Protein AF-A0A0W0ZTW9-F1 (afdb_monomer)

Secondary structure (DSSP, 8-state):
---HHHHHHHHHHHHHHHHHHHHHHHHHHHHHHHHHHHHHHHHHHHHHIIIIIHHHHHHTTTPPPPP-TT--TT-HHHHHHHHHHHHHHHHHHHHHHHHHHHHHHHHHHHHHHHHHHHHH---HHHHHHHHHHTTPPPSS-TT--THHHHHHHTT--GGGGSS--HHHHHHHHHHHHHHHHHHHHHHHHHHHHHHHHHHHHHHHHHHHHHHHHHHHHHHHHHHHHHHHHHHHHHHIIIIIIHHHHHHHHHHHHHHHHHHHHHHHHHHHHHHHHHHHHHHHHHHHHHHHHHHHHHHHHHHHHHTT--HHHHHHHHHHHHHH-TTTSHHHHHHHH---HHHHHHHHHHGGGS--HHHHHHHHHHHHHHHHHHS-----TTHHHHHHHHHHHHHHT-THHHHHHHHHHHHHHHHHHHHHHHTTS-HHHHHHHHHHHHHHHHHHHHHHHHTSSS---HHHHHHHHHHHHHHHHTTHHHHTT-TTHHHHHHHHHHHHHHHHHHHHTTTTT-----S----GGGHHHHHHHHHHHHHHHHHH-----

Mean predicted aligned error: 15.87 Å

Organism: NCBI:txid40335

Solvent-accessible surface area (backbone atoms only — not comparable to full-atom values): 29530 Å² total; per-residue (Å²): 132,86,51,64,69,56,46,52,51,53,33,52,52,39,53,51,53,42,50,56,52,51,52,54,45,51,52,51,52,49,53,42,54,53,45,54,49,51,42,53,52,46,52,52,52,50,48,48,43,64,74,45,52,52,43,54,42,31,50,73,64,74,44,81,62,79,83,63,86,85,54,56,84,85,40,64,67,60,47,53,50,52,51,50,51,52,53,54,54,50,50,54,52,46,56,51,48,50,53,50,37,53,51,50,49,36,51,50,54,40,47,49,55,48,50,57,47,54,72,78,46,80,55,70,69,59,51,10,50,48,36,62,70,40,78,68,76,50,90,88,43,85,83,47,53,28,52,58,32,42,34,55,76,56,73,49,64,72,73,77,67,58,96,61,55,68,73,54,43,46,52,54,48,52,53,39,44,52,54,49,52,61,60,44,53,56,53,46,52,50,39,52,51,50,52,51,41,43,53,52,28,51,54,47,49,55,52,52,50,53,51,47,53,50,46,48,52,53,39,53,50,48,50,53,52,42,54,53,46,50,53,53,47,50,46,45,53,64,54,52,44,45,49,45,50,53,53,34,51,52,39,53,51,54,46,52,53,51,50,52,53,51,52,52,52,52,51,52,51,50,54,53,34,50,55,38,44,56,50,40,51,55,51,36,51,55,53,52,51,50,51,55,52,47,52,68,74,41,44,76,55,46,75,77,55,42,66,72,56,54,55,50,52,50,54,49,41,54,40,51,29,82,85,82,7,44,44,39,51,24,34,75,72,69,55,58,60,70,49,49,50,53,48,69,77,46,47,84,80,47,83,50,54,59,56,47,11,51,53,16,44,45,49,36,55,52,54,56,68,72,57,68,75,79,91,59,94,54,46,68,63,49,24,52,51,38,36,54,52,26,46,72,64,45,68,72,41,22,56,49,30,53,47,52,49,54,41,52,53,51,40,51,47,42,42,64,54,23,74,78,48,54,76,70,55,22,55,53,38,38,49,48,29,51,53,50,49,50,53,50,28,50,54,43,50,79,34,59,90,51,86,62,52,74,65,61,45,50,55,48,51,50,43,53,52,22,52,66,40,36,50,34,60,78,42,69,87,43,89,60,48,61,58,57,53,50,58,47,53,52,44,50,50,58,48,49,50,62,59,56,67,49,81,83,63,84,61,92,76,84,80,91,82,93,54,77,73,53,56,70,59,44,48,67,51,51,53,50,49,52,47,50,49,53,66,73,47,66,79,86,127

Nearest PDB structures (foldseek):
  7uw5-assembly1_A  TM=1.062E-01  e=5.759E-01  Escherichia coli K-12

Structure (mmCIF, N/CA/C/O backbone):
data_AF-A0A0W0ZTW9-F1
#
_entry.id   AF-A0A0W0ZTW9-F1
#
loop_
_atom_site.group_PDB
_atom_site.id
_atom_site.type_symbol
_atom_site.label_atom_id
_atom_site.label_alt_id
_atom_site.label_comp_id
_atom_site.label_asym_id
_atom_site.label_entity_id
_atom_site.label_seq_id
_atom_site.pdbx_PDB_ins_code
_atom_site.Cartn_x
_atom_site.Cartn_y
_atom_site.Cartn_z
_atom_site.occupancy
_atom_site.B_iso_or_equiv
_atom_site.auth_seq_id
_atom_site.auth_comp_id
_atom_site.auth_asym_id
_atom_site.auth_atom_id
_atom_site.pdbx_PDB_model_num
ATOM 1 N N . MET A 1 1 ? 17.839 -6.892 -20.410 1.00 63.97 1 MET A N 1
ATOM 2 C CA . MET A 1 1 ? 16.875 -5.797 -20.168 1.00 63.97 1 MET A CA 1
ATOM 3 C C . MET A 1 1 ? 15.492 -6.411 -20.092 1.00 63.97 1 MET A C 1
ATOM 5 O O . MET A 1 1 ? 15.211 -7.287 -20.899 1.00 63.97 1 MET A O 1
ATOM 9 N N . ILE A 1 2 ? 14.687 -6.028 -19.103 1.00 75.50 2 ILE A N 1
ATOM 10 C CA . ILE A 1 2 ? 13.284 -6.457 -19.005 1.00 75.50 2 ILE A CA 1
ATOM 11 C C . ILE A 1 2 ? 12.507 -5.741 -20.122 1.00 75.50 2 ILE A C 1
ATOM 13 O O . ILE A 1 2 ? 12.772 -4.565 -20.373 1.00 75.50 2 ILE A O 1
ATOM 17 N N . SER A 1 3 ? 11.621 -6.443 -20.833 1.00 88.06 3 SER A N 1
ATOM 18 C CA . SER A 1 3 ? 10.822 -5.836 -21.906 1.00 88.06 3 SER A CA 1
ATOM 19 C C . SER A 1 3 ? 9.742 -4.912 -21.336 1.00 88.06 3 SER A C 1
ATOM 21 O O . SER A 1 3 ? 9.289 -5.090 -20.204 1.00 88.06 3 SER A O 1
ATOM 23 N N . LYS A 1 4 ? 9.291 -3.940 -22.140 1.00 86.69 4 LYS A N 1
ATOM 24 C CA . LYS A 1 4 ? 8.163 -3.064 -21.790 1.00 86.69 4 LYS A CA 1
ATOM 25 C C . LYS A 1 4 ? 6.919 -3.877 -21.409 1.00 86.69 4 LYS A C 1
ATOM 27 O O . LYS A 1 4 ? 6.306 -3.605 -20.385 1.00 86.69 4 LYS A O 1
ATOM 32 N N . GLU A 1 5 ? 6.603 -4.911 -22.187 1.00 88.88 5 GLU A N 1
ATOM 33 C CA . GLU A 1 5 ? 5.466 -5.815 -21.953 1.00 88.88 5 GLU A CA 1
ATOM 34 C C . GLU A 1 5 ? 5.530 -6.490 -20.578 1.00 88.88 5 GLU A C 1
ATOM 36 O O . GLU A 1 5 ? 4.528 -6.562 -19.865 1.00 88.88 5 GLU A O 1
ATOM 41 N N . GLU A 1 6 ? 6.720 -6.937 -20.175 1.00 89.81 6 GLU A N 1
ATOM 42 C CA . GLU A 1 6 ? 6.932 -7.577 -18.880 1.00 89.81 6 GLU A CA 1
ATOM 43 C C . GLU A 1 6 ? 6.810 -6.574 -17.722 1.00 89.81 6 GLU A C 1
ATOM 45 O O . GLU A 1 6 ? 6.182 -6.884 -16.709 1.00 89.81 6 GLU A O 1
ATOM 50 N N . LEU A 1 7 ? 7.315 -5.344 -17.879 1.00 87.94 7 LEU A N 1
ATOM 51 C CA . LEU A 1 7 ? 7.114 -4.275 -16.891 1.00 87.94 7 LEU A CA 1
ATOM 52 C C . LEU A 1 7 ? 5.633 -3.894 -16.757 1.00 87.94 7 LEU A C 1
ATOM 54 O O . LEU A 1 7 ? 5.139 -3.730 -15.640 1.00 87.94 7 LEU A O 1
ATOM 58 N N . THR A 1 8 ? 4.899 -3.802 -17.870 1.00 88.75 8 THR A N 1
ATOM 59 C CA . THR A 1 8 ? 3.452 -3.538 -17.860 1.00 88.75 8 THR A CA 1
ATOM 60 C C . THR A 1 8 ? 2.684 -4.663 -17.169 1.00 88.75 8 THR A C 1
ATOM 62 O O . THR A 1 8 ? 1.795 -4.390 -16.361 1.00 88.75 8 THR A O 1
ATOM 65 N N . ARG A 1 9 ? 3.047 -5.928 -17.416 1.00 94.25 9 ARG A N 1
ATOM 66 C CA . ARG A 1 9 ? 2.457 -7.084 -16.726 1.00 94.25 9 ARG A CA 1
ATOM 67 C C . ARG A 1 9 ? 2.667 -7.000 -15.213 1.00 94.25 9 ARG A C 1
ATOM 69 O O . ARG A 1 9 ? 1.703 -7.129 -14.461 1.00 94.25 9 ARG A O 1
ATOM 76 N N . GLN A 1 10 ? 3.897 -6.729 -14.772 1.00 90.69 10 GLN A N 1
ATOM 77 C CA . GLN A 1 10 ? 4.227 -6.575 -13.350 1.00 90.69 10 GLN A CA 1
ATOM 78 C C . GLN A 1 10 ? 3.488 -5.394 -12.708 1.00 90.69 10 GLN A C 1
ATOM 80 O O . GLN A 1 10 ? 3.005 -5.506 -11.581 1.00 90.69 10 GLN A O 1
ATOM 85 N N . TYR A 1 11 ? 3.350 -4.275 -13.425 1.00 92.50 11 TYR A N 1
ATOM 86 C CA . TYR A 1 11 ? 2.577 -3.123 -12.964 1.00 92.50 11 TYR A CA 1
ATOM 87 C C . TYR A 1 11 ? 1.104 -3.488 -12.728 1.00 92.50 11 TYR A C 1
ATOM 89 O O . TYR A 1 11 ? 0.558 -3.186 -11.666 1.00 92.50 11 TYR A O 1
ATOM 97 N N . LEU A 1 12 ? 0.470 -4.180 -13.681 1.00 92.81 12 LEU A N 1
ATOM 98 C CA . LEU A 1 12 ? -0.925 -4.615 -13.560 1.00 92.81 12 LEU A CA 1
ATOM 99 C C . LEU A 1 12 ? -1.119 -5.600 -12.402 1.00 92.81 12 LEU A C 1
ATOM 101 O O . LEU A 1 12 ? -2.061 -5.455 -11.622 1.00 92.81 12 LEU A O 1
ATOM 105 N N . GLU A 1 13 ? -0.203 -6.555 -12.243 1.00 92.06 13 GLU A N 1
ATOM 106 C CA . GLU A 1 13 ? -0.221 -7.495 -11.120 1.00 92.06 13 GLU A CA 1
ATOM 107 C C . GLU A 1 13 ? -0.130 -6.757 -9.774 1.00 92.06 13 GLU A C 1
ATOM 109 O O . GLU A 1 13 ? -0.899 -7.033 -8.849 1.00 92.06 13 GLU A O 1
ATOM 114 N N . LYS A 1 14 ? 0.744 -5.747 -9.675 1.00 91.19 14 LYS A N 1
ATOM 115 C CA . LYS A 1 14 ? 0.864 -4.902 -8.478 1.00 91.19 14 LYS A CA 1
ATOM 116 C C . LYS A 1 14 ? -0.396 -4.083 -8.208 1.00 91.19 14 LYS A C 1
ATOM 118 O O . LYS A 1 14 ? -0.828 -4.019 -7.059 1.00 91.19 14 LYS A O 1
ATOM 123 N N . GLN A 1 15 ? -1.027 -3.509 -9.232 1.00 91.00 15 GLN A N 1
ATOM 124 C CA . GLN A 1 15 ? -2.306 -2.802 -9.077 1.00 91.00 15 GLN A CA 1
ATOM 125 C C . GLN A 1 15 ? -3.406 -3.727 -8.544 1.00 91.00 15 GLN A C 1
ATOM 127 O O . GLN A 1 15 ? -4.154 -3.351 -7.639 1.00 91.00 15 GLN A O 1
ATOM 132 N N . GLN A 1 16 ? -3.465 -4.965 -9.038 1.00 92.00 16 GLN A N 1
ATOM 133 C CA . GLN A 1 16 ? -4.420 -5.957 -8.553 1.00 92.00 16 GLN A CA 1
ATOM 134 C C . GLN A 1 16 ? -4.153 -6.339 -7.089 1.00 92.00 16 GLN A C 1
ATOM 136 O O . GLN A 1 16 ? -5.090 -6.403 -6.293 1.00 92.00 16 GLN A O 1
ATOM 141 N N . GLN A 1 17 ? -2.885 -6.516 -6.700 1.00 91.31 17 GLN A N 1
ATOM 142 C CA . GLN A 1 17 ? -2.504 -6.745 -5.300 1.00 91.31 17 GLN A CA 1
ATOM 143 C C . GLN A 1 17 ? -2.931 -5.576 -4.398 1.00 91.31 17 GLN A C 1
ATOM 145 O O . GLN A 1 17 ? -3.524 -5.805 -3.343 1.00 91.31 17 GLN A O 1
ATOM 150 N N . ILE A 1 18 ? -2.695 -4.326 -4.818 1.00 91.69 18 ILE A N 1
ATOM 151 C CA . ILE A 1 18 ? -3.123 -3.124 -4.080 1.00 91.69 18 ILE A CA 1
ATOM 152 C C . ILE A 1 18 ? -4.643 -3.111 -3.896 1.00 91.69 18 ILE A C 1
ATOM 154 O O . ILE A 1 18 ? -5.124 -2.831 -2.797 1.00 91.69 18 ILE A O 1
ATOM 158 N N . MET A 1 19 ? -5.403 -3.428 -4.947 1.00 92.75 19 MET A N 1
ATOM 159 C CA . MET A 1 19 ? -6.865 -3.464 -4.898 1.00 92.75 19 MET A CA 1
ATOM 160 C C . MET A 1 19 ? -7.372 -4.485 -3.872 1.00 92.75 19 MET A C 1
ATOM 162 O O . MET A 1 19 ? -8.168 -4.130 -3.004 1.00 92.75 19 MET A O 1
ATOM 166 N N . VAL A 1 20 ? -6.853 -5.717 -3.911 1.00 92.50 20 VAL A N 1
ATOM 167 C CA . VAL A 1 20 ? -7.223 -6.780 -2.960 1.00 92.50 20 VAL A CA 1
ATOM 168 C C . VAL A 1 20 ? -6.890 -6.376 -1.520 1.00 92.50 20 VAL A C 1
ATOM 170 O O . VAL A 1 20 ? -7.691 -6.582 -0.609 1.00 92.50 20 VAL A O 1
ATOM 173 N N . GLN A 1 21 ? -5.729 -5.757 -1.290 1.00 91.69 21 GLN A N 1
ATOM 174 C CA . GLN A 1 21 ? -5.345 -5.299 0.049 1.00 91.69 21 GLN A CA 1
ATOM 175 C C . GLN A 1 21 ? -6.241 -4.160 0.555 1.00 91.69 21 GLN A C 1
ATOM 177 O O . GLN A 1 21 ? -6.587 -4.144 1.736 1.00 91.69 21 GLN A O 1
ATOM 182 N N . ARG A 1 22 ? -6.659 -3.232 -0.319 1.00 92.12 22 ARG A N 1
ATOM 183 C CA . ARG A 1 22 ? -7.609 -2.160 0.029 1.00 92.12 22 ARG A CA 1
ATOM 184 C C . ARG A 1 22 ? -8.991 -2.699 0.385 1.00 92.12 22 ARG A C 1
ATOM 186 O O . ARG A 1 22 ? -9.613 -2.193 1.312 1.00 92.12 22 ARG A O 1
ATOM 193 N N . GLU A 1 23 ? -9.457 -3.729 -0.310 1.00 93.25 23 GLU A N 1
ATOM 194 C CA . GLU A 1 23 ?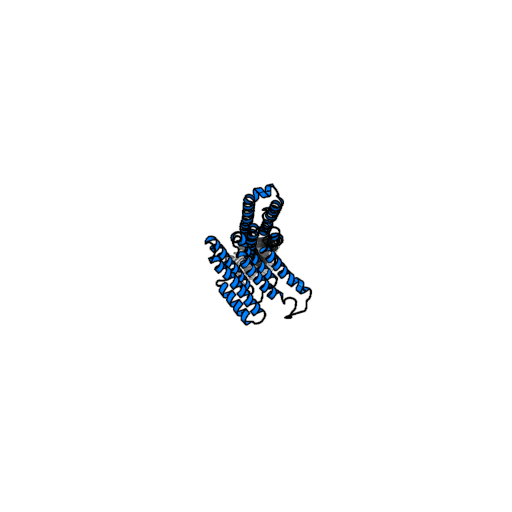 -10.727 -4.381 0.016 1.00 93.25 23 GLU A CA 1
ATOM 195 C C . GLU A 1 23 ? -10.674 -5.052 1.396 1.00 93.25 23 GLU A C 1
ATOM 197 O O . GLU A 1 23 ? -11.560 -4.852 2.226 1.00 93.25 23 GLU A O 1
ATOM 202 N N . GLN A 1 24 ? -9.591 -5.774 1.694 1.00 92.75 24 GLN A N 1
ATOM 203 C CA . GLN A 1 24 ? -9.378 -6.363 3.020 1.00 92.75 24 GLN A CA 1
ATOM 204 C C . GLN A 1 24 ? -9.278 -5.299 4.121 1.00 92.75 24 GLN A C 1
ATOM 206 O O . GLN A 1 24 ? -9.807 -5.489 5.214 1.00 92.75 24 GLN A O 1
ATOM 211 N N . LEU A 1 25 ? -8.617 -4.172 3.844 1.00 93.94 25 LEU A N 1
ATOM 212 C CA . LEU A 1 25 ? -8.546 -3.041 4.769 1.00 93.94 25 LEU A CA 1
ATOM 213 C C . LEU A 1 25 ? -9.943 -2.496 5.092 1.00 93.94 25 LEU A C 1
ATOM 215 O O . LEU A 1 25 ? -10.256 -2.271 6.260 1.00 93.94 25 LEU A O 1
ATOM 219 N N . LEU A 1 26 ? -10.795 -2.341 4.076 1.00 93.94 26 LEU A N 1
ATOM 220 C CA . LEU A 1 26 ? -12.169 -1.878 4.254 1.00 93.94 26 LEU A CA 1
ATOM 221 C C . LEU A 1 26 ? -12.977 -2.835 5.145 1.00 93.94 26 LEU A C 1
ATOM 223 O O . LEU A 1 26 ? -13.702 -2.387 6.032 1.00 93.94 26 LEU A O 1
ATOM 227 N N . GLN A 1 27 ? -12.808 -4.148 4.963 1.00 95.12 27 GLN A N 1
ATOM 228 C CA . GLN A 1 27 ? -13.455 -5.157 5.809 1.00 95.12 27 GLN A CA 1
ATOM 229 C C . GLN A 1 27 ? -13.015 -5.049 7.277 1.00 95.12 27 GLN A C 1
ATOM 231 O O . GLN A 1 27 ? -13.859 -5.089 8.172 1.00 95.12 27 GLN A O 1
ATOM 236 N N . LEU A 1 28 ? -11.717 -4.862 7.541 1.00 95.75 28 LEU A N 1
ATOM 237 C CA . LEU A 1 28 ? -11.207 -4.676 8.907 1.00 95.75 28 LEU A CA 1
ATOM 238 C C . LEU A 1 28 ? -11.748 -3.392 9.550 1.00 95.75 28 LEU A C 1
ATOM 240 O O . LEU A 1 28 ? -12.159 -3.409 10.710 1.00 95.75 28 LEU A O 1
ATOM 244 N N . GLN A 1 29 ? -11.801 -2.290 8.796 1.00 94.50 29 GLN A N 1
ATOM 245 C CA . GLN A 1 29 ? -12.379 -1.027 9.265 1.00 94.50 29 GLN A CA 1
ATOM 246 C C . GLN A 1 29 ? -13.873 -1.174 9.593 1.00 94.50 29 GLN A C 1
ATOM 248 O O . GLN A 1 29 ? -14.341 -0.647 10.607 1.00 94.50 29 GLN A O 1
ATOM 253 N N . GLN A 1 30 ? -14.619 -1.932 8.785 1.00 96.25 30 GLN A N 1
ATOM 254 C CA . GLN A 1 30 ? -16.020 -2.232 9.064 1.00 96.25 30 GLN A CA 1
ATOM 255 C C . GLN A 1 30 ? -16.177 -3.053 10.352 1.00 96.25 30 GLN A C 1
ATOM 257 O O . GLN A 1 30 ? -16.960 -2.670 11.223 1.00 96.25 30 GLN A O 1
ATOM 262 N N . GLN A 1 31 ? -15.396 -4.126 10.515 1.00 96.38 31 GLN A N 1
ATOM 263 C CA . GLN A 1 31 ? -15.408 -4.945 11.733 1.00 96.38 31 GLN A CA 1
ATOM 264 C C . GLN A 1 31 ? -15.072 -4.123 12.982 1.00 96.38 31 GLN A C 1
ATOM 266 O O . GLN A 1 31 ? -15.728 -4.272 14.016 1.00 96.38 31 GLN A O 1
ATOM 271 N N . LYS A 1 32 ? -14.087 -3.221 12.887 1.00 97.00 32 LYS A N 1
ATOM 272 C CA . LYS A 1 32 ? -13.746 -2.292 13.969 1.00 97.00 32 LYS A CA 1
ATOM 273 C C . LYS A 1 32 ? -14.949 -1.420 14.337 1.00 97.00 32 LYS A C 1
ATOM 275 O O . LYS A 1 32 ? -15.334 -1.377 15.504 1.00 97.00 32 LYS A O 1
ATOM 280 N N . SER A 1 33 ? -15.588 -0.795 13.346 1.00 96.25 33 SER A N 1
ATOM 281 C CA . SER A 1 33 ? -16.756 0.067 13.569 1.00 96.25 33 SER A CA 1
ATOM 282 C C . SER A 1 33 ? -17.932 -0.681 14.210 1.00 96.25 33 SER A C 1
ATOM 284 O O . SER A 1 33 ? -18.623 -0.144 15.077 1.00 96.25 33 SER A O 1
ATOM 286 N N . GLU A 1 34 ? -18.172 -1.932 13.816 1.00 96.94 34 GLU A N 1
ATOM 287 C CA . GLU A 1 34 ? -19.214 -2.776 14.410 1.00 96.94 34 GLU A CA 1
ATOM 288 C C . GLU A 1 34 ? -18.935 -3.076 15.891 1.00 96.94 34 GLU A C 1
ATOM 290 O O . GLU A 1 34 ? -19.841 -2.965 16.724 1.00 96.94 34 GLU A O 1
ATOM 295 N N . LYS A 1 35 ? -17.680 -3.374 16.248 1.00 97.25 35 LYS A N 1
ATOM 296 C CA . LYS A 1 35 ? -17.274 -3.608 17.644 1.00 97.25 35 LYS A CA 1
ATOM 297 C C . LYS A 1 35 ? -17.343 -2.339 18.496 1.00 97.25 35 LYS A C 1
ATOM 299 O O . LYS A 1 35 ? -17.825 -2.395 19.625 1.00 97.25 35 LYS A O 1
ATOM 304 N N . GLU A 1 36 ? -16.953 -1.185 17.957 1.00 96.38 36 GLU A N 1
ATOM 305 C CA . GLU A 1 36 ? -17.098 0.111 18.640 1.00 96.38 36 GLU A CA 1
ATOM 306 C C . GLU A 1 36 ? -18.568 0.427 18.946 1.00 96.38 36 GLU A C 1
ATOM 308 O O . GLU A 1 36 ? -18.908 0.848 20.056 1.00 96.38 36 GLU A O 1
ATOM 313 N N . LYS A 1 37 ? -19.471 0.156 17.993 1.00 96.50 37 LYS A N 1
ATOM 314 C CA . LYS A 1 37 ? -20.919 0.285 18.211 1.00 96.50 37 LYS A CA 1
ATOM 315 C C . LYS A 1 37 ? -21.410 -0.659 19.307 1.00 96.50 37 LYS A C 1
ATOM 317 O O . LYS A 1 37 ? -22.207 -0.237 20.145 1.00 96.50 37 LYS A O 1
ATOM 322 N N . ALA A 1 38 ? -20.929 -1.903 19.337 1.00 96.88 38 ALA A N 1
ATOM 323 C CA . ALA A 1 38 ? -21.277 -2.863 20.384 1.00 96.88 38 ALA A CA 1
ATOM 324 C C . ALA A 1 38 ? -20.836 -2.381 21.779 1.00 96.88 38 ALA A C 1
ATOM 326 O O . ALA A 1 38 ? -21.644 -2.406 22.711 1.00 96.88 38 ALA A O 1
ATOM 327 N N . ILE A 1 39 ? -19.619 -1.838 21.913 1.00 96.25 39 ILE A N 1
ATOM 328 C CA . ILE A 1 39 ? -19.161 -1.183 23.152 1.00 96.25 39 ILE A CA 1
ATOM 329 C C . ILE A 1 39 ? -20.089 -0.022 23.533 1.00 96.25 39 ILE A C 1
ATOM 331 O O . ILE A 1 39 ? -20.488 0.090 24.693 1.00 96.25 39 ILE A O 1
ATOM 335 N N . GLY A 1 40 ? -20.490 0.810 22.567 1.00 94.38 40 GLY A N 1
ATOM 336 C CA . GLY A 1 40 ? -21.443 1.899 22.794 1.00 94.38 40 GLY A CA 1
ATOM 337 C C . GLY A 1 40 ? -22.778 1.417 23.376 1.00 94.38 40 GLY A C 1
ATOM 338 O O . GLY A 1 40 ? -23.284 1.999 24.338 1.00 94.38 40 GLY A O 1
ATOM 339 N N . VAL A 1 41 ? -23.320 0.312 22.855 1.00 96.69 41 VAL A N 1
ATOM 340 C CA . VAL A 1 41 ? -24.549 -0.319 23.371 1.00 96.69 41 VAL A CA 1
ATOM 341 C C . VAL A 1 41 ? -24.352 -0.856 24.792 1.00 96.69 41 VAL A C 1
ATOM 343 O O . VAL A 1 41 ? -25.218 -0.663 25.648 1.00 96.69 41 VAL A O 1
ATOM 346 N N . ILE A 1 42 ? -23.220 -1.506 25.076 1.00 96.62 42 ILE A N 1
ATOM 347 C CA . ILE A 1 42 ? -22.896 -2.002 26.423 1.00 96.62 42 ILE A CA 1
ATOM 348 C C . ILE A 1 42 ? -22.793 -0.840 27.420 1.00 96.62 42 ILE A C 1
ATOM 350 O O . ILE A 1 42 ? -23.378 -0.903 28.502 1.00 96.62 42 ILE A O 1
ATOM 354 N N . ASN A 1 43 ? -22.135 0.258 27.043 1.00 94.88 43 ASN A N 1
ATOM 355 C CA . ASN A 1 43 ? -22.023 1.453 27.881 1.00 94.88 43 ASN A CA 1
ATOM 356 C C . ASN A 1 43 ? -23.397 2.065 28.198 1.00 94.88 43 ASN A C 1
ATOM 358 O O . ASN A 1 43 ? -23.651 2.459 29.338 1.00 94.88 43 ASN A O 1
ATOM 362 N N . GLN A 1 44 ? -24.314 2.099 27.225 1.00 94.88 44 GLN A N 1
ATOM 363 C CA . GLN A 1 44 ? -25.693 2.546 27.452 1.00 94.88 44 GLN A CA 1
ATOM 364 C C . GLN A 1 44 ? -26.449 1.629 28.420 1.00 94.88 44 GLN A C 1
ATOM 366 O O . GLN A 1 44 ? -27.128 2.125 29.320 1.00 94.88 44 GLN A O 1
ATOM 371 N N . LYS A 1 45 ? -26.297 0.303 28.293 1.00 95.88 45 LYS A N 1
ATOM 372 C CA . LYS A 1 45 ? -26.880 -0.664 29.241 1.00 95.88 45 LYS A CA 1
ATOM 373 C C . LYS A 1 45 ? -26.336 -0.458 30.656 1.00 95.88 45 LYS A C 1
ATOM 375 O O . LYS A 1 45 ? -27.113 -0.404 31.604 1.00 95.88 45 LYS A O 1
ATOM 380 N N . ASN A 1 46 ? -25.021 -0.287 30.802 1.00 95.88 46 ASN A N 1
ATOM 381 C CA . ASN A 1 46 ? -24.392 -0.024 32.099 1.00 95.88 46 ASN A CA 1
ATOM 382 C C . ASN A 1 46 ? -24.915 1.273 32.719 1.00 95.88 46 ASN A C 1
ATOM 384 O O . ASN A 1 46 ? -25.268 1.294 33.897 1.00 95.88 46 ASN A O 1
ATOM 388 N N . LYS A 1 47 ? -25.040 2.335 31.915 1.00 94.19 47 LYS A N 1
ATOM 389 C CA . LYS A 1 47 ? -25.626 3.604 32.350 1.00 94.19 47 LYS A CA 1
ATOM 390 C C . LYS A 1 47 ? -27.057 3.422 32.864 1.00 94.19 47 LYS A C 1
ATOM 392 O O . LYS A 1 47 ? -27.352 3.897 33.955 1.00 94.19 47 LYS A O 1
ATOM 397 N N . ALA A 1 48 ? -27.910 2.703 32.133 1.00 95.38 48 ALA A N 1
ATOM 398 C CA . ALA A 1 48 ? -29.290 2.448 32.548 1.00 95.38 48 ALA A CA 1
ATOM 399 C C . ALA A 1 48 ? -29.371 1.681 33.881 1.00 95.38 48 ALA A C 1
ATOM 401 O O . ALA A 1 48 ? -30.160 2.044 34.755 1.00 95.38 48 ALA A O 1
ATOM 402 N N . ILE A 1 49 ? -28.507 0.679 34.083 1.00 95.25 49 ILE A N 1
ATOM 403 C CA . ILE A 1 49 ? -28.440 -0.055 35.354 1.00 95.25 49 ILE A CA 1
ATOM 404 C C . ILE A 1 49 ? -28.075 0.893 36.509 1.00 95.25 49 ILE A C 1
ATOM 406 O O . ILE A 1 49 ? -28.726 0.878 37.554 1.00 95.25 49 ILE A O 1
ATOM 410 N N . ILE A 1 50 ? -27.051 1.731 36.321 1.00 93.50 50 ILE A N 1
ATOM 411 C CA . ILE A 1 50 ? -26.528 2.638 37.355 1.00 93.50 50 ILE A CA 1
ATOM 412 C C . ILE A 1 50 ? -27.521 3.762 37.686 1.00 93.50 50 ILE A C 1
ATOM 414 O O . ILE A 1 50 ? -27.682 4.113 38.852 1.00 93.50 50 ILE A O 1
ATOM 418 N N . GLU A 1 51 ? -28.156 4.358 36.677 1.00 93.12 51 GLU A N 1
ATOM 419 C CA . GLU A 1 51 ? -29.011 5.541 36.847 1.00 93.12 51 GLU A CA 1
ATOM 420 C C . GLU A 1 51 ? -30.463 5.201 37.191 1.00 93.12 51 GLU A C 1
ATOM 422 O O . GLU A 1 51 ? -31.162 6.044 37.753 1.00 93.12 51 GLU A O 1
ATOM 427 N N . HIS A 1 52 ? -30.928 3.992 36.867 1.00 93.69 52 HIS A N 1
ATOM 428 C CA . HIS A 1 52 ? -32.339 3.635 37.014 1.00 93.69 52 HIS A CA 1
ATOM 429 C C . HIS A 1 52 ? -32.543 2.377 37.851 1.00 93.69 52 HIS A C 1
ATOM 431 O O . HIS A 1 52 ? -33.274 2.427 38.841 1.00 93.69 52 HIS A O 1
ATOM 437 N N . GLU A 1 53 ? -31.899 1.259 37.507 1.00 94.69 53 GLU A N 1
ATOM 438 C CA . GLU A 1 53 ? -32.173 -0.022 38.179 1.00 94.69 53 GLU A CA 1
ATOM 439 C C . GLU A 1 53 ? -31.671 -0.033 39.633 1.00 94.69 53 GLU A C 1
ATOM 441 O O . GLU A 1 53 ? -32.402 -0.466 40.525 1.00 94.69 53 GLU A O 1
ATOM 446 N N . VAL A 1 54 ? -30.468 0.494 39.898 1.00 93.38 54 VAL A N 1
ATOM 447 C CA . VAL A 1 54 ? -29.912 0.571 41.263 1.00 93.38 54 VAL A CA 1
ATOM 448 C C . VAL A 1 54 ? -30.743 1.492 42.170 1.00 93.38 54 VAL A C 1
ATOM 450 O O . VAL A 1 54 ? -31.155 1.032 43.238 1.00 93.38 54 VAL A O 1
ATOM 453 N N . PRO A 1 55 ? -31.070 2.744 41.781 1.00 92.62 55 PRO A N 1
ATOM 454 C CA . PRO A 1 55 ? -31.955 3.586 42.585 1.00 92.62 55 PRO A CA 1
ATOM 455 C C . PRO A 1 55 ? -33.343 2.977 42.800 1.00 92.62 55 PRO A C 1
ATOM 457 O O . PRO A 1 55 ? -33.866 3.047 43.909 1.00 92.62 55 PRO A O 1
ATOM 460 N N . SER A 1 56 ? -33.918 2.329 41.781 1.00 91.62 56 SER A N 1
ATOM 461 C CA . SER A 1 56 ? -35.232 1.682 41.899 1.00 91.62 56 SER A CA 1
ATOM 462 C C . SER A 1 56 ? -35.219 0.568 42.948 1.00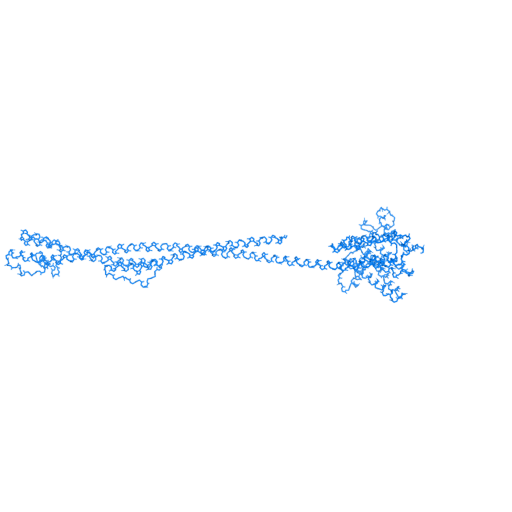 91.62 56 SER A C 1
ATOM 464 O O . SER A 1 56 ? -36.121 0.509 43.782 1.00 91.62 56 SER A O 1
ATOM 466 N N . ALA A 1 57 ? -34.171 -0.263 42.976 1.00 92.00 57 ALA A N 1
ATOM 467 C CA . ALA A 1 57 ? -34.023 -1.327 43.970 1.00 92.00 57 ALA A CA 1
ATOM 468 C C . ALA A 1 57 ? -33.918 -0.784 45.405 1.00 92.00 57 ALA A C 1
ATOM 470 O O . ALA A 1 57 ? -34.460 -1.380 46.330 1.00 92.00 57 ALA A O 1
ATOM 471 N N . LEU A 1 58 ? -33.248 0.357 45.588 1.00 90.00 58 LEU A N 1
ATOM 472 C CA . LEU A 1 58 ? -33.085 1.000 46.896 1.00 90.00 58 LEU A CA 1
ATOM 473 C C . LEU A 1 58 ? -34.330 1.777 47.343 1.00 90.00 58 LEU A C 1
ATOM 475 O O . LEU A 1 58 ? -34.612 1.852 48.538 1.00 90.00 58 LEU A O 1
ATOM 479 N N . SER A 1 59 ? -35.111 2.309 46.399 1.00 88.88 59 SER A N 1
ATOM 480 C CA . SER A 1 59 ? -36.327 3.065 46.714 1.00 88.88 59 SER A CA 1
ATOM 481 C C . SER A 1 59 ? -37.409 2.216 47.389 1.00 88.88 59 SER A C 1
ATOM 483 O O . SER A 1 59 ? -38.180 2.751 48.183 1.00 88.88 59 SER A O 1
ATOM 485 N N . LEU A 1 60 ? -37.416 0.896 47.141 1.00 85.25 60 LEU A N 1
ATOM 486 C CA . LEU A 1 60 ? -38.336 -0.057 47.772 1.00 85.25 60 LEU A CA 1
ATOM 487 C C . LEU A 1 60 ? -38.240 -0.051 49.301 1.00 85.25 60 LEU A C 1
ATOM 489 O O . LEU A 1 60 ? -39.233 -0.296 49.963 1.00 85.25 60 LEU A O 1
ATOM 493 N N . VAL A 1 61 ? -37.071 0.276 49.854 1.00 85.81 61 VAL A N 1
ATOM 494 C CA . VAL A 1 61 ? -36.808 0.271 51.304 1.00 85.81 61 VAL A CA 1
ATOM 495 C C . VAL A 1 61 ? -36.587 1.673 51.869 1.00 85.81 61 VAL A C 1
ATOM 497 O O . VAL A 1 61 ? -36.014 1.835 52.944 1.00 85.81 61 VAL A O 1
ATOM 500 N N . GLN A 1 62 ? -36.990 2.704 51.117 1.00 85.44 62 GLN A N 1
ATOM 501 C CA . GLN A 1 62 ? -36.838 4.119 51.481 1.00 85.44 62 GLN A CA 1
ATOM 502 C C . GLN A 1 62 ? -35.384 4.547 51.766 1.00 85.44 62 GLN A C 1
ATOM 504 O O . GLN A 1 62 ? -35.138 5.560 52.423 1.00 85.44 62 GLN A O 1
ATOM 509 N N . ILE A 1 63 ? -34.398 3.807 51.250 1.00 80.25 63 ILE A N 1
ATOM 510 C CA . ILE A 1 63 ? -32.991 4.196 51.331 1.00 80.25 63 ILE A CA 1
ATOM 511 C C . ILE A 1 63 ? -32.669 5.062 50.121 1.00 80.25 63 ILE A C 1
ATOM 513 O O . ILE A 1 63 ? -32.775 4.631 48.973 1.00 80.25 63 ILE A O 1
ATOM 517 N N . ASN A 1 64 ? -32.215 6.286 50.380 1.00 81.69 64 ASN A N 1
ATOM 518 C CA . ASN A 1 64 ? -31.705 7.145 49.324 1.00 81.69 64 ASN A CA 1
ATOM 519 C C . ASN A 1 64 ? -30.411 6.553 48.763 1.00 81.69 64 ASN A C 1
ATOM 521 O O . ASN A 1 64 ? -29.428 6.385 49.488 1.00 81.69 64 ASN A O 1
ATOM 525 N N . ALA A 1 65 ? -30.410 6.269 47.463 1.00 76.56 65 ALA A N 1
ATOM 526 C CA . ALA A 1 65 ? -29.211 5.843 46.765 1.00 76.56 65 ALA A CA 1
ATOM 527 C C . ALA A 1 65 ? -28.106 6.900 46.903 1.00 76.56 65 ALA A C 1
ATOM 529 O O . ALA A 1 65 ? -28.353 8.104 46.777 1.00 76.56 65 ALA A O 1
ATOM 530 N N . GLY A 1 66 ? -26.867 6.451 47.111 1.00 78.62 66 GLY A N 1
ATOM 531 C CA . GLY A 1 66 ? -25.711 7.333 46.976 1.00 78.62 66 GLY A CA 1
ATOM 532 C C . GLY A 1 66 ? -25.677 7.960 45.577 1.00 78.62 66 GLY A C 1
ATOM 533 O O . GLY A 1 66 ? -26.023 7.306 44.590 1.00 78.62 66 GLY A O 1
ATOM 534 N N . SER A 1 67 ? -25.256 9.223 45.485 1.00 81.50 67 SER A N 1
ATOM 535 C CA . SER A 1 67 ? -25.206 9.939 44.206 1.00 81.50 67 SER A CA 1
ATOM 536 C C . SER A 1 67 ? -24.270 9.245 43.212 1.00 81.50 67 SER A C 1
ATOM 538 O O . SER A 1 67 ? -23.095 9.024 43.503 1.00 81.50 67 SER A O 1
ATOM 540 N N . SER A 1 68 ? -24.786 8.945 42.019 1.00 83.00 68 SER A N 1
ATOM 541 C CA . SER A 1 68 ? -24.017 8.429 40.879 1.00 83.00 68 SER A CA 1
ATOM 542 C C . SER A 1 68 ? -23.546 9.538 39.925 1.00 83.00 68 SER A C 1
ATOM 544 O O . SER A 1 68 ? -22.967 9.247 38.879 1.00 83.00 68 SER A O 1
ATOM 546 N N . VAL A 1 69 ? -23.780 10.813 40.267 1.00 80.06 69 VAL A N 1
ATOM 547 C CA . VAL A 1 69 ? -23.519 11.974 39.391 1.00 80.06 69 VAL A CA 1
ATOM 548 C C . VAL A 1 69 ? -22.032 12.124 39.057 1.00 80.06 69 VAL A C 1
ATOM 550 O O . VAL A 1 69 ? -21.692 12.433 37.921 1.00 80.06 69 VAL A O 1
ATOM 553 N N . ASN A 1 70 ? -21.150 11.841 40.019 1.00 82.69 70 ASN A N 1
ATOM 554 C CA . ASN A 1 70 ? -19.694 11.952 39.850 1.00 82.69 70 ASN A CA 1
ATOM 555 C C . ASN A 1 70 ? -19.015 10.602 39.566 1.00 82.69 70 ASN A C 1
ATOM 557 O O . ASN A 1 70 ? -17.790 10.504 39.600 1.00 82.69 70 ASN A O 1
ATOM 561 N N . LEU A 1 71 ? -19.794 9.542 39.340 1.00 88.94 71 LEU A N 1
ATOM 562 C CA . LEU A 1 71 ? -19.254 8.210 39.103 1.00 88.94 71 LEU A CA 1
ATOM 563 C C . LEU A 1 71 ? -18.750 8.111 37.663 1.00 88.94 71 LEU A C 1
ATOM 565 O O . LEU A 1 71 ? -19.525 8.302 36.724 1.00 88.94 71 LEU A O 1
ATOM 569 N N . ASN A 1 72 ? -17.476 7.759 37.475 1.00 89.81 72 ASN A N 1
ATOM 570 C CA . ASN A 1 72 ? -16.996 7.376 36.153 1.00 89.81 72 ASN A CA 1
ATOM 571 C C . ASN A 1 72 ? -17.632 6.036 35.764 1.00 89.81 72 ASN A C 1
ATOM 573 O O . ASN A 1 72 ? -17.245 4.979 36.252 1.00 89.81 72 ASN A O 1
ATOM 577 N N . ARG A 1 73 ? -18.626 6.094 34.879 1.00 88.75 73 ARG A N 1
ATOM 578 C CA . ARG A 1 73 ? -19.431 4.936 34.463 1.00 88.75 73 ARG A CA 1
ATOM 579 C C . ARG A 1 73 ? -18.695 4.008 33.506 1.00 88.75 73 ARG A C 1
ATOM 581 O O . ARG A 1 73 ? -19.194 2.932 33.199 1.00 88.75 73 ARG A O 1
ATOM 588 N N . GLU A 1 74 ? -17.529 4.406 33.023 1.00 87.19 74 GLU A N 1
ATOM 589 C CA . GLU A 1 74 ? -16.680 3.564 32.184 1.00 87.19 74 GLU A CA 1
ATOM 590 C C . GLU A 1 74 ? -15.615 2.819 32.995 1.00 87.19 74 GLU A C 1
ATOM 592 O O . GLU A 1 74 ? -15.004 1.875 32.491 1.00 87.19 74 GLU A O 1
ATOM 597 N N . ASP A 1 75 ? -15.422 3.213 34.255 1.00 93.62 75 ASP A N 1
ATOM 598 C CA . ASP A 1 75 ? -14.509 2.561 35.181 1.00 93.62 75 ASP A CA 1
ATOM 599 C C . ASP A 1 75 ? -15.237 1.450 35.946 1.00 93.62 75 ASP A C 1
ATOM 601 O O . ASP A 1 75 ? -16.021 1.684 36.874 1.00 93.62 75 ASP A O 1
ATOM 605 N N . LYS A 1 76 ? -14.936 0.210 35.554 1.00 94.25 76 LYS A N 1
ATOM 606 C CA . LYS A 1 76 ? -15.448 -1.009 36.181 1.00 94.25 76 LYS A CA 1
ATOM 607 C C . LYS A 1 76 ? -15.245 -1.011 37.696 1.00 94.25 76 LYS A C 1
ATOM 609 O O . LYS A 1 76 ? -16.164 -1.370 38.429 1.00 94.25 76 LYS A O 1
ATOM 614 N N . GLN A 1 77 ? -14.061 -0.640 38.183 1.00 94.44 77 GLN A N 1
ATOM 615 C CA . GLN A 1 77 ? -13.747 -0.723 39.610 1.00 94.44 77 GLN A CA 1
ATOM 616 C C . GLN A 1 77 ? -14.538 0.315 40.400 1.00 94.44 77 GLN A C 1
ATOM 618 O O . GLN A 1 77 ? -15.128 -0.020 41.428 1.00 94.44 77 GLN A O 1
ATOM 623 N N . ALA A 1 78 ? -14.621 1.544 39.885 1.00 93.31 78 ALA A N 1
ATOM 624 C CA . ALA A 1 78 ? -15.409 2.601 40.507 1.00 93.31 78 ALA A CA 1
ATOM 625 C C . ALA A 1 78 ? -16.895 2.216 40.607 1.00 93.31 78 ALA A C 1
ATOM 627 O O . ALA A 1 78 ? -17.514 2.384 41.661 1.00 93.31 78 ALA A O 1
ATOM 628 N N . VAL A 1 79 ? -17.468 1.651 39.539 1.00 94.31 79 VAL A N 1
ATOM 629 C CA . VAL A 1 79 ? -18.883 1.246 39.502 1.00 94.31 79 VAL A CA 1
ATOM 630 C C . VAL A 1 79 ? -19.173 0.061 40.422 1.00 94.31 79 VAL A C 1
ATOM 632 O O . VAL A 1 79 ? -20.170 0.073 41.148 1.00 94.31 79 VAL A O 1
ATOM 635 N N . LEU A 1 80 ? -18.304 -0.951 40.447 1.00 94.38 80 LEU A N 1
ATOM 636 C CA . LEU A 1 80 ? -18.483 -2.091 41.349 1.00 94.38 80 LEU A CA 1
ATOM 637 C C . LEU A 1 80 ? -18.337 -1.679 42.820 1.00 94.38 80 LEU A C 1
ATOM 639 O O . LEU A 1 80 ? -19.106 -2.152 43.660 1.00 94.38 80 LEU A O 1
ATOM 643 N N . LEU A 1 81 ? -17.424 -0.752 43.126 1.00 93.25 81 LEU A N 1
ATOM 644 C CA . LEU A 1 81 ? -17.284 -0.177 44.463 1.00 93.25 81 LEU A CA 1
ATOM 645 C C . LEU A 1 81 ? -18.527 0.629 44.865 1.00 93.25 81 LEU A C 1
ATOM 647 O O . LEU A 1 81 ? -18.996 0.512 45.997 1.00 93.25 81 LEU A O 1
ATOM 651 N N . TYR A 1 82 ? -19.096 1.407 43.940 1.00 94.38 82 TYR A N 1
ATOM 652 C CA . TYR A 1 82 ? -20.349 2.126 44.169 1.00 94.38 82 TYR A CA 1
ATOM 653 C C . TYR A 1 82 ? -21.476 1.177 44.599 1.00 94.38 82 TYR A C 1
ATOM 655 O O . TYR A 1 82 ? -22.110 1.422 45.627 1.00 94.38 82 TYR A O 1
ATOM 663 N N . ILE A 1 83 ? -21.682 0.071 43.875 1.00 94.19 83 ILE A N 1
ATOM 664 C CA . ILE A 1 83 ? -22.711 -0.921 44.225 1.00 94.19 83 ILE A CA 1
ATOM 665 C C . ILE A 1 83 ? -22.408 -1.593 45.558 1.00 94.19 83 ILE A C 1
ATOM 667 O O . ILE A 1 83 ? -23.303 -1.714 46.389 1.00 94.19 83 ILE A O 1
ATOM 671 N N . GLN A 1 84 ? -21.154 -1.969 45.804 1.00 94.62 84 GLN A N 1
ATOM 672 C CA . GLN A 1 84 ? -20.758 -2.576 47.072 1.00 94.62 84 GLN A CA 1
ATOM 673 C C . GLN A 1 84 ? -21.026 -1.652 48.271 1.00 94.62 84 GLN A C 1
ATOM 675 O O . GLN A 1 84 ? -21.438 -2.117 49.333 1.00 94.62 84 GLN A O 1
ATOM 680 N N . ASN A 1 85 ? -20.856 -0.340 48.100 1.00 92.38 85 ASN A N 1
ATOM 681 C CA . ASN A 1 85 ? -21.205 0.638 49.127 1.00 92.38 85 ASN A CA 1
ATOM 682 C C . ASN A 1 85 ? -22.722 0.707 49.368 1.00 92.38 85 ASN A C 1
ATOM 684 O O . ASN A 1 85 ? -23.138 0.804 50.524 1.00 92.38 85 ASN A O 1
ATOM 688 N N . GLN A 1 86 ? -23.546 0.608 48.316 1.00 93.75 86 GLN A N 1
ATOM 689 C CA . GLN A 1 86 ? -25.007 0.531 48.466 1.00 93.75 86 GLN A CA 1
ATOM 690 C C . GLN A 1 86 ? -25.435 -0.763 49.175 1.00 93.75 86 GLN A C 1
ATOM 692 O O . GLN A 1 86 ? -26.229 -0.713 50.112 1.00 93.75 86 GLN A O 1
ATOM 697 N N . GLU A 1 87 ? -24.859 -1.911 48.795 1.00 94.19 87 GLU A N 1
ATOM 698 C CA . GLU A 1 87 ? -25.072 -3.197 49.478 1.00 94.19 87 GLU A CA 1
ATOM 699 C C . GLU A 1 87 ? -24.706 -3.092 50.968 1.00 94.19 87 GLU A C 1
ATOM 701 O O . GLU A 1 87 ? -25.459 -3.535 51.833 1.00 94.19 87 GLU A O 1
ATOM 706 N N . GLY A 1 88 ? -23.568 -2.466 51.285 1.00 92.25 88 GLY A N 1
ATOM 707 C CA . GLY A 1 88 ? -23.118 -2.256 52.660 1.00 92.25 88 GLY A CA 1
ATOM 708 C C . GLY A 1 88 ? -24.049 -1.357 53.477 1.00 92.25 88 GLY A C 1
ATOM 709 O O . GLY A 1 88 ? -24.293 -1.638 54.651 1.00 92.25 88 GLY A O 1
ATOM 710 N N . ALA A 1 89 ? -24.596 -0.296 52.876 1.00 91.94 89 ALA A N 1
ATOM 711 C CA . ALA A 1 89 ? -25.600 0.550 53.519 1.00 91.94 89 ALA A CA 1
ATOM 712 C C . ALA A 1 89 ? -26.892 -0.233 53.802 1.00 91.94 89 ALA A C 1
ATOM 714 O O . ALA A 1 89 ? -27.407 -0.187 54.918 1.00 91.94 89 ALA A O 1
ATOM 715 N N . LEU A 1 90 ? -27.357 -1.018 52.829 1.00 93.94 90 LEU A N 1
ATOM 716 C CA . LEU A 1 90 ? -28.569 -1.823 52.946 1.00 93.94 90 LEU A CA 1
ATOM 717 C C . LEU A 1 90 ? -28.438 -2.924 54.013 1.00 93.94 90 LEU A C 1
ATOM 719 O O . LEU A 1 90 ? -29.352 -3.108 54.811 1.00 93.94 90 LEU A O 1
ATOM 723 N N . ARG A 1 91 ? -27.276 -3.583 54.122 1.00 94.62 91 ARG A N 1
ATOM 724 C CA . ARG A 1 91 ? -27.003 -4.572 55.186 1.00 94.62 91 ARG A CA 1
ATOM 725 C C . ARG A 1 91 ? -27.021 -3.974 56.594 1.00 94.62 91 ARG A C 1
ATOM 727 O O . ARG A 1 91 ? -27.448 -4.636 57.533 1.00 94.62 91 ARG A O 1
ATOM 734 N N . LYS A 1 92 ? -26.589 -2.720 56.764 1.00 93.75 92 LYS A N 1
ATOM 735 C CA . LYS A 1 92 ? -26.701 -2.029 58.064 1.00 93.75 92 LYS A CA 1
ATOM 736 C C . LYS A 1 92 ? -28.163 -1.787 58.443 1.00 93.75 92 LYS A C 1
ATOM 738 O O . LYS A 1 92 ? -28.521 -1.922 59.611 1.00 93.75 92 LYS A O 1
ATOM 743 N N . VAL A 1 93 ? -29.001 -1.453 57.460 1.00 93.12 93 VAL A N 1
ATOM 744 C CA . VAL A 1 93 ? -30.448 -1.279 57.656 1.00 93.12 93 VAL A CA 1
ATOM 745 C C . VAL A 1 93 ? -31.133 -2.621 57.928 1.00 93.12 93 VAL A C 1
ATOM 747 O O . VAL A 1 93 ? -31.976 -2.690 58.819 1.00 93.12 93 VAL A O 1
ATOM 750 N N . GLU A 1 94 ? -30.724 -3.695 57.249 1.00 94.56 94 GLU A N 1
ATOM 751 C CA . GLU A 1 94 ? -31.157 -5.070 57.536 1.00 94.56 94 GLU A CA 1
ATOM 752 C C . GLU A 1 94 ? -30.873 -5.451 58.994 1.00 94.56 94 GLU A C 1
ATOM 754 O O . GLU A 1 94 ? -31.769 -5.884 59.714 1.00 94.56 94 GLU A O 1
ATOM 759 N N . GLU A 1 95 ? -29.638 -5.239 59.463 1.00 94.25 95 GLU A N 1
ATOM 760 C CA . GLU A 1 95 ? -29.239 -5.580 60.830 1.00 94.25 95 GLU A CA 1
ATOM 761 C C . GLU A 1 95 ? -30.033 -4.784 61.877 1.00 94.25 95 GLU A C 1
ATOM 763 O O . GLU A 1 95 ? -30.419 -5.324 62.917 1.00 94.25 95 GLU A O 1
ATOM 768 N N . HIS A 1 96 ? -30.301 -3.503 61.607 1.00 93.62 96 HIS A N 1
ATOM 769 C CA . HIS A 1 96 ? -31.120 -2.667 62.480 1.00 93.62 96 HIS A CA 1
ATOM 770 C C . HIS A 1 96 ? -32.570 -3.166 62.558 1.00 93.62 96 HIS A C 1
ATOM 772 O O . HIS A 1 96 ? -33.073 -3.392 63.659 1.00 93.62 96 HIS A O 1
ATOM 778 N N . ASN A 1 97 ? -33.217 -3.404 61.413 1.00 93.62 97 ASN A N 1
ATOM 779 C CA . ASN A 1 97 ? -34.600 -3.888 61.365 1.00 93.62 97 ASN A CA 1
ATOM 780 C C . ASN A 1 97 ? -34.739 -5.297 61.942 1.00 93.62 97 ASN A C 1
ATOM 782 O O . ASN A 1 97 ? -35.720 -5.591 62.615 1.00 93.62 97 ASN A O 1
ATOM 786 N N . LYS A 1 98 ? -33.723 -6.151 61.785 1.00 94.31 98 LYS A N 1
ATOM 787 C CA . LYS A 1 98 ? -33.715 -7.479 62.403 1.00 94.31 98 LYS A CA 1
ATOM 788 C C . LYS A 1 98 ? -33.745 -7.388 63.930 1.00 94.31 98 LYS A C 1
ATOM 790 O O . LYS A 1 98 ? -34.483 -8.132 64.567 1.00 94.31 98 LYS A O 1
ATOM 795 N N . LYS A 1 99 ? -33.002 -6.444 64.522 1.00 93.50 99 LYS A N 1
ATOM 796 C CA . LYS A 1 99 ? -33.046 -6.182 65.973 1.00 93.50 99 LYS A CA 1
ATOM 797 C C . LYS A 1 99 ? -34.410 -5.646 66.417 1.00 93.50 99 LYS A C 1
ATOM 799 O O . LYS A 1 99 ? -34.878 -6.033 67.485 1.00 93.50 99 LYS A O 1
ATOM 804 N N . LEU A 1 100 ? -35.041 -4.774 65.622 1.00 92.00 100 LEU A N 1
ATOM 805 C CA . LEU A 1 100 ? -36.400 -4.287 65.893 1.00 92.00 100 LEU A CA 1
ATOM 806 C C . LEU A 1 100 ? -37.405 -5.442 65.879 1.00 92.00 100 LEU A C 1
ATOM 808 O O . LEU A 1 100 ? -38.049 -5.679 66.898 1.00 92.00 100 LEU A O 1
ATOM 812 N N . PHE A 1 101 ? -37.420 -6.236 64.808 1.00 93.81 101 PHE A N 1
ATOM 813 C CA . PHE A 1 101 ? -38.270 -7.418 64.680 1.00 93.81 101 PHE A CA 1
ATOM 814 C C . PHE A 1 101 ? -38.063 -8.412 65.830 1.00 93.81 101 PHE A C 1
ATOM 816 O O . PHE A 1 101 ? -39.027 -8.877 66.432 1.00 93.81 101 PHE A O 1
ATOM 823 N N . GLU A 1 102 ? -36.813 -8.721 66.193 1.00 93.31 102 GLU A N 1
ATOM 824 C CA . GLU A 1 102 ? -36.506 -9.612 67.319 1.00 93.31 102 GLU A CA 1
ATOM 825 C C . GLU A 1 102 ? -37.077 -9.087 68.645 1.00 93.31 102 GLU A C 1
ATOM 827 O O . GLU A 1 102 ? -37.590 -9.870 69.448 1.00 93.31 102 GLU A O 1
ATOM 832 N N . ASN A 1 103 ? -37.022 -7.773 68.882 1.00 91.88 103 ASN A N 1
ATOM 833 C CA . ASN A 1 103 ? -37.596 -7.151 70.075 1.00 91.88 103 ASN A CA 1
ATOM 834 C C . ASN A 1 103 ? -39.132 -7.177 70.048 1.00 91.88 103 ASN A C 1
ATOM 836 O O . ASN A 1 103 ? -39.748 -7.570 71.043 1.00 91.88 103 ASN A O 1
ATOM 840 N N . THR A 1 104 ? -39.747 -6.823 68.915 1.00 92.62 104 THR A N 1
ATOM 841 C CA . THR A 1 104 ? -41.203 -6.878 68.713 1.00 92.62 104 THR A CA 1
ATOM 842 C C . THR A 1 104 ? -41.723 -8.309 68.889 1.00 92.62 104 THR A C 1
ATOM 844 O O . THR A 1 104 ? -42.721 -8.536 69.572 1.00 92.62 104 THR A O 1
ATOM 847 N N . ASN A 1 105 ? -41.005 -9.303 68.363 1.00 93.62 105 ASN A N 1
ATOM 848 C CA . ASN A 1 105 ? -41.372 -10.711 68.464 1.00 93.62 105 ASN A CA 1
ATOM 849 C C . ASN A 1 105 ? -41.216 -11.264 69.893 1.00 93.62 105 ASN A C 1
ATOM 851 O O . ASN A 1 105 ? -42.079 -12.003 70.364 1.00 93.62 105 ASN A O 1
ATOM 855 N N . LYS A 1 106 ? -40.164 -10.875 70.632 1.00 94.00 106 LYS A N 1
ATOM 856 C CA . LYS A 1 106 ? -40.037 -11.211 72.066 1.00 94.00 106 LYS A CA 1
ATOM 857 C C . LYS A 1 106 ? -41.217 -10.676 72.874 1.00 94.00 106 LYS A C 1
ATOM 859 O O . LYS A 1 106 ? -41.738 -11.389 73.732 1.00 94.00 106 LYS A O 1
ATOM 864 N N . LEU A 1 107 ? -41.642 -9.442 72.590 1.00 94.06 107 LEU A N 1
ATOM 865 C CA . LEU A 1 107 ? -42.820 -8.841 73.211 1.00 94.06 107 LEU A CA 1
ATOM 866 C C . LEU A 1 107 ? -44.085 -9.626 72.861 1.00 94.06 107 LEU A C 1
ATOM 868 O O . LEU A 1 107 ? -44.830 -9.991 73.766 1.00 94.06 107 LEU A O 1
ATOM 872 N N . ASN A 1 108 ? -44.283 -9.964 71.588 1.00 94.19 108 ASN A N 1
ATOM 873 C CA . ASN A 1 108 ? -45.409 -10.786 71.150 1.00 94.19 108 ASN A CA 1
ATOM 874 C C . ASN A 1 108 ? -45.471 -12.133 71.879 1.00 94.19 108 ASN A C 1
ATOM 876 O O . ASN A 1 108 ? -46.502 -12.491 72.443 1.00 94.19 108 ASN A O 1
ATOM 880 N N . LEU A 1 109 ? -44.344 -12.843 71.951 1.00 94.50 109 LEU A N 1
ATOM 881 C CA . LEU A 1 109 ? -44.256 -14.139 72.618 1.00 94.50 109 LEU A CA 1
ATOM 882 C C . LEU A 1 109 ? -44.526 -14.040 74.128 1.00 94.50 109 LEU A C 1
ATOM 884 O O . LEU A 1 109 ? -45.136 -14.939 74.709 1.00 94.50 109 LEU A O 1
ATOM 888 N N . LEU A 1 110 ? -44.075 -12.962 74.783 1.00 95.62 110 LEU A N 1
ATOM 889 C CA . LEU A 1 110 ? -44.416 -12.693 76.182 1.00 95.62 110 LEU A CA 1
ATOM 890 C C . LEU A 1 110 ? -45.925 -12.482 76.342 1.00 95.62 110 LEU A C 1
ATOM 892 O O . LEU A 1 110 ? -46.522 -13.093 77.226 1.00 95.62 110 LEU A O 1
ATOM 896 N N . LEU A 1 111 ? -46.534 -11.643 75.500 1.00 95.50 111 LEU A N 1
ATOM 897 C CA . LEU A 1 111 ? -47.966 -11.348 75.564 1.00 95.50 111 LEU A CA 1
ATOM 898 C C . LEU A 1 111 ? -48.813 -12.601 75.325 1.00 95.50 111 LEU A C 1
ATOM 900 O O . LEU A 1 111 ? -49.731 -12.834 76.103 1.00 95.50 111 LEU A O 1
ATOM 904 N N . GLN A 1 112 ? -48.449 -13.448 74.357 1.00 94.94 112 GLN A N 1
ATOM 905 C CA . GLN A 1 112 ? -49.103 -14.740 74.114 1.00 94.94 112 GLN A CA 1
ATOM 906 C C . GLN A 1 112 ? -49.052 -15.648 75.350 1.00 94.94 112 GLN A C 1
ATOM 908 O O . GLN A 1 112 ? -50.087 -16.121 75.806 1.00 94.94 112 GLN A O 1
ATOM 913 N N . LYS A 1 113 ? -47.874 -15.827 75.966 1.00 95.56 113 LYS A N 1
ATOM 914 C CA . LYS A 1 113 ? -47.730 -16.645 77.189 1.00 95.56 113 LYS A CA 1
ATOM 915 C C . LYS A 1 113 ? -48.534 -16.097 78.367 1.00 95.56 113 LYS A C 1
ATOM 917 O O . LYS A 1 113 ? -49.093 -16.857 79.158 1.00 95.56 113 LYS A O 1
ATOM 922 N N . VAL A 1 114 ? -48.554 -14.773 78.520 1.00 94.94 114 VAL A N 1
ATOM 923 C CA . VAL A 1 114 ? -49.322 -14.097 79.570 1.00 94.94 114 VAL A CA 1
ATOM 924 C C . VAL A 1 114 ? -50.818 -14.270 79.320 1.00 94.94 114 VAL A C 1
ATOM 926 O O . VAL A 1 114 ? -51.539 -14.612 80.252 1.00 94.94 114 VAL A O 1
ATOM 929 N N . GLU A 1 115 ? -51.281 -14.085 78.086 1.00 94.88 115 GLU A N 1
ATOM 930 C CA . GLU A 1 115 ? -52.673 -14.291 77.685 1.00 94.88 115 GLU A CA 1
ATOM 931 C C . GLU A 1 115 ? -53.114 -15.737 77.928 1.00 94.88 115 GLU A C 1
ATOM 933 O O . GLU A 1 115 ? -54.088 -15.957 78.648 1.00 94.88 115 GLU A O 1
ATOM 938 N N . GLU A 1 116 ? -52.353 -16.716 77.428 1.00 94.31 116 GLU A N 1
ATOM 939 C CA . GLU A 1 116 ? -52.585 -18.150 77.638 1.00 94.31 116 GLU A CA 1
ATOM 940 C C . GLU A 1 116 ? -52.741 -18.478 79.128 1.00 94.31 116 GLU A C 1
ATOM 942 O O . GLU A 1 116 ? -53.732 -19.088 79.532 1.00 94.31 116 GLU A O 1
ATOM 947 N N . HIS A 1 117 ? -51.823 -18.011 79.979 1.00 95.19 117 HIS A N 1
ATOM 948 C CA . HIS A 1 117 ? -51.916 -18.240 81.424 1.00 95.19 117 HIS A CA 1
ATOM 949 C C . HIS A 1 117 ? -53.127 -17.557 82.055 1.00 95.19 117 HIS A C 1
ATOM 951 O O . HIS A 1 117 ? -53.825 -18.171 82.863 1.00 95.19 117 HIS A O 1
ATOM 957 N N . LEU A 1 118 ? -53.420 -16.316 81.655 1.00 93.31 118 LEU A N 1
ATOM 958 C CA . LEU A 1 118 ? -54.588 -15.579 82.131 1.00 93.31 118 LEU A CA 1
ATOM 959 C C . LEU A 1 118 ? -55.906 -16.241 81.711 1.00 93.31 118 LEU A C 1
ATOM 961 O O . LEU A 1 118 ? -56.893 -16.109 82.436 1.00 93.31 118 LEU A O 1
ATOM 965 N N . THR A 1 119 ? -55.955 -16.985 80.599 1.00 90.44 119 THR A N 1
ATOM 966 C CA . THR A 1 119 ? -57.151 -17.764 80.236 1.00 90.44 119 THR A CA 1
ATOM 967 C C . THR A 1 119 ? -57.403 -18.916 81.214 1.00 90.44 119 THR A C 1
ATOM 969 O O . THR A 1 119 ? -58.541 -19.096 81.652 1.00 90.44 119 THR A O 1
ATOM 972 N N . VAL A 1 120 ? -56.347 -19.612 81.654 1.00 90.94 120 VAL A N 1
ATOM 973 C CA . VAL A 1 120 ? -56.422 -20.765 82.572 1.00 90.94 120 VAL A CA 1
ATOM 974 C C . VAL A 1 120 ? -56.639 -20.337 84.029 1.00 90.94 120 VAL A C 1
ATOM 976 O O . VAL A 1 120 ? -57.441 -20.938 84.740 1.00 90.94 120 VAL A O 1
ATOM 979 N N . GLY A 1 121 ? -55.970 -19.280 84.491 1.00 87.44 121 GLY A N 1
ATOM 980 C CA . GLY A 1 121 ? -55.982 -18.869 85.898 1.00 87.44 121 GLY A CA 1
ATOM 981 C C . GLY A 1 121 ? -55.321 -17.511 86.130 1.00 87.44 121 GLY A C 1
ATOM 982 O O . GLY A 1 121 ? -55.132 -16.740 85.197 1.00 87.44 121 GLY A O 1
ATOM 983 N N . TYR A 1 122 ? -55.008 -17.179 87.380 1.00 91.94 122 TYR A N 1
ATOM 984 C CA . TYR A 1 122 ? -54.159 -16.036 87.720 1.00 91.94 122 TYR A CA 1
ATOM 985 C C . TYR A 1 122 ? -53.133 -16.501 88.750 1.00 91.94 122 TYR A C 1
ATOM 987 O O . TYR A 1 122 ? -53.498 -16.986 89.813 1.00 91.94 122 TYR A O 1
ATOM 995 N N . ASP A 1 123 ? -51.850 -16.374 88.413 1.00 92.94 123 ASP A N 1
ATOM 996 C CA . ASP A 1 123 ? -50.752 -16.578 89.358 1.00 92.94 123 ASP A CA 1
ATOM 997 C C . ASP A 1 123 ? -49.664 -15.550 89.071 1.00 92.94 123 ASP A C 1
ATOM 999 O O . ASP A 1 123 ? -48.993 -15.582 88.034 1.00 92.94 123 ASP A O 1
ATOM 1003 N N . ARG A 1 124 ? -49.499 -14.634 90.022 1.00 92.19 124 ARG A N 1
ATOM 1004 C CA . ARG A 1 124 ? -48.546 -13.532 89.946 1.00 92.19 124 ARG A CA 1
ATOM 1005 C C . ARG A 1 124 ? -47.103 -14.020 89.817 1.00 92.19 124 ARG A C 1
ATOM 1007 O O . ARG A 1 124 ? -46.316 -13.383 89.117 1.00 92.19 124 ARG A O 1
ATOM 1014 N N . ASN A 1 125 ? -46.753 -15.143 90.446 1.00 93.62 125 ASN A N 1
ATOM 1015 C CA . ASN A 1 125 ? -45.391 -15.680 90.411 1.00 93.62 125 ASN A CA 1
ATOM 1016 C C . ASN A 1 125 ? -45.046 -16.240 89.027 1.00 93.62 125 ASN A C 1
ATOM 1018 O O . ASN A 1 125 ? -43.962 -15.976 88.501 1.00 93.62 125 ASN A O 1
ATOM 1022 N N . THR A 1 126 ? -45.982 -16.952 88.401 1.00 94.25 126 THR A N 1
ATOM 1023 C CA . THR A 1 126 ? -45.829 -17.432 87.022 1.00 94.25 126 THR A CA 1
ATOM 1024 C C . THR A 1 126 ? -45.729 -16.274 86.027 1.00 94.25 126 THR A C 1
ATOM 1026 O O . THR A 1 126 ? -44.817 -16.255 85.200 1.00 94.25 126 THR A O 1
ATOM 1029 N N . LEU A 1 127 ? -46.579 -15.250 86.155 1.00 94.19 127 LEU A N 1
ATOM 1030 C CA . LEU A 1 127 ? -46.513 -14.047 85.314 1.00 94.19 127 LEU A CA 1
ATOM 1031 C C . LEU A 1 127 ? -45.175 -13.299 85.465 1.00 94.19 127 LEU A C 1
ATOM 1033 O O . LEU A 1 127 ? -44.569 -12.892 84.472 1.00 94.19 127 LEU A O 1
ATOM 1037 N N . ALA A 1 128 ? -44.667 -13.181 86.695 1.00 93.12 128 ALA A N 1
ATOM 1038 C CA . ALA A 1 128 ? -43.346 -12.620 86.968 1.00 93.12 128 ALA A CA 1
ATOM 1039 C C . ALA A 1 128 ? -42.220 -13.434 86.305 1.00 93.12 128 ALA A C 1
ATOM 1041 O O . ALA A 1 128 ? -41.277 -12.870 85.745 1.00 93.12 128 ALA A O 1
ATOM 1042 N N . LYS A 1 129 ? -42.324 -14.767 86.332 1.00 95.06 129 LYS A N 1
ATOM 1043 C CA . LYS A 1 129 ? -41.362 -15.660 85.681 1.00 95.06 129 LYS A CA 1
ATOM 1044 C C . LYS A 1 129 ? -41.342 -15.462 84.165 1.00 95.06 129 LYS A C 1
ATOM 1046 O O . LYS A 1 129 ? -40.253 -15.393 83.598 1.00 95.06 129 LYS A O 1
ATOM 1051 N N . PHE A 1 130 ? -42.500 -15.325 83.517 1.00 96.62 130 PHE A N 1
ATOM 1052 C CA . PHE A 1 130 ? -42.560 -15.069 82.074 1.00 96.62 130 PHE A CA 1
ATOM 1053 C C . PHE A 1 130 ? -41.880 -13.762 81.685 1.00 96.62 130 PHE A C 1
ATOM 1055 O O . PHE A 1 130 ? -41.078 -13.760 80.752 1.00 96.62 130 PHE A O 1
ATOM 1062 N N . ALA A 1 131 ? -42.123 -12.680 82.428 1.00 94.25 131 ALA A N 1
ATOM 1063 C CA . ALA A 1 131 ? -41.466 -11.401 82.177 1.00 94.25 131 ALA A CA 1
ATOM 1064 C C . ALA A 1 131 ? -39.938 -11.511 82.295 1.00 94.25 131 ALA A C 1
ATOM 1066 O O . ALA A 1 131 ? -39.227 -11.109 81.377 1.00 94.25 131 ALA A O 1
ATOM 1067 N N . ASN A 1 132 ? -39.427 -12.157 83.348 1.00 92.94 132 ASN A N 1
ATOM 1068 C CA . ASN A 1 132 ? -37.985 -12.379 83.522 1.00 92.94 132 ASN A CA 1
ATOM 1069 C C . ASN A 1 132 ? -37.361 -13.227 82.403 1.00 92.94 132 ASN A C 1
ATOM 1071 O O . ASN A 1 132 ? -36.212 -13.014 82.026 1.00 92.94 132 ASN A O 1
ATOM 1075 N N . GLN A 1 133 ? -38.104 -14.199 81.870 1.00 94.81 133 GLN A N 1
ATOM 1076 C CA . GLN A 1 133 ? -37.632 -15.097 80.812 1.00 94.81 133 GLN A CA 1
ATOM 1077 C C . GLN A 1 133 ? -37.814 -14.534 79.396 1.00 94.81 133 GLN A C 1
ATOM 1079 O O . GLN A 1 133 ? -37.293 -15.115 78.447 1.00 94.81 133 GLN A O 1
ATOM 1084 N N . SER A 1 134 ? -38.536 -13.422 79.235 1.00 92.62 134 SER A N 1
ATOM 1085 C CA . SER A 1 134 ? -38.796 -12.804 77.926 1.00 92.62 134 SER A CA 1
ATOM 1086 C C . SER A 1 134 ? -37.540 -12.231 77.259 1.00 9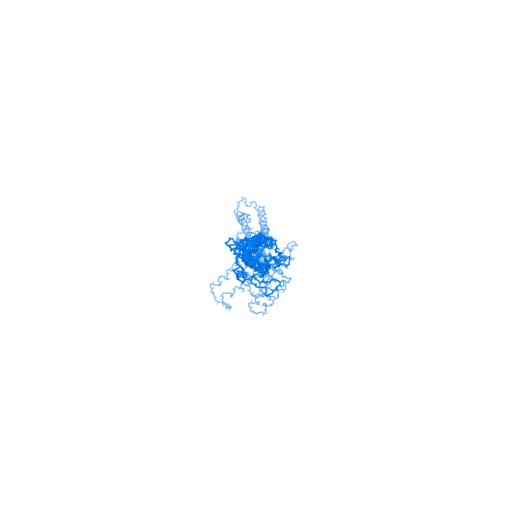2.62 134 SER A C 1
ATOM 1088 O O . SER A 1 134 ? -37.516 -12.030 76.046 1.00 92.62 134 SER A O 1
ATOM 1090 N N . GLY A 1 135 ? -36.495 -11.954 78.048 1.00 91.50 135 GLY A N 1
ATOM 1091 C CA . GLY A 1 135 ? -35.294 -11.262 77.581 1.00 91.50 135 GLY A CA 1
ATOM 1092 C C . GLY A 1 135 ? -35.523 -9.780 77.258 1.00 91.50 135 GLY A C 1
ATOM 1093 O O . GLY A 1 135 ? -34.665 -9.171 76.621 1.00 91.50 135 GLY A O 1
ATOM 1094 N N . ILE A 1 136 ? -36.663 -9.209 77.667 1.00 93.12 136 ILE A N 1
ATOM 1095 C CA . ILE A 1 136 ? -36.979 -7.781 77.555 1.00 93.12 136 ILE A CA 1
ATOM 1096 C C . ILE A 1 136 ? -36.451 -7.073 78.804 1.00 93.12 136 ILE A C 1
ATOM 1098 O O . ILE A 1 136 ? -36.765 -7.466 79.925 1.00 93.12 136 ILE A O 1
ATOM 1102 N N . ALA A 1 137 ? -35.640 -6.034 78.614 1.00 91.19 137 ALA A N 1
ATOM 1103 C CA . ALA A 1 137 ? -35.136 -5.209 79.707 1.00 91.19 137 ALA A CA 1
ATOM 1104 C C . ALA A 1 137 ? -36.111 -4.069 80.032 1.00 91.19 137 ALA A C 1
ATOM 1106 O O . ALA A 1 137 ? -36.814 -3.570 79.153 1.00 91.19 137 ALA A O 1
ATOM 1107 N N . SER A 1 138 ? -36.117 -3.627 81.291 1.00 90.62 138 SER A N 1
ATOM 1108 C CA . SER A 1 138 ? -36.844 -2.420 81.684 1.00 90.62 138 SER A CA 1
ATOM 1109 C C . SER A 1 138 ? -36.277 -1.188 80.975 1.00 90.62 138 SER A C 1
ATOM 1111 O O . SER A 1 138 ? -35.062 -1.002 80.895 1.00 90.62 138 SER A O 1
ATOM 1113 N N . THR A 1 139 ? -37.172 -0.326 80.499 1.00 88.69 139 THR A N 1
ATOM 1114 C CA . THR A 1 139 ? -36.849 0.973 79.896 1.00 88.69 139 THR A CA 1
ATOM 1115 C C . THR A 1 139 ? -36.858 2.109 80.921 1.00 88.69 139 THR A C 1
ATOM 1117 O O . THR A 1 139 ? -36.238 3.143 80.687 1.00 88.69 139 THR A O 1
ATOM 1120 N N . LYS A 1 140 ? -37.531 1.925 82.068 1.00 88.31 140 LYS A N 1
ATOM 1121 C CA . LYS A 1 140 ? -37.664 2.941 83.127 1.00 88.31 140 LYS A CA 1
ATOM 1122 C C . LYS A 1 140 ? -36.689 2.754 84.288 1.00 88.31 140 LYS A C 1
ATOM 1124 O O . LYS A 1 140 ? -36.175 3.739 84.810 1.00 88.31 140 LYS A O 1
ATOM 1129 N N . ASN A 1 141 ? -36.463 1.520 84.736 1.00 87.31 141 ASN A N 1
ATOM 1130 C CA . ASN A 1 141 ? -35.584 1.223 85.866 1.00 87.31 141 ASN A CA 1
ATOM 1131 C C . ASN A 1 141 ? -34.935 -0.162 85.699 1.00 87.31 141 ASN A C 1
ATOM 1133 O O . ASN A 1 141 ? -35.640 -1.161 85.811 1.00 87.31 141 ASN A O 1
ATOM 1137 N N . PRO A 1 142 ? -33.600 -0.263 85.553 1.00 87.75 142 PRO A N 1
ATOM 1138 C CA . PRO A 1 142 ? -32.897 -1.543 85.414 1.00 87.75 142 PRO A CA 1
ATOM 1139 C C . PRO A 1 142 ? -33.168 -2.563 86.532 1.00 87.75 142 PRO A C 1
ATOM 1141 O O . PRO A 1 142 ? -32.934 -3.752 86.338 1.00 87.75 142 PRO A O 1
ATOM 1144 N N . GLN A 1 143 ? -33.641 -2.115 87.702 1.00 86.19 143 GLN A N 1
ATOM 1145 C CA . GLN A 1 143 ? -34.023 -2.985 88.818 1.00 86.19 143 GLN A CA 1
ATOM 1146 C C . GLN A 1 143 ? -35.435 -3.578 88.694 1.00 86.19 143 GLN A C 1
ATOM 1148 O O . GLN A 1 143 ? -35.781 -4.472 89.468 1.00 86.19 143 GLN A O 1
ATOM 1153 N N . ASN A 1 144 ? -36.267 -3.101 87.762 1.00 87.88 144 ASN A N 1
ATOM 1154 C CA . ASN A 1 144 ? -37.591 -3.669 87.541 1.00 87.88 144 ASN A CA 1
ATOM 1155 C C . ASN A 1 144 ? -37.442 -5.094 86.998 1.00 87.88 144 ASN A C 1
ATOM 1157 O O . ASN A 1 144 ? -36.934 -5.318 85.901 1.00 87.88 144 ASN A O 1
ATOM 1161 N N . ALA A 1 145 ? -37.929 -6.051 87.780 1.00 91.00 145 ALA A N 1
ATOM 1162 C CA . ALA A 1 145 ? -37.949 -7.465 87.451 1.00 91.00 145 ALA A CA 1
ATOM 1163 C C . ALA A 1 145 ? -39.305 -8.070 87.832 1.00 91.00 145 ALA A C 1
ATOM 1165 O O . ALA A 1 145 ? -40.099 -7.490 88.579 1.00 91.00 145 ALA A O 1
ATOM 1166 N N . GLY A 1 146 ? -39.578 -9.264 87.321 1.00 93.12 146 GLY A N 1
ATOM 1167 C CA . GLY A 1 146 ? -40.764 -10.033 87.656 1.00 93.12 146 GLY A CA 1
ATOM 1168 C C . GLY A 1 146 ? -42.053 -9.333 87.232 1.00 93.12 146 GLY A C 1
ATOM 1169 O O . GLY A 1 146 ? -42.202 -8.895 86.095 1.00 93.12 146 GLY A O 1
ATOM 1170 N N . PHE A 1 147 ? -43.010 -9.242 88.153 1.00 93.00 147 PHE A N 1
ATOM 1171 C CA . PHE A 1 147 ? -44.326 -8.675 87.861 1.00 93.00 147 PHE A CA 1
ATOM 1172 C C . PHE A 1 147 ? -44.271 -7.167 87.579 1.00 93.00 147 PHE A C 1
ATOM 1174 O O . PHE A 1 147 ? -45.027 -6.666 86.756 1.00 93.00 147 PHE A O 1
ATOM 1181 N N . ASP A 1 148 ? -43.339 -6.448 88.205 1.00 91.88 148 ASP A N 1
ATOM 1182 C CA . ASP A 1 148 ? -43.178 -5.010 87.985 1.00 91.88 148 ASP A CA 1
ATOM 1183 C C . ASP A 1 148 ? -42.682 -4.699 86.567 1.00 91.88 148 ASP A C 1
ATOM 1185 O O . ASP A 1 148 ? -43.122 -3.721 85.965 1.00 91.88 148 ASP A O 1
ATOM 1189 N N . LEU A 1 149 ? -41.817 -5.559 86.020 1.00 93.69 149 LEU A N 1
ATOM 1190 C CA . LEU A 1 149 ? -41.385 -5.496 84.624 1.00 93.69 149 LEU A CA 1
ATOM 1191 C C . LEU A 1 149 ? -42.553 -5.778 83.666 1.00 93.69 149 LEU A C 1
ATOM 1193 O O . LEU A 1 149 ? -42.699 -5.085 82.665 1.00 93.69 149 LEU A O 1
ATOM 1197 N N . LEU A 1 150 ? -43.417 -6.750 83.986 1.00 94.62 150 LEU A N 1
ATOM 1198 C CA . LEU A 1 150 ? -44.612 -7.036 83.186 1.00 94.62 150 LEU A CA 1
ATOM 1199 C C . LEU A 1 150 ? -45.560 -5.832 83.126 1.00 94.62 150 LEU A C 1
ATOM 1201 O O . LEU A 1 150 ? -46.017 -5.467 8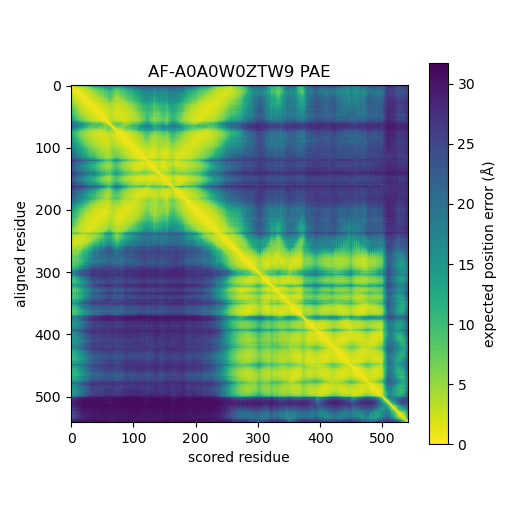2.046 1.00 94.62 150 LEU A O 1
ATOM 1205 N N . LEU A 1 151 ? -45.838 -5.205 84.273 1.00 93.88 151 LEU A N 1
ATOM 1206 C CA . LEU A 1 151 ? -46.688 -4.015 84.331 1.00 93.88 151 LEU A CA 1
ATOM 1207 C C . LEU A 1 151 ? -46.082 -2.852 83.545 1.00 93.88 151 LEU A C 1
ATOM 1209 O O . LEU A 1 151 ? -46.803 -2.153 82.841 1.00 93.88 151 LEU A O 1
ATOM 1213 N N . GLU A 1 152 ? -44.761 -2.671 83.608 1.00 93.75 152 GLU A N 1
ATOM 1214 C CA . GLU A 1 152 ? -44.075 -1.666 82.798 1.00 93.75 152 GLU A CA 1
ATOM 1215 C C . GLU A 1 152 ? -44.234 -1.924 81.295 1.00 93.75 152 GLU A C 1
ATOM 1217 O O . GLU A 1 152 ? -44.580 -0.998 80.564 1.00 93.75 152 GLU A O 1
ATOM 1222 N N . ILE A 1 153 ? -44.016 -3.163 80.845 1.00 93.44 153 ILE A N 1
ATOM 1223 C CA . ILE A 1 153 ? -44.148 -3.569 79.436 1.00 93.44 153 ILE A CA 1
ATOM 1224 C C . ILE A 1 153 ? -45.577 -3.341 78.920 1.00 93.44 153 ILE A C 1
ATOM 1226 O O . ILE A 1 153 ? -45.774 -2.946 77.769 1.00 93.44 153 ILE A O 1
ATOM 1230 N N . LEU A 1 154 ? -46.572 -3.575 79.776 1.00 93.94 154 LEU A N 1
ATOM 1231 C CA . LEU A 1 154 ? -47.986 -3.335 79.486 1.00 93.94 154 LEU A CA 1
ATOM 1232 C C . LEU A 1 154 ? -48.400 -1.862 79.633 1.00 93.94 154 LEU A C 1
ATOM 1234 O O . LEU A 1 154 ? -49.549 -1.540 79.345 1.00 93.94 154 LEU A O 1
ATOM 1238 N N . GLU A 1 155 ? -47.486 -0.984 80.062 1.00 93.75 155 GLU A N 1
ATOM 1239 C CA . GLU A 1 155 ? -47.740 0.433 80.362 1.00 93.75 155 GLU A CA 1
ATOM 1240 C C . GLU A 1 155 ? -48.826 0.646 81.428 1.00 93.75 155 GLU A C 1
ATOM 1242 O O . GLU A 1 155 ? -49.585 1.614 81.412 1.00 93.75 155 GLU A O 1
ATOM 1247 N N . GLU A 1 156 ? -48.885 -0.263 82.394 1.00 94.44 156 GLU A N 1
ATOM 1248 C CA . GLU A 1 156 ? -49.863 -0.248 83.466 1.00 94.44 156 GLU A CA 1
ATOM 1249 C C . GLU A 1 156 ? -49.290 0.322 84.773 1.00 94.44 156 GLU A C 1
ATOM 1251 O O . GLU A 1 156 ? -48.112 0.182 85.109 1.00 94.44 156 GLU A O 1
ATOM 1256 N N . GLU A 1 157 ? -50.149 0.985 85.546 1.00 91.06 157 GLU A N 1
ATOM 1257 C CA . GLU A 1 157 ? -49.771 1.592 86.823 1.00 91.06 157 GLU A CA 1
ATOM 1258 C C . GLU A 1 157 ? -49.833 0.565 87.960 1.00 91.06 157 GLU A C 1
ATOM 1260 O O . GLU A 1 157 ? -50.858 -0.087 88.160 1.00 91.06 157 GLU A O 1
ATOM 1265 N N . LYS A 1 158 ? -48.768 0.467 88.770 1.00 89.19 158 LYS A N 1
ATOM 1266 C CA . LYS A 1 158 ? -48.687 -0.472 89.912 1.00 89.19 158 LYS A CA 1
ATOM 1267 C C . LYS A 1 158 ? -49.835 -0.313 90.922 1.00 89.19 158 LYS A C 1
ATOM 1269 O O . LYS A 1 158 ? -50.250 -1.287 91.550 1.00 89.19 158 LYS A O 1
ATOM 1274 N N . SER A 1 159 ? -50.363 0.903 91.065 1.00 87.62 159 SER A N 1
ATOM 1275 C CA . SER A 1 159 ? -51.495 1.233 91.943 1.00 87.62 159 SER A CA 1
ATOM 1276 C C . SER A 1 159 ? -52.762 0.442 91.605 1.00 87.62 159 SER A C 1
ATOM 1278 O O . SER A 1 159 ? -53.512 0.096 92.512 1.00 87.62 159 SER A O 1
ATOM 1280 N N . LYS A 1 160 ? -52.976 0.084 90.332 1.00 86.75 160 LYS A N 1
ATOM 1281 C CA . LYS A 1 160 ? -54.152 -0.676 89.871 1.00 86.75 160 LYS A CA 1
ATOM 1282 C C . LYS A 1 160 ? -54.143 -2.157 90.274 1.00 86.75 160 LYS A C 1
ATOM 1284 O O . LYS A 1 160 ? -55.147 -2.830 90.062 1.00 86.75 160 LYS A O 1
ATOM 1289 N N . TYR A 1 161 ? -53.027 -2.640 90.826 1.00 87.69 161 TYR A N 1
ATOM 1290 C CA . TYR A 1 161 ? -52.780 -4.044 91.192 1.00 87.69 161 TYR A CA 1
ATOM 1291 C C . TYR A 1 161 ? -52.341 -4.187 92.661 1.00 87.69 161 TYR A C 1
ATOM 1293 O O . TYR A 1 161 ? -51.726 -5.176 93.063 1.00 87.69 161 TYR A O 1
ATOM 1301 N N . SER A 1 162 ? -52.572 -3.143 93.463 1.00 78.31 162 SER A N 1
ATOM 1302 C CA . SER A 1 162 ? -52.225 -3.093 94.883 1.00 78.31 162 SER A CA 1
ATOM 1303 C C . SER A 1 162 ? -53.514 -3.182 95.703 1.00 78.31 162 SER A C 1
ATOM 1305 O O . SER A 1 162 ? -54.305 -2.245 95.677 1.00 78.31 162 SER A O 1
ATOM 1307 N N . TRP A 1 163 ? -53.712 -4.280 96.445 1.00 72.62 163 TRP A N 1
ATOM 1308 C CA . TRP A 1 163 ? -54.902 -4.539 97.288 1.00 72.62 163 TRP A CA 1
ATOM 1309 C C . TRP A 1 163 ? -56.213 -4.824 96.535 1.00 72.62 163 TRP A C 1
ATOM 1311 O O . TRP A 1 163 ? -57.308 -4.556 97.029 1.00 72.62 163 TRP A O 1
ATOM 1321 N N . THR A 1 164 ? -56.109 -5.399 95.343 1.00 74.88 164 THR A N 1
ATOM 1322 C CA . THR A 1 164 ? -57.223 -5.820 94.486 1.00 74.88 164 THR A CA 1
ATOM 1323 C C . THR A 1 164 ? -57.463 -7.334 94.572 1.00 74.88 164 THR A C 1
ATOM 1325 O O . THR A 1 164 ? -56.576 -8.105 94.932 1.00 74.88 164 THR A O 1
ATOM 1328 N N . LEU A 1 165 ? -58.691 -7.781 94.274 1.00 83.75 165 LEU A N 1
ATOM 1329 C CA 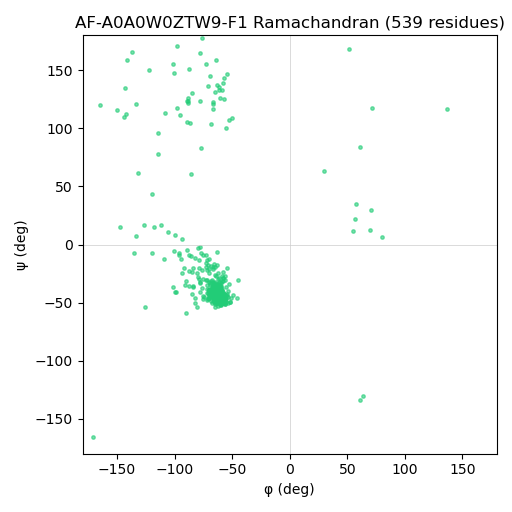. LEU A 1 165 ? -59.004 -9.212 94.150 1.00 83.75 165 LEU A CA 1
ATOM 1330 C C . LEU A 1 165 ? -58.328 -9.788 92.896 1.00 83.75 165 LEU A C 1
ATOM 1332 O O . LEU A 1 165 ? -58.308 -9.129 91.857 1.00 83.75 165 LEU A O 1
ATOM 1336 N N . GLU A 1 166 ? -57.876 -11.044 92.952 1.00 84.06 166 GLU A N 1
ATOM 1337 C CA . GLU A 1 166 ? -57.237 -11.739 91.815 1.00 84.06 166 GLU A CA 1
ATOM 1338 C C . GLU A 1 166 ? -58.095 -11.706 90.537 1.00 84.06 166 GLU A C 1
ATOM 1340 O O . GLU A 1 166 ? -57.584 -11.586 89.425 1.00 84.06 166 GLU A O 1
ATOM 1345 N N . SER A 1 167 ? -59.422 -11.754 90.684 1.00 83.75 167 SER A N 1
ATOM 1346 C CA . SER A 1 167 ? -60.373 -11.652 89.572 1.00 83.75 167 SER A CA 1
ATOM 1347 C C . SER A 1 167 ? -60.374 -10.274 88.897 1.00 83.75 167 SER A C 1
ATOM 1349 O O . SER A 1 167 ? -60.584 -10.183 87.684 1.00 83.75 167 SER A O 1
ATOM 1351 N N . THR A 1 168 ? -60.115 -9.207 89.656 1.00 87.38 168 THR A N 1
ATOM 1352 C CA . THR A 1 168 ? -59.974 -7.836 89.150 1.00 87.38 168 THR A CA 1
ATOM 1353 C C . THR A 1 168 ? -58.638 -7.667 88.434 1.00 87.38 168 THR A C 1
ATOM 1355 O O . THR A 1 168 ? -58.618 -7.169 87.308 1.00 87.38 168 THR A O 1
ATOM 1358 N N . ASP A 1 169 ? -57.547 -8.158 89.025 1.00 88.50 169 ASP A N 1
ATOM 1359 C CA . ASP A 1 169 ? -56.211 -8.120 88.416 1.00 88.50 169 ASP A CA 1
ATOM 1360 C C . ASP A 1 169 ? -56.171 -8.888 87.099 1.00 88.50 169 ASP A C 1
ATOM 1362 O O . ASP A 1 169 ? -55.694 -8.367 86.091 1.00 88.50 169 ASP A O 1
ATOM 1366 N N . LYS A 1 170 ? -56.751 -10.093 87.079 1.00 90.44 170 LYS A N 1
ATOM 1367 C CA . LYS A 1 170 ? -56.901 -10.907 85.868 1.00 90.44 170 LYS A CA 1
ATOM 1368 C C . LYS A 1 170 ? -57.630 -10.148 84.760 1.00 90.44 170 LYS A C 1
ATOM 1370 O O . LYS A 1 170 ? -57.171 -10.149 83.621 1.00 90.44 170 LYS A O 1
ATOM 1375 N N . ARG A 1 171 ? -58.751 -9.484 85.072 1.00 89.88 171 ARG A N 1
ATOM 1376 C CA . ARG A 1 171 ? -59.528 -8.715 84.084 1.00 89.88 171 ARG A CA 1
ATOM 1377 C C . ARG A 1 171 ? -58.744 -7.513 83.552 1.00 89.88 171 ARG A C 1
ATOM 1379 O O . ARG A 1 171 ? -58.741 -7.279 82.344 1.00 89.88 171 ARG A O 1
ATOM 1386 N N . ASN A 1 172 ? -58.087 -6.771 84.441 1.00 91.44 172 ASN A N 1
ATOM 1387 C CA . ASN A 1 172 ? -57.288 -5.603 84.075 1.00 91.44 172 ASN A CA 1
ATOM 1388 C C . ASN A 1 172 ? -56.108 -6.002 83.179 1.00 91.44 172 ASN A C 1
ATOM 1390 O O . ASN A 1 172 ? -55.912 -5.393 82.127 1.00 91.44 172 ASN A O 1
ATOM 1394 N N . LEU A 1 173 ? -55.392 -7.075 83.536 1.00 92.94 173 LEU A N 1
ATOM 1395 C CA . LEU A 1 173 ? -54.297 -7.607 82.728 1.00 92.94 173 LEU A CA 1
ATOM 1396 C C . LEU A 1 173 ? -54.773 -8.143 81.380 1.00 92.94 173 LEU A C 1
ATOM 1398 O O . LEU A 1 173 ? -54.143 -7.829 80.384 1.00 92.94 173 LEU A O 1
ATOM 1402 N N . LEU A 1 174 ? -55.883 -8.889 81.307 1.00 92.25 174 LEU A N 1
ATOM 1403 C CA . LEU A 1 174 ? -56.427 -9.359 80.023 1.00 92.25 174 LEU A CA 1
ATOM 1404 C C . LEU A 1 174 ? -56.735 -8.190 79.077 1.00 92.25 174 LEU A C 1
ATOM 1406 O O . LEU A 1 174 ? -56.399 -8.241 77.897 1.00 92.25 174 LEU A O 1
ATOM 1410 N N . SER A 1 175 ? -57.319 -7.108 79.600 1.00 93.25 175 SER A N 1
ATOM 1411 C CA . SER A 1 175 ? -57.576 -5.890 78.824 1.00 93.25 175 SER A CA 1
ATOM 1412 C C . SER A 1 175 ? -56.283 -5.188 78.388 1.00 93.25 175 SER A C 1
ATOM 1414 O O . SER A 1 175 ? -56.166 -4.743 77.246 1.00 93.25 175 SER A O 1
ATOM 1416 N N . ALA A 1 176 ? -55.291 -5.083 79.278 1.00 94.00 176 ALA A N 1
ATOM 1417 C CA . ALA A 1 176 ? -53.993 -4.488 78.961 1.00 94.00 176 ALA A CA 1
ATOM 1418 C C . ALA A 1 176 ? -53.214 -5.309 77.921 1.00 94.00 176 ALA A C 1
ATOM 1420 O O . ALA A 1 176 ? -52.735 -4.749 76.937 1.00 94.00 176 ALA A O 1
ATOM 1421 N N . VAL A 1 177 ? -53.159 -6.630 78.094 1.00 94.12 177 VAL A N 1
ATOM 1422 C CA . VAL A 1 177 ? -52.530 -7.576 77.166 1.00 94.12 177 VAL A CA 1
ATOM 1423 C C . VAL A 1 177 ? -53.220 -7.508 75.815 1.00 94.12 177 VAL A C 1
ATOM 1425 O O . VAL A 1 177 ? -52.543 -7.247 74.835 1.00 94.12 177 VAL A O 1
ATOM 1428 N N . SER A 1 178 ? -54.551 -7.600 75.749 1.00 92.69 178 SER A N 1
ATOM 1429 C CA . SER A 1 178 ? -55.287 -7.510 74.481 1.00 92.69 178 SER A CA 1
ATOM 1430 C C . SER A 1 178 ? -55.030 -6.188 73.742 1.00 92.69 178 SER A C 1
ATOM 1432 O O . SER A 1 178 ? -54.748 -6.191 72.542 1.00 92.69 178 SER A O 1
ATOM 1434 N N . ARG A 1 179 ? -55.036 -5.045 74.451 1.00 92.88 179 ARG A N 1
ATOM 1435 C CA . ARG A 1 179 ? -54.670 -3.742 73.862 1.00 92.88 179 ARG A CA 1
ATOM 1436 C C . ARG A 1 179 ? -53.243 -3.748 73.316 1.00 92.88 179 ARG A C 1
ATOM 1438 O O . ARG A 1 179 ? -53.022 -3.281 72.198 1.00 92.88 179 ARG A O 1
ATOM 1445 N N . LYS A 1 180 ? -52.285 -4.278 74.082 1.00 93.25 180 LYS A N 1
ATOM 1446 C CA . LYS A 1 180 ? -50.878 -4.318 73.677 1.00 93.25 180 LYS A CA 1
ATOM 1447 C C . LYS A 1 180 ? -50.659 -5.282 72.509 1.00 93.25 180 LYS A C 1
ATOM 1449 O O . LYS A 1 180 ? -50.017 -4.879 71.549 1.00 93.25 180 LYS A O 1
ATOM 1454 N N . THR A 1 181 ? -51.260 -6.474 72.532 1.00 92.38 181 THR A N 1
ATOM 1455 C CA . THR A 1 181 ? -51.244 -7.477 71.452 1.00 92.38 181 THR A CA 1
ATOM 1456 C C . THR A 1 181 ? -51.766 -6.885 70.144 1.00 92.38 181 THR A C 1
ATOM 1458 O O . THR A 1 181 ? -51.104 -6.981 69.115 1.00 92.38 181 THR A O 1
ATOM 1461 N N . ASN A 1 182 ? -52.898 -6.174 70.178 1.00 90.25 182 ASN A N 1
ATOM 1462 C CA . ASN A 1 182 ? -53.428 -5.501 68.988 1.00 90.25 182 ASN A CA 1
ATOM 1463 C C . ASN A 1 182 ? -52.487 -4.398 68.474 1.00 90.25 182 ASN A C 1
ATOM 1465 O O . ASN A 1 182 ? -52.315 -4.247 67.266 1.00 90.25 182 ASN A O 1
ATOM 1469 N N . SER A 1 183 ? -51.849 -3.645 69.378 1.00 90.00 183 SER A N 1
ATOM 1470 C CA . SER A 1 183 ? -50.879 -2.605 69.012 1.00 90.00 183 SER A CA 1
ATOM 1471 C C . SER A 1 183 ? -49.610 -3.172 68.374 1.00 90.00 183 SER A C 1
ATOM 1473 O O . SER A 1 183 ? -49.057 -2.524 67.490 1.00 90.00 183 SER A O 1
ATOM 1475 N N . ILE A 1 184 ? -49.124 -4.333 68.818 1.00 93.38 184 ILE A N 1
ATOM 1476 C CA . ILE A 1 184 ? -47.875 -4.910 68.302 1.00 93.38 184 ILE A CA 1
ATOM 1477 C C . ILE A 1 184 ? -48.077 -5.724 67.025 1.00 93.38 184 ILE A C 1
ATOM 1479 O O . ILE A 1 184 ? -47.126 -5.864 66.267 1.00 93.38 184 ILE A O 1
ATOM 1483 N N . ALA A 1 185 ? -49.285 -6.237 66.762 1.00 90.06 185 ALA A N 1
ATOM 1484 C CA . ALA A 1 185 ? -49.573 -7.013 65.556 1.00 90.06 185 ALA A CA 1
ATOM 1485 C C . ALA A 1 185 ? -49.293 -6.200 64.282 1.00 90.06 185 ALA A C 1
ATOM 1487 O O . ALA A 1 185 ? -48.702 -6.715 63.336 1.00 90.06 185 ALA A O 1
ATOM 1488 N N . TYR A 1 186 ? -49.649 -4.911 64.291 1.00 90.31 186 TYR A N 1
ATOM 1489 C CA . TYR A 1 186 ? -49.311 -3.986 63.210 1.00 90.31 186 TYR A CA 1
ATOM 1490 C C . TYR A 1 186 ? -47.794 -3.798 63.076 1.00 90.31 186 TYR A C 1
ATOM 1492 O O . TYR A 1 186 ? -47.258 -3.963 61.985 1.00 90.31 186 TYR A O 1
ATOM 1500 N N . THR A 1 187 ? -47.094 -3.503 64.178 1.00 91.12 187 THR A N 1
ATOM 1501 C CA . THR A 1 187 ? -45.634 -3.310 64.169 1.00 91.12 187 THR A CA 1
ATOM 1502 C C . THR A 1 187 ? -44.900 -4.550 63.670 1.00 91.12 187 THR A C 1
ATOM 1504 O O . THR A 1 187 ? -44.006 -4.430 62.847 1.00 91.12 187 THR A O 1
ATOM 1507 N N . LEU A 1 188 ? -45.308 -5.742 64.111 1.00 90.94 188 LEU A N 1
ATOM 1508 C CA . LEU A 1 188 ? -44.693 -7.002 63.702 1.00 90.94 188 LEU A CA 1
ATOM 1509 C C . LEU A 1 188 ? -44.881 -7.263 62.202 1.00 90.94 188 LEU A C 1
ATOM 1511 O O . LEU A 1 188 ? -43.929 -7.661 61.541 1.00 90.94 188 LEU A O 1
ATOM 1515 N N . GLY A 1 189 ? -46.072 -6.977 61.662 1.00 91.19 189 GLY A N 1
ATOM 1516 C CA . GLY A 1 189 ? -46.330 -7.067 60.223 1.00 91.19 189 GLY A CA 1
ATOM 1517 C C . GLY A 1 189 ? -45.508 -6.066 59.404 1.00 91.19 189 GLY A C 1
ATOM 1518 O O . GLY A 1 189 ? -44.973 -6.427 58.359 1.00 91.19 189 GLY A O 1
ATOM 1519 N N . VAL A 1 190 ? -45.353 -4.829 59.890 1.00 91.56 190 VAL A N 1
ATOM 1520 C CA . VAL A 1 190 ? -44.499 -3.814 59.245 1.00 91.56 190 VAL A CA 1
ATOM 1521 C C . VAL A 1 190 ? -43.024 -4.219 59.293 1.00 91.56 190 VAL A C 1
ATOM 1523 O O . VAL A 1 190 ? -42.337 -4.113 58.277 1.00 91.56 190 VAL A O 1
ATOM 1526 N N . ASP A 1 191 ? -42.537 -4.702 60.438 1.00 91.38 191 ASP A N 1
ATOM 1527 C CA . ASP A 1 191 ? -41.153 -5.154 60.614 1.00 91.38 191 ASP A CA 1
ATOM 1528 C C . ASP A 1 191 ? -40.839 -6.346 59.684 1.00 91.38 191 ASP A C 1
ATOM 1530 O O . ASP A 1 191 ? -39.795 -6.367 59.029 1.00 91.38 191 ASP A O 1
ATOM 1534 N N . GLU A 1 192 ? -41.752 -7.321 59.589 1.00 92.50 192 GLU A N 1
ATOM 1535 C CA . GLU A 1 192 ? -41.629 -8.488 58.704 1.00 92.50 192 GLU A CA 1
ATOM 1536 C C . GLU A 1 192 ? -41.611 -8.077 57.227 1.00 92.50 192 GLU A C 1
ATOM 1538 O O . GLU A 1 192 ? -40.675 -8.428 56.505 1.00 92.50 192 GLU A O 1
ATOM 1543 N N . GLN A 1 193 ? -42.573 -7.252 56.797 1.00 93.25 193 GLN A N 1
ATOM 1544 C CA . GLN A 1 193 ? -42.623 -6.732 55.430 1.00 93.25 193 GLN A CA 1
ATOM 1545 C C . GLN A 1 193 ? -41.351 -5.944 55.079 1.00 93.25 193 GLN A C 1
ATOM 1547 O O . GLN A 1 193 ? -40.766 -6.144 54.015 1.00 93.25 193 GLN A O 1
ATOM 1552 N N . THR A 1 194 ? -40.878 -5.087 55.986 1.00 92.81 194 THR A N 1
ATOM 1553 C CA . THR A 1 194 ? -39.659 -4.291 55.777 1.00 92.81 194 THR A CA 1
ATOM 1554 C C . THR A 1 194 ? -38.436 -5.194 55.593 1.00 92.81 194 THR A C 1
ATOM 1556 O O . THR A 1 194 ? -37.600 -4.949 54.722 1.00 92.81 194 THR A O 1
ATOM 1559 N N . LEU A 1 195 ? -38.317 -6.271 56.378 1.00 93.19 195 LEU A N 1
ATOM 1560 C CA . LEU A 1 195 ? -37.236 -7.249 56.226 1.00 93.19 195 LEU A CA 1
ATOM 1561 C C . LEU A 1 195 ? -37.311 -8.010 54.895 1.00 93.19 195 LEU A C 1
ATOM 1563 O O . LEU A 1 195 ? -36.272 -8.238 54.266 1.00 93.19 195 LEU A O 1
ATOM 1567 N N . GLU A 1 196 ? -38.510 -8.373 54.435 1.00 93.75 196 GLU A N 1
ATOM 1568 C CA . GLU A 1 196 ? -38.703 -8.987 53.116 1.00 93.75 196 GLU A CA 1
ATOM 1569 C C . GLU A 1 196 ? -38.304 -8.039 51.977 1.00 93.75 196 GLU A C 1
ATOM 1571 O O . GLU A 1 196 ? -37.577 -8.441 51.060 1.00 93.75 196 GLU A O 1
ATOM 1576 N N . GLU A 1 197 ? -38.708 -6.770 52.057 1.00 94.12 197 GLU A N 1
ATOM 1577 C CA . GLU A 1 197 ? -38.352 -5.727 51.092 1.00 94.12 197 GLU A CA 1
ATOM 1578 C C . GLU A 1 197 ? -36.831 -5.500 51.049 1.00 94.12 197 GLU A C 1
ATOM 1580 O O . GLU A 1 197 ? -36.244 -5.464 49.962 1.00 94.12 197 GLU A O 1
ATOM 1585 N N . ILE A 1 198 ? -36.158 -5.459 52.207 1.00 94.25 198 ILE A N 1
ATOM 1586 C CA . ILE A 1 198 ? -34.689 -5.376 52.306 1.00 94.25 198 ILE A CA 1
ATOM 1587 C C . ILE A 1 198 ? -34.010 -6.596 51.684 1.00 94.25 198 ILE A C 1
ATOM 1589 O O . ILE A 1 198 ? -33.070 -6.445 50.897 1.00 94.25 198 ILE A O 1
ATOM 1593 N N . SER A 1 199 ? -34.494 -7.804 51.980 1.00 94.88 199 SER A N 1
ATOM 1594 C CA . SER A 1 199 ? -33.952 -9.034 51.394 1.00 94.88 199 SER A CA 1
ATOM 1595 C C . SER A 1 199 ? -34.107 -9.048 49.867 1.00 94.88 199 SER A C 1
ATOM 1597 O O . SER A 1 199 ? -33.188 -9.436 49.138 1.00 94.88 199 SER A O 1
ATOM 1599 N N . SER A 1 200 ? -35.254 -8.582 49.366 1.00 95.50 200 SER A N 1
ATOM 1600 C CA . SER A 1 200 ? -35.540 -8.449 47.935 1.00 95.50 200 SER A CA 1
ATOM 1601 C C . SER A 1 200 ? -34.623 -7.424 47.255 1.00 95.50 200 SER A C 1
ATOM 1603 O O . SER A 1 200 ? -34.038 -7.705 46.200 1.00 95.50 200 SER A O 1
ATOM 1605 N N . ALA A 1 201 ? -34.419 -6.265 47.885 1.00 94.88 201 ALA A N 1
ATOM 1606 C CA . ALA A 1 201 ? -33.517 -5.226 47.401 1.00 94.88 201 ALA A CA 1
ATOM 1607 C C . ALA A 1 201 ? -32.054 -5.711 47.356 1.00 94.88 201 ALA A C 1
ATOM 1609 O O . ALA A 1 201 ? -31.383 -5.516 46.340 1.00 94.88 201 ALA A O 1
ATOM 1610 N N . LEU A 1 202 ? -31.576 -6.429 48.384 1.00 95.38 202 LEU A N 1
ATOM 1611 C CA . LEU A 1 202 ? -30.229 -7.024 48.407 1.00 95.38 202 LEU A CA 1
ATOM 1612 C C . LEU A 1 202 ? -30.024 -8.020 47.260 1.00 95.38 202 LEU A C 1
ATOM 1614 O O . LEU A 1 202 ? -29.041 -7.919 46.525 1.00 95.38 202 LEU A O 1
ATOM 1618 N N . LYS A 1 203 ? -30.971 -8.946 47.061 1.00 96.06 203 LYS A N 1
ATOM 1619 C CA . LYS A 1 203 ? -30.926 -9.915 45.948 1.00 96.06 203 LYS A CA 1
ATOM 1620 C C . LYS A 1 203 ? -30.926 -9.221 44.587 1.00 96.06 203 LYS A C 1
ATOM 1622 O O . LYS A 1 203 ? -30.274 -9.680 43.647 1.00 96.06 203 LYS A O 1
ATOM 1627 N N . THR A 1 204 ? -31.666 -8.120 44.469 1.00 95.69 204 THR A N 1
ATOM 1628 C CA . THR A 1 204 ? -31.701 -7.318 43.245 1.00 95.69 204 THR A CA 1
ATOM 1629 C C . THR A 1 204 ? -30.345 -6.665 42.991 1.00 95.69 204 THR A C 1
ATOM 1631 O O . THR A 1 204 ? -29.811 -6.827 41.895 1.00 95.69 204 THR A O 1
ATOM 1634 N N . LEU A 1 205 ? -29.740 -6.014 43.990 1.00 95.12 205 LEU A N 1
ATOM 1635 C CA . LEU A 1 205 ? -28.407 -5.412 43.863 1.00 95.12 205 LEU A CA 1
ATOM 1636 C C . LEU A 1 205 ? -27.332 -6.437 43.490 1.00 95.12 205 LEU A C 1
ATOM 1638 O O . LEU A 1 205 ? -26.549 -6.177 42.579 1.00 95.12 205 LEU A O 1
ATOM 1642 N N . GLU A 1 206 ? -27.350 -7.624 44.095 1.00 96.00 206 GLU A N 1
ATOM 1643 C CA . GLU A 1 206 ? -26.403 -8.696 43.771 1.00 96.00 206 GLU A CA 1
ATOM 1644 C C . GLU A 1 206 ? -26.540 -9.149 42.305 1.00 96.00 206 GLU A C 1
ATOM 1646 O O . GLU A 1 206 ? -25.552 -9.307 41.580 1.00 96.00 206 GLU A O 1
ATOM 1651 N N . ARG A 1 207 ? -27.779 -9.273 41.809 1.00 97.00 207 ARG A N 1
ATOM 1652 C CA . ARG A 1 207 ? -28.043 -9.570 40.394 1.00 97.00 207 ARG A CA 1
ATOM 1653 C C . ARG A 1 207 ? -27.548 -8.449 39.477 1.00 97.00 207 ARG A C 1
ATOM 1655 O O . ARG A 1 207 ? -26.976 -8.744 38.426 1.00 97.00 207 ARG A O 1
ATOM 1662 N N . LEU A 1 208 ? -27.770 -7.185 39.839 1.00 96.50 208 LEU A N 1
ATOM 1663 C CA . LEU A 1 208 ? -27.303 -6.032 39.059 1.00 96.50 208 LEU A CA 1
ATOM 1664 C C . LEU A 1 208 ? -25.774 -5.952 39.029 1.00 96.50 208 LEU A C 1
ATOM 1666 O O . LEU A 1 208 ? -25.202 -5.707 37.969 1.00 96.50 208 LEU A O 1
ATOM 1670 N N . LYS A 1 209 ? -25.111 -6.244 40.151 1.00 96.88 209 LYS A N 1
ATOM 1671 C CA . LYS A 1 209 ? -23.652 -6.345 40.252 1.00 96.88 209 LYS A CA 1
ATOM 1672 C C . LYS A 1 209 ? -23.100 -7.380 39.277 1.00 96.88 209 LYS A C 1
ATOM 1674 O O . LYS A 1 209 ? -22.223 -7.057 38.485 1.00 96.88 209 LYS A O 1
ATOM 1679 N N . LEU A 1 210 ? -23.672 -8.587 39.268 1.00 96.19 210 LEU A N 1
ATOM 1680 C CA . LEU A 1 210 ? -23.282 -9.648 38.334 1.00 96.19 210 LEU A CA 1
ATOM 1681 C C . LEU A 1 210 ? -23.501 -9.250 36.869 1.00 96.19 210 LEU A C 1
ATOM 1683 O O . LEU A 1 210 ? -22.644 -9.528 36.029 1.00 96.19 210 LEU A O 1
ATOM 1687 N N . LYS A 1 211 ? -24.628 -8.595 36.548 1.00 97.12 211 LYS A N 1
ATOM 1688 C CA . LYS A 1 211 ? -24.879 -8.070 35.195 1.00 97.12 211 LYS A CA 1
ATOM 1689 C C . LYS A 1 211 ? -23.811 -7.055 34.786 1.00 97.12 211 LYS A C 1
ATOM 1691 O O . LYS A 1 211 ? -23.271 -7.167 33.693 1.00 97.12 211 LYS A O 1
ATOM 1696 N N . LEU A 1 212 ? -23.487 -6.099 35.657 1.00 96.00 212 LEU A N 1
ATOM 1697 C CA . LEU A 1 212 ? -22.464 -5.092 35.378 1.00 96.00 212 LEU A CA 1
ATOM 1698 C C . LEU A 1 212 ? -21.084 -5.717 35.206 1.00 96.00 212 LEU A C 1
ATOM 1700 O O . LEU A 1 212 ? -20.405 -5.382 34.244 1.00 96.00 212 LEU A O 1
ATOM 1704 N N . THR A 1 213 ? -20.685 -6.656 36.071 1.00 97.00 213 THR A N 1
ATOM 1705 C CA . THR A 1 213 ? -19.414 -7.382 35.917 1.00 97.00 213 THR A CA 1
ATOM 1706 C C . THR A 1 213 ? -19.312 -8.020 34.534 1.00 97.00 213 THR A C 1
ATOM 1708 O O . THR A 1 213 ? -18.344 -7.753 33.831 1.00 97.00 213 THR A O 1
ATOM 1711 N N . ARG A 1 214 ? -20.345 -8.761 34.106 1.00 97.25 214 ARG A N 1
ATOM 1712 C CA . ARG A 1 214 ? -20.383 -9.393 32.777 1.00 97.25 214 ARG A CA 1
ATOM 1713 C C . ARG A 1 214 ? -20.308 -8.377 31.643 1.00 97.25 214 ARG A C 1
ATOM 1715 O O . ARG A 1 214 ? -19.546 -8.577 30.707 1.00 97.25 214 ARG A O 1
ATOM 1722 N N . ASN A 1 215 ? -21.064 -7.285 31.739 1.00 97.50 215 ASN A N 1
ATOM 1723 C CA . ASN A 1 215 ? -21.049 -6.237 30.724 1.00 97.50 215 ASN A CA 1
ATOM 1724 C C . ASN A 1 215 ? -19.663 -5.578 30.603 1.00 97.50 215 ASN A C 1
ATOM 1726 O O . ASN A 1 215 ? -19.213 -5.309 29.495 1.00 97.50 215 ASN A O 1
ATOM 1730 N N . TYR A 1 216 ? -18.975 -5.310 31.720 1.00 97.44 216 TYR A N 1
ATOM 1731 C CA . TYR A 1 216 ? -17.609 -4.779 31.671 1.00 97.44 216 TYR A CA 1
ATOM 1732 C C . TYR A 1 216 ? -16.610 -5.800 31.126 1.00 97.44 216 TYR A C 1
ATOM 1734 O O . TYR A 1 216 ? -15.767 -5.414 30.329 1.00 97.44 216 TYR A O 1
ATOM 1742 N N . ASP A 1 217 ? -16.718 -7.080 31.493 1.00 95.62 217 ASP A N 1
ATOM 1743 C CA . ASP A 1 217 ? -15.859 -8.132 30.930 1.00 95.62 217 ASP A CA 1
ATOM 1744 C C . ASP A 1 217 ? -16.022 -8.227 29.403 1.00 95.62 217 ASP A C 1
ATOM 1746 O O . ASP A 1 217 ? -15.036 -8.267 28.672 1.00 95.62 217 ASP A O 1
ATOM 1750 N N . GLU A 1 218 ? -17.263 -8.199 28.906 1.00 96.56 218 GLU A N 1
ATOM 1751 C CA . GLU A 1 218 ? -17.561 -8.200 27.469 1.00 96.56 218 GLU A CA 1
ATOM 1752 C C . GLU A 1 218 ? -17.014 -6.945 26.774 1.00 96.56 218 GLU A C 1
ATOM 1754 O O . GLU A 1 218 ? -16.396 -7.041 25.712 1.00 96.56 218 GLU A O 1
ATOM 1759 N N . ARG A 1 219 ? -17.175 -5.767 27.391 1.00 96.38 219 ARG A N 1
ATOM 1760 C CA . ARG A 1 219 ? -16.578 -4.520 26.895 1.00 96.38 219 ARG A CA 1
ATOM 1761 C C . ARG A 1 219 ? -15.057 -4.623 26.802 1.00 96.38 219 ARG A C 1
ATOM 1763 O O . ARG A 1 219 ? -14.502 -4.201 25.793 1.00 96.38 219 ARG A O 1
ATOM 1770 N N . ASP A 1 220 ? -14.397 -5.134 27.837 1.00 95.31 220 ASP A N 1
ATOM 1771 C CA . ASP A 1 220 ? -12.936 -5.221 27.899 1.00 95.31 220 ASP A CA 1
ATOM 1772 C C . ASP A 1 220 ? -12.403 -6.189 26.828 1.00 95.31 220 ASP A C 1
ATOM 1774 O O . ASP A 1 220 ? -11.403 -5.892 26.171 1.00 95.31 220 ASP A O 1
ATOM 1778 N N . ILE A 1 221 ? -13.112 -7.299 26.576 1.00 96.19 221 ILE A N 1
ATOM 1779 C CA . ILE A 1 221 ? -12.818 -8.221 25.467 1.00 96.19 221 ILE A CA 1
ATOM 1780 C C . ILE A 1 221 ? -12.930 -7.495 24.120 1.00 96.19 221 ILE A C 1
ATOM 1782 O O . ILE A 1 221 ? -11.980 -7.510 23.337 1.00 96.19 221 ILE A O 1
ATOM 1786 N N . LEU A 1 222 ? -14.051 -6.813 23.862 1.00 96.75 222 LEU A N 1
ATOM 1787 C CA . LEU A 1 222 ? -14.257 -6.070 22.614 1.00 96.75 222 LEU A CA 1
ATOM 1788 C C . LEU A 1 222 ? -13.218 -4.954 22.429 1.00 96.75 222 LEU A C 1
ATOM 1790 O O . LEU A 1 222 ? -12.743 -4.734 21.316 1.00 96.75 222 LEU A O 1
ATOM 1794 N N . ALA A 1 223 ? -12.839 -4.265 23.506 1.00 95.44 223 ALA A N 1
ATOM 1795 C CA . ALA A 1 223 ? -11.806 -3.236 23.474 1.00 95.44 223 ALA A CA 1
ATOM 1796 C C . ALA A 1 223 ? -10.436 -3.833 23.115 1.00 95.44 223 ALA A C 1
ATOM 1798 O O . ALA A 1 223 ? -9.719 -3.267 22.291 1.00 95.44 223 ALA A O 1
ATOM 1799 N N . GLY A 1 224 ? -10.097 -5.003 23.667 1.00 95.25 224 GLY A N 1
ATOM 1800 C CA . GLY A 1 224 ? -8.895 -5.747 23.289 1.00 95.25 224 GLY A CA 1
ATOM 1801 C C . GLY A 1 224 ? -8.887 -6.151 21.811 1.00 95.25 224 GLY A C 1
ATOM 1802 O O . GLY A 1 224 ? -7.876 -5.985 21.129 1.00 95.25 224 GLY A O 1
ATOM 1803 N N . GLU A 1 225 ? -10.021 -6.617 21.283 1.00 96.44 225 GLU A N 1
ATOM 1804 C CA . GLU A 1 225 ? -10.165 -6.952 19.860 1.00 96.44 225 GLU A CA 1
ATOM 1805 C C . GLU A 1 225 ? -10.018 -5.726 18.946 1.00 96.44 225 GLU A C 1
ATOM 1807 O O . GLU A 1 225 ? -9.393 -5.827 17.891 1.00 96.44 225 GLU A O 1
ATOM 1812 N N . ILE A 1 226 ? -10.538 -4.560 19.346 1.00 96.25 226 ILE A N 1
ATOM 1813 C CA . ILE A 1 226 ? -10.360 -3.302 18.602 1.00 96.25 226 ILE A CA 1
ATOM 1814 C C . ILE A 1 226 ? -8.880 -2.917 18.520 1.00 96.25 226 ILE A C 1
ATOM 1816 O O . ILE A 1 226 ? -8.416 -2.551 17.443 1.00 96.25 226 ILE A O 1
ATOM 1820 N N . VAL A 1 227 ? -8.118 -3.057 19.611 1.00 95.94 227 VAL A N 1
ATOM 1821 C CA . VAL A 1 227 ? -6.671 -2.775 19.609 1.00 95.94 227 VAL A CA 1
ATOM 1822 C C . VAL A 1 227 ? -5.926 -3.683 18.624 1.00 95.94 227 VAL A C 1
ATOM 1824 O O . VAL A 1 227 ? -5.042 -3.216 17.903 1.00 95.94 227 VAL A O 1
ATOM 1827 N N . LEU A 1 228 ? -6.290 -4.968 18.548 1.00 95.19 228 LEU A N 1
ATOM 1828 C CA . LEU A 1 228 ? -5.712 -5.897 17.569 1.00 95.19 228 LEU A CA 1
ATOM 1829 C C . LEU A 1 228 ? -6.083 -5.516 16.129 1.00 95.19 228 LEU A C 1
ATOM 1831 O O . LEU A 1 228 ? -5.222 -5.546 15.248 1.00 95.19 228 LEU A O 1
ATOM 1835 N N . LEU A 1 229 ? -7.340 -5.133 15.886 1.00 95.62 229 LEU A N 1
ATOM 1836 C CA . LEU A 1 229 ? -7.781 -4.652 14.575 1.00 95.62 229 LEU A CA 1
ATOM 1837 C C . LEU A 1 229 ? -7.031 -3.382 14.162 1.00 95.62 229 LEU A C 1
ATOM 1839 O O . LEU A 1 229 ? -6.606 -3.288 13.015 1.00 95.62 229 LEU A O 1
ATOM 1843 N N . ASP A 1 230 ? -6.797 -2.448 15.084 1.00 93.38 230 ASP A N 1
ATOM 1844 C CA . ASP A 1 230 ? -6.018 -1.236 14.817 1.00 93.38 230 ASP A CA 1
ATOM 1845 C C . ASP A 1 230 ? -4.585 -1.547 14.390 1.00 93.38 230 ASP A C 1
ATOM 1847 O O . ASP A 1 230 ? -4.090 -0.984 13.413 1.00 93.38 230 ASP A O 1
ATOM 1851 N N . GLN A 1 231 ? -3.928 -2.496 15.058 1.00 93.44 231 GLN A N 1
ATOM 1852 C CA . GLN A 1 231 ? -2.594 -2.945 14.657 1.00 93.44 231 GLN A CA 1
ATOM 1853 C C . GLN A 1 231 ?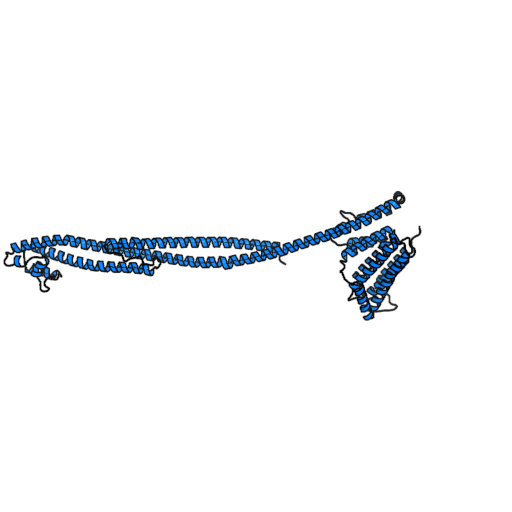 -2.595 -3.553 13.246 1.00 93.44 231 GLN A C 1
ATOM 1855 O O . GLN A 1 231 ? -1.717 -3.236 12.441 1.00 93.44 231 GLN A O 1
ATOM 1860 N N . GLN A 1 232 ? -3.590 -4.385 12.918 1.00 93.25 232 GLN A N 1
ATOM 1861 C CA . GLN A 1 232 ? -3.722 -4.989 11.587 1.00 93.25 232 GLN A CA 1
ATOM 1862 C C . GLN A 1 232 ? -4.008 -3.950 10.493 1.00 93.25 232 GLN A C 1
ATOM 1864 O O . GLN A 1 232 ? -3.431 -4.029 9.406 1.00 93.25 232 GLN A O 1
ATOM 1869 N N . ILE A 1 233 ? -4.872 -2.971 10.781 1.00 93.69 233 ILE A N 1
ATOM 1870 C CA . ILE A 1 233 ? -5.191 -1.845 9.894 1.00 93.69 233 ILE A CA 1
ATOM 1871 C C . ILE A 1 233 ? -3.920 -1.043 9.602 1.00 93.69 233 ILE A C 1
ATOM 1873 O O . ILE A 1 233 ? -3.562 -0.876 8.436 1.00 93.69 233 ILE A O 1
ATOM 1877 N N . ILE A 1 234 ? -3.182 -0.643 10.645 1.00 91.00 234 ILE A N 1
ATOM 1878 C CA . ILE A 1 234 ? -1.932 0.116 10.506 1.00 91.00 234 ILE A CA 1
ATOM 1879 C C . ILE A 1 234 ? -0.913 -0.669 9.676 1.00 91.00 234 ILE A C 1
ATOM 1881 O O . ILE A 1 234 ? -0.313 -0.107 8.757 1.00 91.00 234 ILE A O 1
ATOM 1885 N N . GLN A 1 235 ? -0.725 -1.963 9.953 1.00 90.69 235 GLN A N 1
ATOM 1886 C CA . GLN A 1 235 ? 0.210 -2.804 9.205 1.00 90.69 235 GLN A CA 1
ATOM 1887 C C . GLN A 1 235 ? -0.156 -2.867 7.714 1.00 90.69 235 GLN A C 1
ATOM 1889 O O . GLN A 1 235 ? 0.713 -2.683 6.861 1.00 90.69 235 GLN A O 1
ATOM 1894 N N . LYS A 1 236 ? -1.434 -3.085 7.379 1.00 91.00 236 LYS A N 1
ATOM 1895 C CA . LYS A 1 236 ? -1.881 -3.137 5.978 1.00 91.00 236 LYS A CA 1
ATOM 1896 C C . LYS A 1 236 ? -1.743 -1.793 5.268 1.00 91.00 236 LYS A C 1
ATOM 1898 O O . LYS A 1 236 ? -1.289 -1.771 4.125 1.00 91.00 236 LYS A O 1
ATOM 1903 N N . GLU A 1 237 ? -2.105 -0.691 5.922 1.00 85.38 237 GLU A N 1
ATOM 1904 C CA . GLU A 1 237 ? -2.005 0.655 5.346 1.00 85.38 237 GLU A CA 1
ATOM 1905 C C . GLU A 1 237 ? -0.553 1.061 5.092 1.00 85.38 237 GLU A C 1
ATOM 1907 O O . GLU A 1 237 ? -0.193 1.449 3.978 1.00 85.38 237 GLU A O 1
ATOM 1912 N N . THR A 1 238 ? 0.282 0.970 6.127 1.00 81.88 238 THR A N 1
ATOM 1913 C CA . THR A 1 238 ? 1.622 1.570 6.109 1.00 81.88 238 THR A CA 1
ATOM 1914 C C . THR A 1 238 ? 2.690 0.666 5.523 1.00 81.88 238 THR A C 1
ATOM 1916 O O . THR A 1 238 ? 3.581 1.177 4.851 1.00 81.88 238 THR A O 1
ATOM 1919 N N . VAL A 1 239 ? 2.614 -0.647 5.752 1.00 80.00 239 VAL A N 1
ATOM 1920 C CA . VAL A 1 239 ? 3.621 -1.588 5.252 1.00 80.00 239 VAL A CA 1
ATOM 1921 C C . VAL A 1 239 ? 3.211 -2.076 3.871 1.00 80.00 239 VAL A C 1
ATOM 1923 O O . VAL A 1 239 ? 3.914 -1.838 2.903 1.00 80.00 239 VAL A O 1
ATOM 1926 N N . THR A 1 240 ? 2.040 -2.699 3.737 1.00 84.81 240 THR A N 1
ATOM 1927 C CA . THR A 1 240 ? 1.712 -3.431 2.504 1.00 84.81 240 THR A CA 1
ATOM 1928 C C . THR A 1 240 ? 1.225 -2.526 1.371 1.00 84.81 240 THR A C 1
ATOM 1930 O O . THR A 1 240 ? 1.759 -2.574 0.263 1.00 84.81 240 THR A O 1
ATOM 1933 N N . ILE A 1 241 ? 0.207 -1.693 1.614 1.00 87.19 241 ILE A N 1
ATOM 1934 C CA . ILE A 1 241 ? -0.398 -0.873 0.551 1.00 87.19 241 ILE A CA 1
ATOM 1935 C C . ILE A 1 241 ? 0.572 0.215 0.092 1.00 87.19 241 ILE A C 1
ATOM 1937 O O . ILE A 1 241 ? 0.721 0.425 -1.115 1.00 87.19 241 ILE A O 1
ATOM 1941 N N . LYS A 1 242 ? 1.244 0.895 1.028 1.00 89.50 242 LYS A N 1
ATOM 1942 C CA . LYS A 1 242 ? 2.211 1.946 0.697 1.00 89.50 242 LYS A CA 1
ATOM 1943 C C . LYS A 1 242 ? 3.393 1.401 -0.108 1.00 89.50 242 LYS A C 1
ATOM 1945 O O . LYS A 1 242 ? 3.670 1.937 -1.176 1.00 89.50 242 LYS A O 1
ATOM 1950 N N . GLU A 1 243 ? 4.014 0.306 0.333 1.00 87.81 243 GLU A N 1
ATOM 1951 C CA . GLU A 1 243 ? 5.152 -0.303 -0.369 1.00 87.81 243 GLU A CA 1
ATOM 1952 C C . GLU A 1 243 ? 4.766 -0.768 -1.782 1.00 87.81 243 GLU A C 1
ATOM 1954 O O . GLU A 1 243 ? 5.466 -0.472 -2.749 1.00 87.81 243 GLU A O 1
ATOM 1959 N N . HIS A 1 244 ? 3.616 -1.434 -1.947 1.00 88.88 244 HIS A N 1
ATOM 1960 C CA . HIS A 1 244 ? 3.153 -1.825 -3.282 1.00 88.88 244 HIS A CA 1
ATOM 1961 C C . HIS A 1 244 ? 2.835 -0.622 -4.174 1.00 88.88 244 HIS A C 1
ATOM 1963 O O . HIS A 1 244 ? 3.096 -0.675 -5.376 1.00 88.88 244 HIS A O 1
ATOM 1969 N N . THR A 1 245 ? 2.310 0.467 -3.606 1.00 89.44 245 THR A N 1
ATOM 1970 C CA . THR A 1 245 ? 2.044 1.705 -4.354 1.00 89.44 245 THR A CA 1
ATOM 1971 C C . THR A 1 245 ? 3.347 2.349 -4.832 1.00 89.44 245 THR A C 1
ATOM 1973 O O . THR A 1 245 ? 3.426 2.785 -5.979 1.00 89.44 245 THR A O 1
ATOM 1976 N N . GLU A 1 246 ? 4.385 2.364 -3.994 1.00 90.69 246 GLU A N 1
ATOM 1977 C CA . GLU A 1 246 ? 5.718 2.857 -4.358 1.00 90.69 246 GLU A CA 1
ATOM 1978 C C . GLU A 1 246 ? 6.362 1.987 -5.451 1.00 90.69 246 GLU A C 1
ATOM 1980 O O . GLU A 1 246 ? 6.850 2.519 -6.449 1.00 90.69 246 GLU A O 1
ATOM 1985 N N . GLN A 1 247 ? 6.274 0.657 -5.333 1.00 89.44 247 GLN A N 1
ATOM 1986 C CA . GLN A 1 247 ? 6.744 -0.282 -6.363 1.00 89.44 247 GLN A CA 1
ATOM 1987 C C . GLN A 1 247 ? 6.018 -0.079 -7.703 1.00 89.44 247 GLN A C 1
ATOM 1989 O O . GLN A 1 247 ? 6.652 -0.053 -8.757 1.00 89.44 247 GLN A O 1
ATOM 1994 N N . ALA A 1 248 ? 4.694 0.101 -7.680 1.00 91.69 248 ALA A N 1
ATOM 1995 C CA . ALA A 1 248 ? 3.911 0.352 -8.887 1.00 91.69 248 ALA A CA 1
ATOM 1996 C C . ALA A 1 248 ? 4.268 1.699 -9.544 1.00 91.69 248 ALA A C 1
ATOM 1998 O O . ALA A 1 248 ? 4.320 1.785 -10.770 1.00 91.69 248 ALA A O 1
ATOM 1999 N N . ALA A 1 249 ? 4.546 2.739 -8.752 1.00 91.62 249 ALA A N 1
ATOM 2000 C CA . ALA A 1 249 ? 4.967 4.040 -9.270 1.00 91.62 249 ALA A CA 1
ATOM 2001 C C . ALA A 1 249 ? 6.343 3.980 -9.953 1.00 91.62 249 ALA A C 1
ATOM 2003 O O . ALA A 1 249 ? 6.560 4.648 -10.962 1.00 91.62 249 ALA A O 1
ATOM 2004 N N . GLU A 1 250 ? 7.265 3.172 -9.429 1.00 90.94 250 GLU A N 1
ATOM 2005 C CA . GLU A 1 250 ? 8.577 2.971 -10.047 1.00 90.94 250 GLU A CA 1
ATOM 2006 C C . GLU A 1 250 ? 8.475 2.204 -11.376 1.00 90.94 250 GLU A C 1
ATOM 2008 O O . GLU A 1 250 ? 9.085 2.607 -12.367 1.00 90.94 250 GLU A O 1
ATOM 2013 N N . LEU A 1 251 ? 7.634 1.165 -11.444 1.00 89.94 251 LEU A N 1
ATOM 2014 C CA . LEU A 1 251 ? 7.362 0.452 -12.700 1.00 89.94 251 LEU A CA 1
ATOM 2015 C C . LEU A 1 251 ? 6.762 1.380 -13.772 1.00 89.94 251 LEU A C 1
ATOM 2017 O O . LEU A 1 251 ? 7.210 1.357 -14.917 1.00 89.94 251 LEU A O 1
ATOM 2021 N N . ASP A 1 252 ? 5.806 2.241 -13.407 1.00 91.00 252 ASP A N 1
ATOM 2022 C CA . ASP A 1 252 ? 5.209 3.229 -14.324 1.00 91.00 252 ASP A CA 1
ATOM 2023 C C . ASP A 1 252 ? 6.251 4.218 -14.879 1.00 91.00 252 ASP A C 1
ATOM 2025 O O . ASP A 1 252 ? 6.253 4.532 -16.071 1.00 91.00 252 ASP A O 1
ATOM 2029 N N . ARG A 1 253 ? 7.199 4.669 -14.044 1.00 90.88 253 ARG A N 1
ATOM 2030 C CA . ARG A 1 253 ? 8.311 5.523 -14.498 1.00 90.88 253 ARG A CA 1
ATOM 2031 C C . ARG A 1 253 ? 9.186 4.817 -15.528 1.00 90.88 253 ARG A C 1
ATOM 2033 O O . ARG A 1 253 ? 9.528 5.427 -16.540 1.00 90.88 253 ARG A O 1
ATOM 2040 N N . GLN A 1 254 ? 9.534 3.552 -15.297 1.00 89.50 254 GLN A N 1
ATOM 2041 C CA . GLN A 1 254 ? 10.363 2.779 -16.227 1.00 89.50 254 GLN A CA 1
ATOM 2042 C C . GLN A 1 254 ? 9.656 2.546 -17.567 1.00 89.50 254 GLN A C 1
ATOM 2044 O O . GLN A 1 254 ? 10.280 2.706 -18.617 1.00 89.50 254 GLN A O 1
ATOM 2049 N N . ILE A 1 255 ? 8.351 2.250 -17.546 1.00 90.19 255 ILE A N 1
ATOM 2050 C CA . ILE A 1 255 ? 7.533 2.104 -18.761 1.00 90.19 255 ILE A CA 1
ATOM 2051 C C . ILE A 1 255 ? 7.553 3.401 -19.581 1.00 90.19 255 ILE A C 1
ATOM 2053 O O . ILE A 1 255 ? 7.845 3.357 -20.774 1.00 90.19 255 ILE A O 1
ATOM 2057 N N . LYS A 1 256 ? 7.340 4.559 -18.943 1.00 90.69 256 LYS A N 1
ATOM 2058 C CA . LYS A 1 256 ? 7.350 5.870 -19.619 1.00 90.69 256 LYS A CA 1
ATOM 2059 C C . LYS A 1 256 ? 8.697 6.221 -20.246 1.00 90.69 256 LYS A C 1
ATOM 2061 O O . LYS A 1 256 ? 8.745 6.833 -21.311 1.00 90.69 256 LYS A O 1
ATOM 2066 N N . VAL A 1 257 ? 9.803 5.851 -19.596 1.00 90.50 257 VAL A N 1
ATOM 2067 C CA . VAL A 1 257 ? 11.147 6.056 -20.157 1.00 90.50 257 VAL A CA 1
ATOM 2068 C C . VAL A 1 257 ? 11.342 5.210 -21.416 1.00 90.50 257 VAL A C 1
ATOM 2070 O O . VAL A 1 257 ? 11.842 5.728 -22.413 1.00 90.50 257 VAL A O 1
ATOM 2073 N N . LEU A 1 258 ? 10.929 3.939 -21.392 1.00 85.94 258 LEU A N 1
ATOM 2074 C CA . LEU A 1 258 ? 11.023 3.060 -22.562 1.00 85.94 258 LEU A CA 1
ATOM 2075 C C . LEU A 1 258 ? 10.126 3.533 -23.711 1.00 85.94 258 LEU A C 1
ATOM 2077 O O . LEU A 1 258 ? 10.574 3.537 -24.852 1.00 85.94 258 LEU A O 1
ATOM 2081 N N . GLU A 1 259 ? 8.911 3.997 -23.416 1.00 86.94 259 GLU A N 1
ATOM 2082 C CA . GLU A 1 259 ? 7.999 4.578 -24.413 1.00 86.94 259 GLU A CA 1
ATOM 2083 C C . GLU A 1 259 ? 8.622 5.755 -25.144 1.00 86.94 259 GLU A C 1
ATOM 2085 O O . GLU A 1 259 ? 8.678 5.767 -26.372 1.00 86.94 259 GLU A O 1
ATOM 2090 N N . LYS A 1 260 ? 9.177 6.702 -24.389 1.00 87.56 260 LYS A N 1
ATOM 2091 C CA . LYS A 1 260 ? 9.835 7.865 -24.975 1.00 87.56 260 LYS A CA 1
ATOM 2092 C C . LYS A 1 260 ? 11.029 7.468 -25.851 1.00 87.56 260 LYS A C 1
ATOM 2094 O O . LYS A 1 260 ? 11.220 8.031 -26.923 1.00 87.56 260 LYS A O 1
ATOM 2099 N N . GLN A 1 261 ? 11.818 6.480 -25.424 1.00 82.50 261 GLN A N 1
ATOM 2100 C CA . GLN A 1 261 ? 12.942 5.973 -26.218 1.00 82.50 261 GLN A CA 1
ATOM 2101 C C . GLN A 1 261 ? 12.492 5.274 -27.509 1.00 82.50 261 GLN A C 1
ATOM 2103 O O . GLN A 1 261 ? 13.169 5.386 -28.531 1.00 82.50 261 GLN A O 1
ATOM 2108 N N . GLU A 1 262 ? 11.385 4.530 -27.476 1.00 84.00 262 GLU A N 1
ATOM 2109 C CA . GLU A 1 262 ? 10.804 3.900 -28.666 1.00 84.00 262 GLU A CA 1
ATOM 2110 C C . GLU A 1 262 ? 10.276 4.950 -29.651 1.00 84.00 262 GLU A C 1
ATOM 2112 O O . GLU A 1 262 ? 10.579 4.865 -30.841 1.00 84.00 262 GLU A O 1
ATOM 2117 N N . GLU A 1 263 ? 9.567 5.971 -29.163 1.00 83.50 263 GLU A N 1
ATOM 2118 C CA . GLU A 1 263 ? 9.071 7.090 -29.975 1.00 83.50 263 GLU A CA 1
ATOM 2119 C C . GLU A 1 263 ? 10.215 7.874 -30.633 1.00 83.50 263 GLU A C 1
ATOM 2121 O O . GLU A 1 263 ? 10.187 8.124 -31.839 1.00 83.50 263 GLU A O 1
ATOM 2126 N N . GLU A 1 264 ? 11.264 8.205 -29.873 1.00 83.75 264 GLU A N 1
ATOM 2127 C CA . GLU A 1 264 ? 12.449 8.896 -30.395 1.00 83.75 264 GLU A CA 1
ATOM 2128 C C . GLU A 1 264 ? 13.154 8.072 -31.484 1.00 83.75 264 GLU A C 1
ATOM 2130 O O . GLU A 1 264 ? 13.522 8.613 -32.529 1.00 83.75 264 GLU A O 1
ATOM 2135 N N . LYS A 1 265 ? 13.304 6.754 -31.289 1.00 81.88 265 LYS A N 1
ATOM 2136 C CA . LYS A 1 265 ? 13.895 5.861 -32.300 1.00 81.88 265 LYS A CA 1
ATOM 2137 C C . LYS A 1 265 ? 13.045 5.779 -33.564 1.00 81.88 265 LYS A C 1
ATOM 2139 O O . LYS A 1 265 ? 13.594 5.819 -34.663 1.00 81.88 265 LYS A O 1
ATOM 2144 N N . GLN A 1 266 ? 11.725 5.674 -33.425 1.00 83.00 266 GLN A N 1
ATOM 2145 C CA . GLN A 1 266 ? 10.813 5.642 -34.570 1.00 83.00 266 GLN A CA 1
ATOM 2146 C C . GLN A 1 266 ? 10.853 6.953 -35.356 1.00 83.00 266 GLN A C 1
ATOM 2148 O O . GLN A 1 266 ? 10.890 6.932 -36.587 1.00 83.00 266 GLN A O 1
ATOM 2153 N N . GLN A 1 267 ? 10.897 8.088 -34.657 1.00 81.94 267 GLN A N 1
ATOM 2154 C CA . GLN A 1 267 ? 10.991 9.400 -35.283 1.00 81.94 267 GLN A CA 1
ATOM 2155 C C . GLN A 1 267 ? 12.320 9.572 -36.034 1.00 81.94 267 GLN A C 1
ATOM 2157 O O . GLN A 1 267 ? 12.314 9.959 -37.203 1.00 81.94 267 GLN A O 1
ATOM 2162 N N . GLN A 1 268 ? 13.446 9.197 -35.419 1.00 82.19 268 GLN A N 1
ATOM 2163 C CA . GLN A 1 268 ? 14.758 9.226 -36.076 1.00 82.19 268 GLN A CA 1
ATOM 2164 C C . GLN A 1 268 ? 14.813 8.324 -37.315 1.00 82.19 268 GLN A C 1
ATOM 2166 O O . GLN A 1 268 ? 15.384 8.707 -38.337 1.00 82.19 268 GLN A O 1
ATOM 2171 N N . GLU A 1 269 ? 14.225 7.128 -37.252 1.00 81.44 269 GLU A N 1
ATOM 2172 C CA . GLU A 1 269 ? 14.202 6.212 -38.395 1.00 81.44 269 GLU A CA 1
ATOM 2173 C C . GLU A 1 269 ? 13.345 6.758 -39.543 1.00 81.44 269 GLU A C 1
ATOM 2175 O O . GLU A 1 269 ? 13.733 6.668 -40.711 1.00 81.44 269 GLU A O 1
ATOM 2180 N N . LYS A 1 270 ? 12.219 7.401 -39.217 1.00 84.31 270 LYS A N 1
ATOM 2181 C CA . LYS A 1 270 ? 11.360 8.072 -40.195 1.00 84.31 270 LYS A CA 1
ATOM 2182 C C . LYS A 1 270 ? 12.093 9.212 -40.904 1.00 84.31 270 LYS A C 1
ATOM 2184 O O . LYS A 1 270 ? 12.072 9.264 -42.131 1.00 84.31 270 LYS A O 1
ATOM 2189 N N . GLU A 1 271 ? 12.792 10.063 -40.156 1.00 84.31 271 GLU A N 1
ATOM 2190 C CA . GLU A 1 271 ? 13.594 11.163 -40.710 1.00 84.31 271 GLU A CA 1
ATOM 2191 C C . GLU A 1 271 ? 14.720 10.644 -41.615 1.00 84.31 271 GLU A C 1
ATOM 2193 O O . GLU A 1 271 ? 14.915 11.136 -42.728 1.00 84.31 271 GLU A O 1
ATOM 2198 N N . ARG A 1 272 ? 15.427 9.586 -41.197 1.00 83.69 272 ARG A N 1
ATOM 2199 C CA . ARG A 1 272 ? 16.452 8.940 -42.033 1.00 83.69 272 ARG A CA 1
ATOM 2200 C C . ARG A 1 272 ? 15.865 8.325 -43.295 1.00 83.69 272 ARG A C 1
ATOM 2202 O O . ARG A 1 272 ? 16.497 8.354 -44.347 1.00 83.69 272 ARG A O 1
ATOM 2209 N N . LYS A 1 273 ? 14.685 7.709 -43.208 1.00 86.56 273 LYS A N 1
ATOM 2210 C CA . LYS A 1 273 ? 13.994 7.140 -44.372 1.00 86.56 273 LYS A CA 1
ATOM 2211 C C . LYS A 1 273 ? 13.585 8.227 -45.365 1.00 86.56 273 LYS A C 1
ATOM 2213 O O . LYS A 1 273 ? 13.737 8.036 -46.567 1.00 86.56 273 LYS A O 1
ATOM 2218 N N . GLU A 1 274 ? 13.141 9.377 -44.872 1.00 87.19 274 GLU A N 1
ATOM 2219 C CA . GLU A 1 274 ? 12.804 10.536 -45.698 1.00 87.19 274 GLU A CA 1
ATOM 2220 C C . GLU A 1 274 ? 14.036 11.114 -46.410 1.00 87.19 274 GLU A C 1
ATOM 2222 O O . GLU A 1 274 ? 14.001 11.319 -47.622 1.00 87.19 274 GLU A O 1
ATOM 2227 N N . GLN A 1 275 ? 15.163 11.271 -45.706 1.00 86.00 275 GLN A N 1
ATOM 2228 C CA . GLN A 1 275 ? 16.429 11.696 -46.321 1.00 86.00 275 GLN A CA 1
ATOM 2229 C C . GLN A 1 275 ? 16.884 10.737 -47.432 1.00 86.00 275 GLN A C 1
ATOM 2231 O O . GLN A 1 275 ? 17.272 11.181 -48.516 1.00 86.00 275 GLN A O 1
ATOM 2236 N N . ARG A 1 276 ? 16.781 9.422 -47.194 1.00 88.25 276 ARG A N 1
ATOM 2237 C CA . ARG A 1 276 ? 17.077 8.392 -48.202 1.00 88.25 276 ARG A CA 1
ATOM 2238 C C . ARG A 1 276 ? 16.143 8.482 -49.407 1.00 88.25 276 ARG A C 1
ATOM 2240 O O . ARG A 1 276 ? 16.609 8.355 -50.534 1.00 88.25 276 ARG A O 1
ATOM 2247 N N . ALA A 1 277 ? 14.852 8.739 -49.189 1.00 88.50 277 ALA A N 1
ATOM 2248 C CA . ALA A 1 277 ? 13.876 8.906 -50.265 1.00 88.50 277 ALA A CA 1
ATOM 2249 C C . ALA A 1 277 ? 14.177 10.133 -51.139 1.00 88.50 277 ALA A C 1
ATOM 2251 O O . ALA A 1 277 ? 14.129 10.030 -52.363 1.00 88.50 277 ALA A O 1
ATOM 2252 N N . ILE A 1 278 ? 14.555 11.264 -50.532 1.00 90.00 278 ILE A N 1
ATOM 2253 C CA . ILE A 1 278 ? 14.958 12.478 -51.263 1.00 90.00 278 ILE A CA 1
ATOM 2254 C C . ILE A 1 278 ? 16.187 12.202 -52.135 1.00 90.00 278 ILE A C 1
ATOM 2256 O O . ILE A 1 278 ? 16.211 12.578 -53.308 1.00 90.00 278 ILE A O 1
ATOM 2260 N N . LEU A 1 279 ? 17.202 11.530 -51.582 1.00 90.31 279 LEU A N 1
ATOM 2261 C CA . LEU A 1 279 ? 18.399 11.171 -52.338 1.00 90.31 279 LEU A CA 1
ATOM 2262 C C . LEU A 1 279 ? 18.070 10.200 -53.476 1.00 90.31 279 LEU A C 1
ATOM 2264 O O . LEU A 1 279 ? 18.482 10.431 -54.607 1.00 90.31 279 LEU A O 1
ATOM 2268 N N . ALA A 1 280 ? 17.307 9.142 -53.205 1.00 89.81 280 ALA A N 1
ATOM 2269 C CA . ALA A 1 280 ? 16.916 8.167 -54.217 1.00 89.81 280 ALA A CA 1
ATOM 2270 C C . ALA A 1 280 ? 16.134 8.806 -55.376 1.00 89.81 280 ALA A C 1
ATOM 2272 O O . ALA A 1 280 ? 16.380 8.469 -56.532 1.00 89.81 280 ALA A O 1
ATOM 2273 N N . GLU A 1 281 ? 15.257 9.771 -55.093 1.00 90.00 281 GLU A N 1
ATOM 2274 C CA . GLU A 1 281 ? 14.555 10.536 -56.128 1.00 90.00 281 GLU A CA 1
ATOM 2275 C C . GLU A 1 281 ? 15.525 11.345 -57.001 1.00 90.00 281 GLU A C 1
ATOM 2277 O O . GLU A 1 281 ? 15.403 11.359 -58.227 1.00 90.00 281 GLU A O 1
ATOM 2282 N N . ASP A 1 282 ? 16.529 11.983 -56.390 1.00 91.44 282 ASP A N 1
ATOM 2283 C CA . ASP A 1 282 ? 17.579 12.698 -57.120 1.00 91.44 282 ASP A CA 1
ATOM 2284 C C . ASP A 1 282 ? 18.367 11.755 -58.047 1.00 91.44 282 ASP A C 1
ATOM 2286 O O . ASP A 1 282 ? 18.579 12.077 -59.219 1.00 91.44 282 ASP A O 1
ATOM 2290 N N . LEU A 1 283 ? 18.742 10.568 -57.551 1.00 92.00 283 LEU A N 1
ATOM 2291 C CA . LEU A 1 283 ? 19.436 9.527 -58.323 1.00 92.00 283 LEU A CA 1
ATOM 2292 C C . LEU A 1 283 ? 18.583 9.011 -59.486 1.00 92.00 283 LEU A C 1
ATOM 2294 O O . LEU A 1 283 ? 19.080 8.915 -60.609 1.00 92.00 283 LEU A O 1
ATOM 2298 N N . ARG A 1 284 ? 17.294 8.747 -59.253 1.00 90.62 284 ARG A N 1
ATOM 2299 C CA . ARG A 1 284 ? 16.358 8.327 -60.303 1.00 90.62 284 ARG A CA 1
ATOM 2300 C C . ARG A 1 284 ? 16.237 9.386 -61.393 1.00 90.62 284 ARG A C 1
ATOM 2302 O O . ARG A 1 284 ? 16.392 9.080 -62.571 1.00 90.62 284 ARG A O 1
ATOM 2309 N N . ARG A 1 285 ? 16.068 10.650 -61.005 1.00 91.06 285 ARG A N 1
ATOM 2310 C CA . ARG A 1 285 ? 15.983 11.775 -61.942 1.00 91.06 285 ARG A CA 1
ATOM 2311 C C . ARG A 1 285 ? 17.237 11.917 -62.810 1.00 91.06 285 ARG A C 1
ATOM 2313 O O . ARG A 1 285 ? 17.115 12.267 -63.984 1.00 91.06 285 ARG A O 1
ATOM 2320 N N . MET A 1 286 ? 18.430 11.651 -62.269 1.00 90.81 286 MET A N 1
ATOM 2321 C CA . MET A 1 286 ? 19.668 11.631 -63.063 1.00 90.81 286 MET A CA 1
ATOM 2322 C C . MET A 1 286 ? 19.630 10.547 -64.150 1.00 90.81 286 MET A C 1
ATOM 2324 O O . MET A 1 286 ? 19.976 10.828 -65.298 1.00 90.81 286 MET A O 1
ATOM 2328 N N . LEU A 1 287 ? 19.154 9.344 -63.817 1.00 90.62 287 LEU A N 1
ATOM 2329 C CA . LEU A 1 287 ? 19.009 8.242 -64.774 1.00 90.62 287 LEU A CA 1
ATOM 2330 C C . LEU A 1 287 ? 17.940 8.530 -65.840 1.00 90.62 287 LEU A C 1
ATOM 2332 O O . LEU A 1 287 ? 18.188 8.320 -67.027 1.00 90.62 287 LEU A O 1
ATOM 2336 N N . ASP A 1 288 ? 16.791 9.081 -65.442 1.00 88.50 288 ASP A N 1
ATOM 2337 C CA . ASP A 1 288 ? 15.713 9.455 -66.367 1.00 88.50 288 ASP A CA 1
ATOM 2338 C C . ASP A 1 288 ? 16.154 10.557 -67.336 1.00 88.50 288 ASP A C 1
ATOM 2340 O O . ASP A 1 288 ? 15.833 10.529 -68.526 1.00 88.50 288 ASP A O 1
ATOM 2344 N N . THR A 1 289 ? 16.913 11.540 -66.843 1.00 90.12 289 THR A N 1
ATOM 2345 C CA . THR A 1 289 ? 17.469 12.612 -67.683 1.00 90.12 289 THR A CA 1
ATOM 2346 C C . THR A 1 289 ? 18.407 12.028 -68.735 1.00 90.12 289 THR A C 1
ATOM 2348 O O . THR A 1 289 ? 18.265 12.334 -69.920 1.00 90.12 289 THR A O 1
ATOM 2351 N N . TYR A 1 290 ? 19.300 11.121 -68.326 1.00 90.25 290 TYR A N 1
ATOM 2352 C CA . TYR A 1 290 ? 20.180 10.410 -69.250 1.00 90.25 290 TYR A CA 1
ATOM 2353 C C . TYR A 1 290 ? 19.394 9.636 -70.321 1.00 90.25 290 TYR A C 1
ATOM 2355 O O . TYR A 1 290 ? 19.684 9.783 -71.511 1.00 90.25 290 TYR A O 1
ATOM 2363 N N . LEU A 1 291 ? 18.386 8.847 -69.925 1.00 87.25 291 LEU A N 1
ATOM 2364 C CA . LEU A 1 291 ? 17.570 8.070 -70.865 1.00 87.25 291 LEU A CA 1
ATOM 2365 C C . LEU A 1 291 ? 16.866 8.966 -71.883 1.00 87.25 291 LEU A C 1
ATOM 2367 O O . LEU A 1 291 ? 16.904 8.699 -73.086 1.00 87.25 291 LEU A O 1
ATOM 2371 N N . ASN A 1 292 ? 16.265 10.061 -71.419 1.00 86.75 292 ASN A N 1
ATOM 2372 C CA . ASN A 1 292 ? 15.575 11.012 -72.284 1.00 86.75 292 ASN A CA 1
ATOM 2373 C C . ASN A 1 292 ? 16.519 11.661 -73.304 1.00 86.75 292 ASN A C 1
ATOM 2375 O O . ASN A 1 292 ? 16.167 11.783 -74.481 1.00 86.75 292 ASN A O 1
ATOM 2379 N N . ASP A 1 293 ? 17.718 12.057 -72.882 1.00 85.50 293 ASP A N 1
ATOM 2380 C CA . ASP A 1 293 ? 18.705 12.673 -73.769 1.00 85.50 293 ASP A CA 1
ATOM 2381 C C . ASP A 1 293 ? 19.279 11.670 -74.775 1.00 85.50 293 ASP A C 1
ATOM 2383 O O . ASP A 1 293 ? 19.414 11.991 -75.961 1.00 85.50 293 ASP A O 1
ATOM 2387 N N . ARG A 1 294 ? 19.543 10.429 -74.342 1.00 86.19 294 ARG A N 1
ATOM 2388 C CA . ARG A 1 294 ? 19.966 9.333 -75.225 1.00 86.19 294 ARG A CA 1
ATOM 2389 C C . ARG A 1 294 ? 18.904 9.055 -76.288 1.00 86.19 294 ARG A C 1
ATOM 2391 O O . ARG A 1 294 ? 19.233 9.027 -77.472 1.00 86.19 294 ARG A O 1
ATOM 2398 N N . ASN A 1 295 ? 17.644 8.895 -75.882 1.00 84.56 295 ASN A N 1
ATOM 2399 C CA . ASN A 1 295 ? 16.541 8.558 -76.783 1.00 84.56 295 ASN A CA 1
ATOM 2400 C C . ASN A 1 295 ? 16.302 9.639 -77.841 1.00 84.56 295 ASN A C 1
ATOM 2402 O O . ASN A 1 295 ? 15.986 9.314 -78.982 1.00 84.56 295 ASN A O 1
ATOM 2406 N N . LYS A 1 296 ? 16.512 10.920 -77.511 1.00 83.94 296 LYS A N 1
ATOM 2407 C CA . LYS A 1 296 ? 16.477 12.012 -78.499 1.00 83.94 296 LYS A CA 1
ATOM 2408 C C . LYS A 1 296 ? 17.650 11.945 -79.476 1.00 83.94 296 LYS A C 1
ATOM 2410 O O . LYS A 1 296 ? 17.459 12.144 -80.672 1.00 83.94 296 LYS A O 1
ATOM 2415 N N . HIS A 1 297 ? 18.856 11.692 -78.973 1.00 81.12 297 HIS A N 1
ATOM 2416 C CA . HIS A 1 297 ? 20.082 11.761 -79.767 1.00 81.12 297 HIS A CA 1
ATOM 2417 C C . HIS A 1 297 ? 20.272 10.548 -80.692 1.00 81.12 297 HIS A C 1
ATOM 2419 O O . HIS A 1 297 ? 20.716 10.701 -81.827 1.00 81.12 297 HIS A O 1
ATOM 2425 N N . TYR A 1 298 ? 19.896 9.350 -80.237 1.00 81.38 298 TYR A N 1
ATOM 2426 C CA . TYR A 1 298 ? 20.094 8.090 -80.962 1.00 81.38 298 TYR A CA 1
ATOM 2427 C C . TYR A 1 298 ? 18.812 7.514 -81.576 1.00 81.38 298 TYR A C 1
ATOM 2429 O O . TYR A 1 298 ? 18.843 6.404 -82.102 1.00 81.38 298 TYR A O 1
ATOM 2437 N N . HIS A 1 299 ? 17.714 8.279 -81.605 1.00 75.00 299 HIS A N 1
ATOM 2438 C CA . HIS A 1 299 ? 16.411 7.834 -82.115 1.00 75.00 299 HIS A CA 1
ATOM 2439 C C . HIS A 1 299 ? 16.496 7.098 -83.465 1.00 75.00 299 HIS A C 1
ATOM 2441 O O . HIS A 1 299 ? 15.911 6.035 -83.645 1.00 75.00 299 HIS A O 1
ATOM 2447 N N . ALA A 1 300 ? 17.249 7.644 -84.427 1.00 72.69 300 ALA A N 1
ATOM 2448 C CA . ALA A 1 300 ? 17.402 7.043 -85.753 1.00 72.69 300 ALA A CA 1
ATOM 2449 C C . ALA A 1 300 ? 18.225 5.738 -85.744 1.00 72.69 300 ALA A C 1
ATOM 2451 O O . ALA A 1 300 ? 17.946 4.841 -86.535 1.00 72.69 300 ALA A O 1
ATOM 2452 N N . LYS A 1 301 ? 19.211 5.620 -84.843 1.00 77.81 301 LYS A N 1
ATOM 2453 C CA . LYS A 1 301 ? 20.036 4.414 -84.663 1.00 77.81 301 LYS A CA 1
ATOM 2454 C C . LYS A 1 301 ? 19.212 3.288 -84.036 1.00 77.81 301 LYS A C 1
ATOM 2456 O O . LYS A 1 301 ? 19.223 2.168 -84.540 1.00 77.81 301 LYS A O 1
ATOM 2461 N N . ASP A 1 302 ? 18.451 3.607 -82.994 1.00 79.31 302 ASP A N 1
ATOM 2462 C CA . ASP A 1 302 ? 17.674 2.620 -82.238 1.00 79.31 302 ASP A CA 1
ATOM 2463 C C . ASP A 1 302 ? 16.443 2.097 -83.004 1.00 79.31 302 ASP A C 1
ATOM 2465 O O . ASP A 1 302 ? 15.889 1.060 -82.644 1.00 79.31 302 ASP A O 1
ATOM 2469 N N . LEU A 1 303 ? 16.014 2.786 -84.073 1.00 70.38 303 LEU A N 1
ATOM 2470 C CA . LEU A 1 303 ? 15.007 2.280 -85.019 1.00 70.38 303 LEU A CA 1
ATOM 2471 C C . LEU A 1 303 ? 15.529 1.123 -85.885 1.00 70.38 303 LEU A C 1
ATOM 2473 O O . LEU A 1 303 ? 14.729 0.340 -86.392 1.00 70.38 303 LEU A O 1
ATOM 2477 N N . LEU A 1 304 ? 16.848 1.035 -86.081 1.00 68.94 304 LEU A N 1
ATOM 2478 C CA . LEU A 1 304 ? 17.488 0.021 -86.922 1.00 68.94 304 LEU A CA 1
ATOM 2479 C C . LEU A 1 304 ? 18.094 -1.119 -86.091 1.00 68.94 304 LEU A C 1
ATOM 2481 O O . LEU A 1 304 ? 18.045 -2.266 -86.527 1.00 68.94 304 LEU A O 1
ATOM 2485 N N . ILE A 1 305 ? 18.656 -0.818 -84.912 1.00 73.19 305 ILE A N 1
ATOM 2486 C CA . ILE A 1 305 ? 19.246 -1.795 -83.979 1.00 73.19 305 ILE A CA 1
ATOM 2487 C C . ILE A 1 305 ? 18.948 -1.340 -82.540 1.00 73.19 305 ILE A C 1
ATOM 2489 O O . ILE A 1 305 ? 19.521 -0.349 -82.091 1.00 73.19 305 ILE A O 1
ATOM 2493 N N . SER A 1 306 ? 18.075 -2.051 -81.813 1.00 79.88 306 SER A N 1
ATOM 2494 C CA . SER A 1 306 ? 17.612 -1.640 -80.472 1.00 79.88 306 SER A CA 1
ATOM 2495 C C . SER A 1 306 ? 18.356 -2.272 -79.293 1.00 79.88 306 SER A C 1
ATOM 2497 O O . SER A 1 306 ? 18.163 -1.835 -78.164 1.00 79.88 306 SER A O 1
ATOM 2499 N N . GLU A 1 307 ? 19.226 -3.257 -79.524 1.00 82.62 307 GLU A N 1
ATOM 2500 C CA . GLU A 1 307 ? 19.835 -4.070 -78.456 1.00 82.62 307 GLU A CA 1
ATOM 2501 C C . GLU A 1 307 ? 20.581 -3.234 -77.394 1.00 82.62 307 GLU A C 1
ATOM 2503 O O . GLU A 1 307 ? 20.398 -3.450 -76.198 1.00 82.62 307 GLU A O 1
ATOM 2508 N N . ASP A 1 308 ? 21.366 -2.227 -77.801 1.00 80.56 308 ASP A N 1
ATOM 2509 C CA . ASP A 1 308 ? 22.071 -1.323 -76.869 1.00 80.56 308 ASP A CA 1
ATOM 2510 C C . ASP A 1 308 ? 21.108 -0.439 -76.059 1.00 80.56 308 ASP A C 1
ATOM 2512 O O . ASP A 1 308 ? 21.373 -0.149 -74.891 1.00 80.56 308 ASP A O 1
ATOM 2516 N N . ARG A 1 309 ? 19.982 -0.019 -76.652 1.00 83.81 309 ARG A N 1
ATOM 2517 C CA . ARG A 1 309 ? 18.937 0.727 -75.936 1.00 83.81 309 ARG A CA 1
ATOM 2518 C C . ARG A 1 309 ? 18.277 -0.172 -74.900 1.00 83.81 309 ARG A C 1
ATOM 2520 O O . ARG A 1 309 ? 18.205 0.203 -73.736 1.00 83.81 309 ARG A O 1
ATOM 2527 N N . ASP A 1 310 ? 17.855 -1.361 -75.317 1.00 84.88 310 ASP A N 1
ATOM 2528 C CA . ASP A 1 310 ? 17.085 -2.274 -74.478 1.00 84.88 310 ASP A CA 1
ATOM 2529 C C . ASP A 1 310 ? 17.927 -2.758 -73.271 1.00 84.88 310 ASP A C 1
ATOM 2531 O O . ASP A 1 310 ? 17.418 -2.822 -72.152 1.00 84.88 310 ASP A O 1
ATOM 2535 N N . LEU A 1 311 ? 19.240 -2.983 -73.450 1.00 85.75 311 LEU A N 1
ATOM 2536 C CA . LEU A 1 311 ? 20.171 -3.297 -72.352 1.00 85.75 311 LEU A CA 1
ATOM 2537 C C . LEU A 1 311 ? 20.331 -2.145 -71.343 1.00 85.75 311 LEU A C 1
ATOM 2539 O O . LEU A 1 311 ? 20.379 -2.385 -70.135 1.00 85.75 311 LEU A O 1
ATOM 2543 N N . ARG A 1 312 ? 20.417 -0.893 -71.813 1.00 87.56 312 ARG A N 1
ATOM 2544 C CA . ARG A 1 312 ? 20.542 0.290 -70.940 1.00 87.56 312 ARG A CA 1
ATOM 2545 C C . ARG A 1 312 ? 19.247 0.591 -70.200 1.00 87.56 312 ARG A C 1
ATOM 2547 O O . ARG A 1 312 ? 19.294 0.883 -69.007 1.00 87.56 312 ARG A O 1
ATOM 2554 N N . ASP A 1 313 ? 18.114 0.482 -70.886 1.00 85.94 313 ASP A N 1
ATOM 2555 C CA . ASP A 1 313 ? 16.786 0.653 -70.298 1.00 85.94 313 ASP A CA 1
ATOM 2556 C C . ASP A 1 313 ? 16.545 -0.398 -69.211 1.00 85.94 313 ASP A C 1
ATOM 2558 O O . ASP A 1 313 ? 16.100 -0.060 -68.114 1.00 85.94 313 ASP A O 1
ATOM 2562 N N . GLN A 1 314 ? 16.897 -1.664 -69.470 1.00 87.88 314 GLN A N 1
ATOM 2563 C CA . GLN A 1 314 ? 16.789 -2.730 -68.475 1.00 87.88 314 GLN A CA 1
ATOM 2564 C C . GLN A 1 314 ? 17.673 -2.456 -67.252 1.00 87.88 314 GLN A C 1
ATOM 2566 O O . GLN A 1 314 ? 17.191 -2.535 -66.123 1.00 87.88 314 GLN A O 1
ATOM 2571 N N . PHE A 1 315 ? 18.940 -2.093 -67.456 1.00 89.00 315 PHE A N 1
ATOM 2572 C CA . PHE A 1 315 ? 19.861 -1.790 -66.361 1.00 89.00 315 PHE A CA 1
ATOM 2573 C C . PHE A 1 315 ? 19.388 -0.608 -65.503 1.00 89.00 315 PHE A C 1
ATOM 2575 O O . PHE A 1 315 ? 19.392 -0.680 -64.273 1.00 89.00 315 PHE A O 1
ATOM 2582 N N . ILE A 1 316 ? 18.925 0.470 -66.141 1.00 89.31 316 ILE A N 1
ATOM 2583 C CA . ILE A 1 316 ? 18.388 1.634 -65.433 1.00 89.31 316 ILE A CA 1
ATOM 2584 C C . ILE A 1 316 ? 17.095 1.282 -64.706 1.00 89.31 316 ILE A C 1
ATOM 2586 O O . ILE A 1 316 ? 16.904 1.735 -63.581 1.00 89.31 316 ILE A O 1
ATOM 2590 N N . LYS A 1 317 ? 16.241 0.435 -65.284 1.00 87.62 317 LYS A N 1
ATOM 2591 C CA . LYS A 1 317 ? 15.034 -0.050 -64.615 1.00 87.62 317 LYS A CA 1
ATOM 2592 C C . LYS A 1 317 ? 15.369 -0.886 -63.377 1.00 87.62 317 LYS A C 1
ATOM 2594 O O . LYS A 1 317 ? 14.785 -0.655 -62.327 1.00 87.62 317 LYS A O 1
ATOM 2599 N N . GLU A 1 318 ? 16.345 -1.788 -63.448 1.00 87.31 318 GLU A N 1
ATOM 2600 C CA . GLU A 1 318 ? 16.802 -2.572 -62.285 1.00 87.31 318 GLU A CA 1
ATOM 2601 C C . GLU A 1 318 ? 17.296 -1.677 -61.130 1.00 87.31 318 GLU A C 1
ATOM 2603 O O . GLU A 1 318 ? 17.127 -2.009 -59.954 1.00 87.31 318 GLU A O 1
ATOM 2608 N N . ILE A 1 319 ? 17.860 -0.508 -61.446 1.00 88.19 319 ILE A N 1
ATOM 2609 C CA . ILE A 1 319 ? 18.289 0.479 -60.450 1.00 88.19 319 ILE A CA 1
ATOM 2610 C C . ILE A 1 319 ? 17.121 1.351 -59.957 1.00 88.19 319 ILE A C 1
ATOM 2612 O O . ILE A 1 319 ? 16.949 1.528 -58.749 1.00 88.19 319 ILE A O 1
ATOM 2616 N N . GLY A 1 320 ? 16.353 1.921 -60.886 1.00 82.94 320 GLY A N 1
ATOM 2617 C CA . GLY A 1 320 ? 15.436 3.043 -60.673 1.00 82.94 320 GLY A CA 1
ATOM 2618 C C . GLY A 1 320 ? 13.956 2.697 -60.525 1.00 82.94 320 GLY A C 1
ATOM 2619 O O . GLY A 1 320 ? 13.165 3.601 -60.246 1.00 82.94 320 GLY A O 1
ATOM 2620 N N . ASP A 1 321 ? 13.565 1.431 -60.703 1.00 82.12 321 ASP A N 1
ATOM 2621 C CA . ASP A 1 321 ? 12.180 0.989 -60.526 1.00 82.12 321 ASP A CA 1
ATOM 2622 C C . ASP A 1 321 ? 11.684 1.315 -59.106 1.00 82.12 321 ASP A C 1
ATOM 2624 O O . ASP A 1 321 ? 12.301 0.963 -58.097 1.00 82.12 321 ASP A O 1
ATOM 2628 N N . ALA A 1 322 ? 10.568 2.038 -59.032 1.00 73.38 322 ALA A N 1
ATOM 2629 C CA . ALA A 1 322 ? 10.050 2.580 -57.780 1.00 73.38 322 ALA A CA 1
ATOM 2630 C C . ALA A 1 322 ? 9.467 1.507 -56.846 1.00 73.38 322 ALA A C 1
ATOM 2632 O O . ALA A 1 322 ? 9.351 1.744 -55.642 1.00 73.38 322 ALA A O 1
ATOM 2633 N N . GLU A 1 323 ? 9.085 0.350 -57.388 1.00 74.12 323 GLU A N 1
ATOM 2634 C CA . GLU A 1 323 ? 8.430 -0.724 -56.643 1.00 74.12 323 GLU A CA 1
ATOM 2635 C C . GLU A 1 323 ? 9.422 -1.821 -56.254 1.00 74.12 323 GLU A C 1
ATOM 2637 O O . GLU A 1 323 ? 9.375 -2.298 -55.122 1.00 74.12 323 GLU A O 1
ATOM 2642 N N . ASN A 1 324 ? 10.340 -2.187 -57.157 1.00 79.62 324 ASN A N 1
ATOM 2643 C CA . ASN A 1 324 ? 11.244 -3.331 -56.978 1.00 79.62 324 ASN A CA 1
ATOM 2644 C C . ASN A 1 324 ? 12.722 -3.037 -57.304 1.00 79.62 324 ASN A C 1
ATOM 2646 O O . ASN A 1 324 ? 13.535 -3.961 -57.335 1.00 79.62 324 ASN A O 1
ATOM 2650 N N . GLY A 1 325 ? 13.085 -1.781 -57.569 1.00 85.06 325 GLY A N 1
ATOM 2651 C CA . GLY A 1 325 ? 14.453 -1.397 -57.918 1.00 85.06 325 GLY A CA 1
ATOM 2652 C C . GLY A 1 325 ? 15.398 -1.313 -56.717 1.00 85.06 325 GLY A C 1
ATOM 2653 O O . GLY A 1 325 ? 14.988 -1.218 -55.556 1.00 85.06 325 GLY A O 1
ATOM 2654 N N . LEU A 1 326 ? 16.702 -1.284 -56.995 1.00 88.56 326 LEU A N 1
ATOM 2655 C CA . LEU A 1 326 ? 17.740 -1.173 -55.961 1.00 88.56 326 LEU A CA 1
ATOM 2656 C C . LEU A 1 326 ? 17.651 0.133 -55.151 1.00 88.56 326 LEU A C 1
ATOM 2658 O O . LEU A 1 326 ? 17.981 0.138 -53.964 1.00 88.56 326 LEU A O 1
ATOM 2662 N N . LEU A 1 327 ? 17.151 1.225 -55.742 1.00 88.88 327 LEU A N 1
ATOM 2663 C CA . LEU A 1 327 ? 16.880 2.465 -55.007 1.00 88.88 327 LEU A CA 1
ATOM 2664 C C . LEU A 1 327 ? 15.760 2.299 -53.969 1.00 88.88 327 LEU A C 1
ATOM 2666 O O . LEU A 1 327 ? 15.848 2.874 -52.884 1.00 88.88 327 LEU A O 1
ATOM 2670 N N . LYS A 1 328 ? 14.738 1.479 -54.246 1.00 87.94 328 LYS A N 1
ATOM 2671 C CA . LYS A 1 328 ? 13.684 1.173 -53.269 1.00 87.94 328 LYS A CA 1
ATOM 2672 C C . LYS A 1 328 ? 14.235 0.370 -52.094 1.00 87.94 328 LYS A C 1
ATOM 2674 O O . LYS A 1 328 ? 13.939 0.700 -50.945 1.00 87.94 328 LYS A O 1
ATOM 2679 N N . ALA A 1 329 ? 15.075 -0.626 -52.381 1.00 87.88 329 ALA A N 1
ATOM 2680 C CA . ALA A 1 329 ? 15.767 -1.400 -51.355 1.00 87.88 329 ALA A CA 1
ATOM 2681 C C . ALA A 1 329 ? 16.621 -0.492 -50.455 1.00 87.88 329 ALA A C 1
ATOM 2683 O O . ALA A 1 329 ? 16.510 -0.579 -49.237 1.00 87.88 329 ALA A O 1
ATOM 2684 N N . TYR A 1 330 ? 17.370 0.453 -51.035 1.00 88.69 330 TYR A N 1
ATOM 2685 C CA . TYR A 1 330 ? 18.136 1.453 -50.283 1.00 88.69 330 TYR A CA 1
ATOM 2686 C C . TYR A 1 330 ? 17.258 2.331 -49.372 1.00 88.69 330 TYR A C 1
ATOM 2688 O O . TYR A 1 330 ? 17.614 2.571 -48.218 1.00 88.69 330 TYR A O 1
ATOM 2696 N N . ILE A 1 331 ? 16.090 2.787 -49.839 1.00 88.06 331 ILE A N 1
ATOM 2697 C CA . ILE A 1 331 ? 15.156 3.571 -49.009 1.00 88.06 331 ILE A CA 1
ATOM 2698 C C . ILE A 1 331 ? 14.686 2.768 -47.789 1.00 88.06 331 ILE A C 1
ATOM 2700 O O . ILE A 1 331 ? 14.525 3.330 -46.705 1.00 88.06 331 ILE A O 1
ATOM 2704 N N . ASP A 1 332 ? 14.451 1.466 -47.952 1.00 86.31 332 ASP A N 1
ATOM 2705 C CA . ASP A 1 332 ? 13.936 0.618 -46.879 1.00 86.31 332 ASP A CA 1
ATOM 2706 C C . ASP A 1 332 ? 15.029 0.136 -45.916 1.00 86.31 332 ASP A C 1
ATOM 2708 O O . ASP A 1 332 ? 14.832 0.225 -44.705 1.00 86.31 332 ASP A O 1
ATOM 2712 N N . SER A 1 333 ? 16.170 -0.342 -46.422 1.00 84.31 333 SER A N 1
ATOM 2713 C CA . SER A 1 333 ? 17.253 -0.911 -45.603 1.00 84.31 333 SER A CA 1
ATOM 2714 C C . SER A 1 333 ? 18.284 0.124 -45.157 1.00 84.31 333 SER A C 1
ATOM 2716 O O . SER A 1 333 ? 18.850 0.010 -44.075 1.00 84.31 333 SER A O 1
ATOM 2718 N N . GLY A 1 334 ? 18.514 1.162 -45.966 1.00 82.62 334 GLY A N 1
ATOM 2719 C CA . GLY A 1 334 ? 19.595 2.131 -45.771 1.00 82.62 334 GLY A CA 1
ATOM 2720 C C . GLY A 1 334 ? 20.962 1.647 -46.243 1.00 82.62 334 GLY A C 1
ATOM 2721 O O . GLY A 1 334 ? 21.945 2.348 -46.034 1.00 82.62 334 GLY A O 1
ATOM 2722 N N . GLU A 1 335 ? 21.031 0.485 -46.890 1.00 85.06 335 GLU A N 1
ATOM 2723 C CA . GLU A 1 335 ? 22.276 -0.100 -47.380 1.00 85.06 335 GLU A CA 1
ATOM 2724 C C . GLU A 1 335 ? 22.459 0.203 -48.871 1.00 85.06 335 GLU A C 1
ATOM 2726 O O . GLU A 1 335 ? 21.659 -0.212 -49.711 1.00 85.06 335 GLU A O 1
ATOM 2731 N N . SER A 1 336 ? 23.520 0.934 -49.215 1.00 85.81 336 SER A N 1
ATOM 2732 C CA . SER A 1 336 ? 23.852 1.287 -50.602 1.00 85.81 336 SER A CA 1
ATOM 2733 C C . SER A 1 336 ? 24.704 0.223 -51.310 1.00 85.81 336 SER A C 1
ATOM 2735 O O . SER A 1 336 ? 24.910 0.307 -52.519 1.00 85.81 336 SER A O 1
ATOM 2737 N N . GLU A 1 337 ? 25.209 -0.784 -50.588 1.00 84.88 337 GLU A N 1
ATOM 2738 C CA . GLU A 1 337 ? 26.236 -1.709 -51.082 1.00 84.88 337 GLU A CA 1
ATOM 2739 C C . GLU A 1 337 ? 25.783 -2.485 -52.323 1.00 84.88 337 GLU A C 1
ATOM 2741 O O . GLU A 1 337 ? 26.520 -2.575 -53.305 1.00 84.88 337 GLU A O 1
ATOM 2746 N N . ALA A 1 338 ? 24.547 -2.992 -52.323 1.00 85.31 338 ALA A N 1
ATOM 2747 C CA . ALA A 1 338 ? 23.985 -3.700 -53.472 1.00 85.31 338 ALA A CA 1
ATOM 2748 C C . ALA A 1 338 ? 23.918 -2.803 -54.721 1.00 85.31 338 ALA A C 1
ATOM 2750 O O . ALA A 1 338 ? 24.222 -3.248 -55.830 1.00 85.31 338 ALA A O 1
ATOM 2751 N N . LEU A 1 339 ? 23.576 -1.526 -54.529 1.00 86.38 339 LEU A N 1
ATOM 2752 C CA . LEU A 1 339 ? 23.500 -0.528 -55.589 1.00 86.38 339 LEU A CA 1
ATOM 2753 C C . LEU A 1 339 ? 24.893 -0.149 -56.106 1.00 86.38 339 LEU A C 1
ATOM 2755 O O . LEU A 1 339 ? 25.124 -0.169 -57.315 1.00 86.38 339 LEU A O 1
ATOM 2759 N N . LEU A 1 340 ? 25.842 0.115 -55.204 1.00 86.81 340 LEU A N 1
ATOM 2760 C CA . LEU A 1 340 ? 27.236 0.394 -55.549 1.00 86.81 340 LEU A CA 1
ATOM 2761 C C . LEU A 1 340 ? 27.861 -0.778 -56.313 1.00 86.81 340 LEU A C 1
ATOM 2763 O O . LEU A 1 340 ? 28.476 -0.574 -57.360 1.00 86.81 340 LEU A O 1
ATOM 2767 N N . LYS A 1 341 ? 27.651 -2.012 -55.848 1.00 86.94 341 LYS A N 1
ATOM 2768 C CA . LYS A 1 341 ? 28.163 -3.228 -56.489 1.00 86.94 341 LYS A CA 1
ATOM 2769 C C . LYS A 1 341 ? 27.573 -3.439 -57.881 1.00 86.94 341 LYS A C 1
ATOM 2771 O O . LYS A 1 341 ? 28.313 -3.757 -58.805 1.00 86.94 341 LYS A O 1
ATOM 2776 N N . LYS A 1 342 ? 26.261 -3.238 -58.052 1.00 87.00 342 LYS A N 1
ATOM 2777 C CA . LYS A 1 342 ? 25.605 -3.348 -59.363 1.00 87.00 342 LYS A CA 1
ATOM 2778 C C . LYS A 1 342 ? 26.165 -2.329 -60.354 1.00 87.00 342 LYS A C 1
ATOM 2780 O O . LYS A 1 342 ? 26.497 -2.701 -61.474 1.00 87.00 342 LYS A O 1
ATOM 2785 N N . ILE A 1 343 ? 26.308 -1.070 -59.934 1.00 87.00 343 ILE A N 1
ATOM 2786 C CA . ILE A 1 343 ? 26.837 -0.009 -60.797 1.00 87.00 343 ILE A CA 1
ATOM 2787 C C . ILE A 1 343 ? 28.289 -0.301 -61.178 1.00 87.00 343 ILE A C 1
ATOM 2789 O O . ILE A 1 343 ? 28.632 -0.273 -62.353 1.00 87.00 343 ILE A O 1
ATOM 2793 N N . THR A 1 344 ? 29.133 -0.622 -60.202 1.00 82.12 344 THR A N 1
ATOM 2794 C CA . THR A 1 344 ? 30.569 -0.843 -60.430 1.00 82.12 344 THR A CA 1
ATOM 2795 C C . THR A 1 344 ? 30.885 -2.106 -61.226 1.00 82.12 344 THR A C 1
ATOM 2797 O O . THR A 1 344 ? 31.824 -2.084 -62.010 1.00 82.12 344 THR A O 1
ATOM 2800 N N . ALA A 1 345 ? 30.104 -3.181 -61.088 1.00 83.62 345 ALA A N 1
ATOM 2801 C CA . ALA A 1 345 ? 30.333 -4.427 -61.825 1.00 83.62 345 ALA A CA 1
ATOM 2802 C C . ALA A 1 345 ? 29.849 -4.391 -63.286 1.00 83.62 345 ALA A C 1
ATOM 2804 O O . ALA A 1 345 ? 30.247 -5.234 -64.091 1.00 83.62 345 ALA A O 1
ATOM 2805 N N . GLU A 1 346 ? 28.939 -3.475 -63.628 1.00 84.56 346 GLU A N 1
ATOM 2806 C CA . GLU A 1 346 ? 28.312 -3.436 -64.954 1.00 84.56 346 GLU A CA 1
ATOM 2807 C C . GLU A 1 346 ? 28.567 -2.139 -65.726 1.00 84.56 346 GLU A C 1
ATOM 2809 O O . GLU A 1 346 ? 28.257 -2.095 -66.913 1.00 84.56 346 GLU A O 1
ATOM 2814 N N . ALA A 1 347 ? 29.176 -1.116 -65.113 1.00 79.62 347 ALA A N 1
ATOM 2815 C CA . ALA A 1 347 ? 29.474 0.163 -65.765 1.00 79.62 347 ALA A CA 1
ATOM 2816 C C . ALA A 1 347 ? 30.256 0.005 -67.081 1.00 79.62 347 ALA A C 1
ATOM 2818 O O . ALA A 1 347 ? 29.933 0.670 -68.067 1.00 79.62 347 ALA A O 1
ATOM 2819 N N . ASP A 1 348 ? 31.222 -0.915 -67.132 1.00 77.94 348 ASP A N 1
ATOM 2820 C CA . ASP A 1 348 ? 32.076 -1.131 -68.309 1.00 77.94 348 ASP A CA 1
ATOM 2821 C C . ASP A 1 348 ? 31.329 -1.769 -69.489 1.00 77.94 348 ASP A C 1
ATOM 2823 O O . ASP A 1 348 ? 31.753 -1.656 -70.639 1.00 77.94 348 ASP A O 1
ATOM 2827 N N . LYS A 1 349 ? 30.164 -2.383 -69.238 1.00 81.25 349 LYS A N 1
ATOM 2828 C CA . LYS A 1 349 ? 29.292 -2.930 -70.291 1.00 81.25 349 LYS A CA 1
ATOM 2829 C C . LYS A 1 349 ? 28.586 -1.836 -71.092 1.00 81.25 349 LYS A C 1
ATOM 2831 O O . LYS A 1 349 ? 28.017 -2.124 -72.143 1.00 81.25 349 LYS A O 1
ATOM 2836 N N . PHE A 1 350 ? 28.604 -0.594 -70.608 1.00 82.00 350 PHE A N 1
ATOM 2837 C CA . PHE A 1 350 ? 27.886 0.532 -71.194 1.00 82.00 350 PHE A CA 1
ATOM 2838 C C . PHE A 1 350 ? 28.860 1.587 -71.727 1.00 82.00 350 PHE A C 1
ATOM 2840 O O . PHE A 1 350 ? 29.014 2.646 -71.110 1.00 82.00 350 PHE A O 1
ATOM 2847 N N . PRO A 1 351 ? 29.476 1.366 -72.906 1.00 74.00 351 PRO A N 1
ATOM 2848 C CA . PRO A 1 351 ? 30.387 2.341 -73.489 1.00 74.00 351 PRO A CA 1
ATOM 2849 C C . PRO A 1 351 ? 29.642 3.650 -73.759 1.00 74.00 351 PRO A C 1
ATOM 2851 O O . PRO A 1 351 ? 28.508 3.648 -74.246 1.00 74.00 351 PRO A O 1
ATOM 2854 N N . GLY A 1 352 ? 30.253 4.779 -73.420 1.00 81.38 352 GLY A N 1
ATOM 2855 C CA . GLY A 1 352 ? 29.653 6.091 -73.624 1.00 81.38 352 GLY A CA 1
ATOM 2856 C C . GLY A 1 352 ? 29.845 7.002 -72.424 1.00 81.38 352 GLY A C 1
ATOM 2857 O O . GLY A 1 352 ? 29.278 6.787 -71.353 1.00 81.38 352 GLY A O 1
ATOM 2858 N N . VAL A 1 353 ? 30.574 8.084 -72.676 1.00 82.81 353 VAL A N 1
ATOM 2859 C CA . VAL A 1 353 ? 30.994 9.093 -71.701 1.00 82.81 353 VAL A CA 1
ATOM 2860 C C . VAL A 1 353 ? 29.832 9.587 -70.824 1.00 82.81 353 VAL A C 1
ATOM 2862 O O . VAL A 1 353 ? 29.959 9.665 -69.607 1.00 82.81 353 VAL A O 1
ATOM 2865 N N . LYS A 1 354 ? 28.656 9.851 -71.412 1.00 85.44 354 LYS A N 1
ATOM 2866 C CA . LYS A 1 354 ? 27.486 10.356 -70.668 1.00 85.44 354 LYS A CA 1
ATOM 2867 C C . LYS A 1 354 ? 26.908 9.357 -69.661 1.00 85.44 354 LYS A C 1
ATOM 2869 O O . LYS A 1 354 ? 26.474 9.765 -68.585 1.00 85.44 354 LYS A O 1
ATOM 2874 N N . MET A 1 355 ? 26.891 8.063 -69.994 1.00 87.19 355 MET A N 1
ATOM 2875 C CA . MET A 1 355 ? 26.388 7.029 -69.079 1.00 87.19 355 MET A CA 1
ATOM 2876 C C . MET A 1 355 ? 27.367 6.829 -67.930 1.00 87.19 355 MET A C 1
ATOM 2878 O O . MET A 1 355 ? 26.970 6.869 -66.770 1.00 87.19 355 MET A O 1
ATOM 2882 N N . GLN A 1 356 ? 28.653 6.687 -68.257 1.00 87.19 356 GLN A N 1
ATOM 2883 C CA . GLN A 1 356 ? 29.713 6.506 -67.270 1.00 87.19 356 GLN A CA 1
ATOM 2884 C C . GLN A 1 356 ? 29.766 7.688 -66.296 1.00 87.19 356 GLN A C 1
ATOM 2886 O O . GLN A 1 356 ? 29.695 7.469 -65.091 1.00 87.19 356 GLN A O 1
ATOM 2891 N N . ALA A 1 357 ? 29.724 8.931 -66.790 1.00 88.31 357 ALA A N 1
ATOM 2892 C CA . ALA A 1 357 ? 29.666 10.116 -65.935 1.00 88.31 357 ALA A CA 1
ATOM 2893 C C . ALA A 1 357 ? 28.419 10.145 -65.031 1.00 88.31 357 ALA A C 1
ATOM 2895 O O . ALA A 1 357 ? 28.514 10.500 -63.856 1.00 88.31 357 ALA A O 1
ATOM 2896 N N . THR A 1 358 ? 27.250 9.731 -65.536 1.00 90.19 358 THR A N 1
ATOM 2897 C CA . THR A 1 358 ? 26.006 9.660 -64.744 1.00 90.19 358 THR A CA 1
ATOM 2898 C C . THR A 1 358 ? 26.110 8.620 -63.626 1.00 90.19 358 THR A C 1
ATOM 2900 O O . THR A 1 358 ? 25.811 8.922 -62.471 1.00 90.19 358 THR A O 1
ATOM 2903 N N . LEU A 1 359 ? 26.599 7.417 -63.935 1.00 90.56 359 LEU A N 1
ATOM 2904 C CA . LEU A 1 359 ? 26.824 6.361 -62.945 1.00 90.56 359 LEU A CA 1
ATOM 2905 C C . LEU A 1 359 ? 27.874 6.763 -61.905 1.00 90.56 359 LEU A C 1
ATOM 2907 O O . LEU A 1 359 ? 27.681 6.550 -60.710 1.00 90.56 359 LEU A O 1
ATOM 2911 N N . SER A 1 360 ? 28.941 7.426 -62.340 1.00 89.00 360 SER A N 1
ATOM 2912 C CA . SER A 1 360 ? 29.970 7.998 -61.479 1.00 89.00 360 SER A CA 1
ATOM 2913 C C . SER A 1 360 ? 29.418 9.066 -60.524 1.00 89.00 360 SER A C 1
ATOM 2915 O O . SER A 1 360 ? 29.721 9.024 -59.331 1.00 89.00 360 SER A O 1
ATOM 2917 N N . LYS A 1 361 ? 28.541 9.971 -60.991 1.00 91.31 361 LYS A N 1
ATOM 2918 C CA . LYS A 1 361 ? 27.824 10.943 -60.134 1.00 91.31 361 LYS A CA 1
ATOM 2919 C C . LYS A 1 361 ? 26.954 10.238 -59.082 1.00 91.31 361 LYS A C 1
ATOM 2921 O O . LYS A 1 361 ? 26.933 10.664 -57.927 1.00 91.31 361 LYS A O 1
ATOM 2926 N N . ILE A 1 362 ? 26.268 9.155 -59.460 1.00 90.69 362 ILE A N 1
ATOM 2927 C CA . ILE A 1 362 ? 25.424 8.357 -58.553 1.00 90.69 362 ILE A CA 1
ATOM 2928 C C . ILE A 1 362 ? 26.270 7.670 -57.475 1.00 90.69 362 ILE A C 1
ATOM 2930 O O . ILE A 1 362 ? 25.955 7.795 -56.292 1.00 90.69 362 ILE A O 1
ATOM 2934 N N . VAL A 1 363 ? 27.366 7.005 -57.858 1.00 89.81 363 VAL A N 1
ATOM 2935 C CA . VAL A 1 363 ? 28.300 6.359 -56.918 1.00 89.81 363 VAL A CA 1
ATOM 2936 C C . VAL A 1 363 ? 28.825 7.368 -55.904 1.00 89.81 363 VAL A C 1
ATOM 2938 O O . VAL A 1 363 ? 28.770 7.112 -54.704 1.00 89.81 363 VAL A O 1
ATOM 2941 N N . VAL A 1 364 ? 29.263 8.545 -56.360 1.00 90.00 364 VAL A N 1
ATOM 2942 C CA . VAL A 1 364 ? 29.759 9.595 -55.463 1.00 90.00 364 VAL A CA 1
ATOM 2943 C C . VAL A 1 364 ? 28.696 10.019 -54.450 1.00 90.00 364 VAL A C 1
ATOM 2945 O O . VAL A 1 364 ? 28.981 10.040 -53.255 1.00 90.00 364 VAL A O 1
ATOM 2948 N N . LYS A 1 365 ? 27.473 10.315 -54.904 1.00 90.44 365 LYS A N 1
ATOM 2949 C CA . LYS A 1 365 ? 26.379 10.765 -54.030 1.00 90.44 365 LYS A CA 1
ATOM 2950 C C . LYS A 1 365 ? 25.971 9.715 -52.994 1.00 90.44 365 LYS A C 1
ATOM 2952 O O . LYS A 1 365 ? 25.696 10.073 -51.852 1.00 90.44 365 LYS A O 1
ATOM 2957 N N . LEU A 1 366 ? 25.961 8.435 -53.366 1.00 88.88 366 LEU A N 1
ATOM 2958 C CA . LEU A 1 366 ? 25.695 7.332 -52.435 1.00 88.88 366 LEU A CA 1
ATOM 2959 C C . LEU A 1 366 ? 26.795 7.222 -51.376 1.00 88.88 366 LEU A C 1
ATOM 2961 O O . LEU A 1 366 ? 26.509 7.219 -50.184 1.00 88.88 366 LEU A O 1
ATOM 2965 N N . MET A 1 367 ? 28.058 7.232 -51.805 1.00 87.88 367 MET A N 1
ATOM 2966 C CA . MET A 1 367 ? 29.193 7.142 -50.885 1.00 87.88 367 MET A CA 1
ATOM 2967 C C . MET A 1 367 ? 29.293 8.353 -49.950 1.00 87.88 367 MET A C 1
ATOM 2969 O O . MET A 1 367 ? 29.735 8.212 -48.815 1.00 87.88 367 MET A O 1
ATOM 2973 N N . GLU A 1 368 ? 28.890 9.547 -50.392 1.00 87.31 368 GLU A N 1
ATOM 2974 C CA . GLU A 1 368 ? 28.794 10.731 -49.528 1.00 87.31 368 GLU A CA 1
ATOM 2975 C C . GLU A 1 368 ? 27.680 10.616 -48.485 1.00 87.31 368 GLU A C 1
ATOM 2977 O O . GLU A 1 368 ? 27.882 11.026 -47.341 1.00 87.31 368 GLU A O 1
ATOM 2982 N N . ALA A 1 369 ? 26.531 10.048 -48.859 1.00 84.50 369 ALA A N 1
ATOM 2983 C CA . ALA A 1 369 ? 25.421 9.822 -47.940 1.00 84.50 369 ALA A CA 1
ATOM 2984 C C . ALA A 1 369 ? 25.779 8.807 -46.842 1.00 84.50 369 ALA A C 1
ATOM 2986 O O . ALA A 1 369 ? 25.392 8.986 -45.685 1.00 84.50 369 ALA A O 1
ATOM 2987 N N . ASP A 1 370 ? 26.573 7.790 -47.180 1.00 81.69 370 ASP A N 1
ATOM 2988 C CA . ASP A 1 370 ? 27.015 6.772 -46.225 1.00 81.69 370 ASP A CA 1
ATOM 2989 C C . ASP A 1 370 ? 28.158 7.253 -45.322 1.00 81.69 370 ASP A C 1
ATOM 2991 O O . ASP A 1 370 ? 28.246 6.849 -44.162 1.00 81.69 370 ASP A O 1
ATOM 2995 N N . ALA A 1 371 ? 29.029 8.132 -45.832 1.00 73.75 371 ALA A N 1
ATOM 2996 C CA . ALA A 1 371 ? 30.260 8.536 -45.154 1.00 73.75 371 ALA A CA 1
ATOM 2997 C C . ALA A 1 371 ? 30.057 9.405 -43.900 1.00 73.75 371 ALA A C 1
ATOM 2999 O O . ALA A 1 371 ? 31.029 9.590 -43.176 1.00 73.75 371 ALA A O 1
ATOM 3000 N N . LYS A 1 372 ? 28.849 9.948 -43.649 1.00 64.75 372 LYS A N 1
ATOM 3001 C CA . LYS A 1 372 ? 28.506 10.835 -42.505 1.00 64.75 372 LYS A CA 1
ATOM 3002 C C . LYS A 1 372 ? 29.700 11.680 -42.015 1.00 64.75 372 LYS A C 1
ATOM 3004 O O . LYS A 1 372 ? 30.163 11.489 -40.892 1.00 64.75 372 LYS A O 1
ATOM 3009 N N . PRO A 1 373 ? 30.237 12.577 -42.858 1.00 59.78 373 PRO A N 1
ATOM 3010 C CA . PRO A 1 373 ? 31.517 13.211 -42.583 1.00 59.78 373 PRO A CA 1
ATOM 3011 C C . PRO A 1 373 ? 31.452 14.091 -41.330 1.00 59.78 373 PRO A C 1
ATOM 3013 O O . PRO A 1 373 ? 30.555 14.927 -41.199 1.00 59.78 373 PRO A O 1
ATOM 3016 N N . GLU A 1 374 ? 32.422 13.923 -40.432 1.00 59.72 374 GLU A N 1
ATOM 3017 C CA . GLU A 1 374 ? 32.592 14.784 -39.262 1.00 59.72 374 GLU A CA 1
ATOM 3018 C C . GLU A 1 374 ? 32.860 16.232 -39.703 1.00 59.72 374 GLU A C 1
ATOM 3020 O O . GLU A 1 374 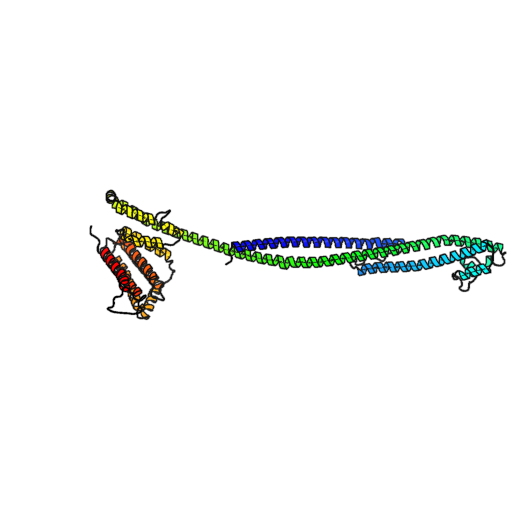? 33.667 16.498 -40.601 1.00 59.72 374 GLU A O 1
ATOM 3025 N N . ALA A 1 375 ? 32.158 17.187 -39.088 1.00 63.56 375 ALA A N 1
ATOM 3026 C CA . ALA A 1 375 ? 32.359 18.610 -39.336 1.00 63.56 375 ALA A CA 1
ATOM 3027 C C . ALA A 1 375 ? 33.619 19.087 -38.598 1.00 63.56 375 ALA A C 1
ATOM 3029 O O . ALA A 1 375 ? 33.546 19.600 -37.484 1.00 63.56 375 ALA A O 1
ATOM 3030 N N . ILE A 1 376 ? 34.778 18.871 -39.214 1.00 71.88 376 ILE A N 1
ATOM 3031 C CA . ILE A 1 376 ? 36.079 19.289 -38.684 1.00 71.88 376 ILE A CA 1
ATOM 3032 C C . ILE A 1 376 ? 36.376 20.711 -39.177 1.00 71.88 376 ILE A C 1
ATOM 3034 O O . ILE A 1 376 ? 36.376 20.965 -40.382 1.00 71.88 376 ILE A O 1
ATOM 3038 N N . GLU A 1 377 ? 36.613 21.632 -38.237 1.00 72.19 377 GLU A N 1
ATOM 3039 C CA . GLU A 1 377 ? 36.752 23.078 -38.486 1.00 72.19 377 GLU A CA 1
ATOM 3040 C C . GLU A 1 377 ? 37.955 23.425 -39.389 1.00 72.19 377 GLU A C 1
ATOM 3042 O O . GLU A 1 377 ? 37.841 24.303 -40.241 1.00 72.19 377 GLU A O 1
ATOM 3047 N N . ASP A 1 378 ? 39.065 22.681 -39.277 1.00 83.75 378 ASP A N 1
ATOM 3048 C CA . ASP A 1 378 ? 40.256 22.802 -40.137 1.00 83.75 378 ASP A CA 1
ATOM 3049 C C . ASP A 1 378 ? 40.733 21.431 -40.652 1.00 83.75 378 ASP A C 1
ATOM 3051 O O . ASP A 1 378 ? 41.838 20.961 -40.367 1.00 83.75 378 ASP A O 1
ATOM 3055 N N . LEU A 1 379 ? 39.867 20.755 -41.411 1.00 85.56 379 LEU A N 1
ATOM 3056 C CA . LEU A 1 379 ? 40.194 19.466 -42.026 1.00 85.56 379 LEU A CA 1
ATOM 3057 C C . LEU A 1 379 ? 41.487 19.511 -42.882 1.00 85.56 379 LEU A C 1
ATOM 3059 O O . LEU A 1 379 ? 42.305 18.599 -42.740 1.00 85.56 379 LEU A O 1
ATOM 3063 N N . PRO A 1 380 ? 41.730 20.535 -43.731 1.00 87.38 380 PRO A N 1
ATOM 3064 C CA . PRO A 1 380 ? 42.960 20.603 -44.520 1.00 87.38 380 PRO A CA 1
ATOM 3065 C C . PRO A 1 380 ? 44.222 20.746 -43.656 1.00 87.38 380 PRO A C 1
ATOM 3067 O O . PRO A 1 380 ? 45.242 20.126 -43.960 1.00 87.38 380 PRO A O 1
ATOM 3070 N N . GLY A 1 381 ? 44.174 21.540 -42.579 1.00 87.62 381 GLY A N 1
ATOM 3071 C CA . GLY A 1 381 ? 45.308 21.708 -41.670 1.00 87.62 381 GLY A CA 1
ATOM 3072 C C . GLY A 1 381 ? 45.583 20.481 -40.798 1.00 87.62 381 GLY A C 1
ATOM 3073 O O . GLY A 1 381 ? 46.740 20.216 -40.464 1.00 87.62 381 GLY A O 1
ATOM 3074 N N . GLU A 1 382 ? 44.562 19.697 -40.441 1.00 88.19 382 GLU A N 1
ATOM 3075 C CA . GLU A 1 382 ? 44.755 18.398 -39.776 1.00 88.19 382 GLU A CA 1
ATOM 3076 C C . GLU A 1 382 ? 45.359 17.354 -40.721 1.00 88.19 382 GLU A C 1
ATOM 3078 O O . GLU A 1 382 ? 46.345 16.705 -40.367 1.00 88.19 382 GLU A O 1
ATOM 3083 N N . ALA A 1 383 ? 44.842 17.230 -41.949 1.00 88.69 383 ALA A N 1
ATOM 3084 C CA . ALA A 1 383 ? 45.387 16.299 -42.937 1.00 88.69 383 ALA A CA 1
ATOM 3085 C C . ALA A 1 383 ? 46.881 16.563 -43.204 1.00 88.69 383 ALA A C 1
ATOM 3087 O O . ALA A 1 383 ? 47.691 15.633 -43.210 1.00 88.69 383 ALA A O 1
ATOM 3088 N N . GLU A 1 384 ? 47.278 17.832 -43.326 1.00 90.69 384 GLU A N 1
ATOM 3089 C CA . GLU A 1 384 ? 48.683 18.209 -43.501 1.00 90.69 384 GLU A CA 1
ATOM 3090 C C . GLU A 1 384 ? 49.547 17.844 -42.280 1.00 90.69 384 GLU A C 1
ATOM 3092 O O . GLU A 1 384 ? 50.650 17.308 -42.427 1.00 90.69 384 GLU A O 1
ATOM 3097 N N . ARG A 1 385 ? 49.045 18.064 -41.056 1.00 90.06 385 ARG A N 1
ATOM 3098 C CA . ARG A 1 385 ? 49.746 17.673 -39.819 1.00 90.06 385 ARG A CA 1
ATOM 3099 C C . ARG A 1 385 ? 49.938 16.163 -39.705 1.00 90.06 385 ARG A C 1
ATOM 3101 O O . ARG A 1 385 ? 51.007 15.717 -39.277 1.00 90.06 385 ARG A O 1
ATOM 3108 N N . ILE A 1 386 ? 48.943 15.376 -40.106 1.00 90.75 386 ILE A N 1
ATOM 3109 C CA . ILE A 1 386 ? 49.026 13.911 -40.127 1.00 90.75 386 ILE A CA 1
ATOM 3110 C C . ILE A 1 386 ? 50.109 13.457 -41.106 1.00 90.75 386 ILE A C 1
ATOM 3112 O O . ILE A 1 386 ? 50.966 12.646 -40.746 1.00 90.75 386 ILE A O 1
ATOM 3116 N N . LEU A 1 387 ? 50.134 14.015 -42.320 1.00 90.75 387 LEU A N 1
ATOM 3117 C CA . LEU A 1 387 ? 51.153 13.669 -43.311 1.00 90.75 387 LEU A CA 1
ATOM 3118 C C . LEU A 1 387 ? 52.560 14.056 -42.848 1.00 90.75 387 LEU A C 1
ATOM 3120 O O . LEU A 1 387 ? 53.466 13.230 -42.944 1.00 90.75 387 LEU A O 1
ATOM 3124 N N . LEU A 1 388 ? 52.739 15.245 -42.263 1.00 91.31 388 LEU A N 1
ATOM 3125 C CA . LEU A 1 388 ? 54.009 15.653 -41.647 1.00 91.31 388 LEU A CA 1
ATOM 3126 C C . LEU A 1 388 ? 54.447 14.673 -40.551 1.00 91.31 388 LEU A C 1
ATOM 3128 O O . LEU A 1 388 ? 55.610 14.276 -40.483 1.00 91.31 388 LEU A O 1
ATOM 3132 N N . THR A 1 389 ? 53.509 14.226 -39.719 1.00 90.75 389 THR A N 1
ATOM 3133 C CA . THR A 1 389 ? 53.775 13.235 -38.671 1.00 90.75 389 THR A CA 1
ATOM 3134 C C . THR A 1 389 ? 54.218 11.901 -39.272 1.00 90.75 389 THR A C 1
ATOM 3136 O O . THR A 1 389 ? 55.187 11.305 -38.803 1.00 90.75 389 THR A O 1
ATOM 3139 N N . PHE A 1 390 ? 53.567 11.433 -40.336 1.00 89.56 390 PHE A N 1
ATOM 3140 C CA . PHE A 1 390 ? 53.956 10.212 -41.043 1.00 89.56 390 PHE A CA 1
ATOM 3141 C C . PHE A 1 390 ? 55.326 10.323 -41.719 1.00 89.56 390 PHE A C 1
ATOM 3143 O O . PHE A 1 390 ? 56.079 9.347 -41.707 1.00 89.56 390 PHE A O 1
ATOM 3150 N N . GLU A 1 391 ? 55.711 11.500 -42.214 1.00 88.38 391 GLU A N 1
ATOM 3151 C CA . GLU A 1 391 ? 57.060 11.737 -42.741 1.00 88.38 391 GLU A CA 1
ATOM 3152 C C . GLU A 1 391 ? 58.149 11.566 -41.675 1.00 88.38 391 GLU A C 1
ATOM 3154 O O . GLU A 1 391 ? 59.210 11.012 -41.974 1.00 88.38 391 GLU A O 1
ATOM 3159 N N . THR A 1 392 ? 57.880 11.953 -40.422 1.00 88.06 392 THR A N 1
ATOM 3160 C CA . THR A 1 392 ? 58.840 11.775 -39.314 1.00 88.06 392 THR A CA 1
ATOM 3161 C C . THR A 1 392 ? 59.000 10.326 -38.849 1.00 88.06 392 THR A C 1
ATOM 3163 O O . THR A 1 392 ? 60.013 9.997 -38.234 1.00 88.06 392 THR A O 1
ATOM 3166 N N . LYS A 1 393 ? 58.041 9.439 -39.156 1.00 84.38 393 LYS A N 1
ATOM 3167 C CA . LYS A 1 393 ? 58.032 8.041 -38.685 1.00 84.38 393 LYS A CA 1
ATOM 3168 C C . LYS A 1 393 ? 58.985 7.110 -39.464 1.00 84.38 393 LYS A C 1
ATOM 3170 O O . LYS A 1 393 ? 59.106 5.949 -39.082 1.00 84.38 393 LYS A O 1
ATOM 3175 N N . GLU A 1 394 ? 59.687 7.617 -40.491 1.00 77.44 394 GLU A N 1
ATOM 3176 C CA . GLU A 1 394 ? 60.597 6.884 -41.400 1.00 77.44 394 GLU A CA 1
ATOM 3177 C C . GLU A 1 394 ? 59.964 5.613 -42.039 1.00 77.44 394 GLU A C 1
ATOM 3179 O O . GLU A 1 394 ? 58.853 5.178 -41.721 1.00 77.44 394 GLU A O 1
ATOM 3184 N N . GLY A 1 395 ? 60.624 5.025 -43.042 1.00 82.56 395 GLY A N 1
ATOM 3185 C CA . GLY A 1 395 ? 60.135 3.808 -43.713 1.00 82.56 395 GLY A CA 1
ATOM 3186 C C . GLY A 1 395 ? 58.765 3.964 -44.403 1.00 82.56 395 GLY A C 1
ATOM 3187 O O . GLY A 1 395 ? 58.523 4.939 -45.113 1.00 82.56 395 GLY A O 1
ATOM 3188 N N . ARG A 1 396 ? 57.852 2.995 -44.209 1.00 81.56 396 ARG A N 1
ATOM 3189 C CA . ARG A 1 396 ? 56.570 2.912 -44.949 1.00 81.56 396 ARG A CA 1
ATOM 3190 C C . ARG A 1 396 ? 55.661 4.131 -44.769 1.00 81.56 396 ARG A C 1
ATOM 3192 O O . ARG A 1 396 ? 54.938 4.491 -45.691 1.00 81.56 396 ARG A O 1
ATOM 3199 N N . TYR A 1 397 ? 55.693 4.755 -43.592 1.00 84.94 397 TYR A N 1
ATOM 3200 C CA . TYR A 1 397 ? 54.861 5.920 -43.284 1.00 84.94 397 TYR A CA 1
ATOM 3201 C C . TYR A 1 397 ? 55.328 7.146 -44.069 1.00 84.94 397 TYR A C 1
ATOM 3203 O O . TYR A 1 397 ? 54.509 7.858 -44.642 1.00 84.94 397 TYR A O 1
ATOM 3211 N N . LYS A 1 398 ? 56.648 7.323 -44.187 1.00 88.06 398 LYS A N 1
ATOM 3212 C CA . LYS A 1 398 ? 57.259 8.385 -44.989 1.00 88.06 398 LYS A CA 1
ATOM 3213 C C . LYS A 1 398 ? 56.981 8.201 -46.477 1.00 88.06 398 LYS A C 1
ATOM 3215 O O . LYS A 1 398 ? 56.585 9.147 -47.147 1.00 88.06 398 LYS A O 1
ATOM 3220 N N . GLU A 1 399 ? 57.125 6.981 -46.993 1.00 86.44 399 GLU A N 1
ATOM 3221 C CA . GLU A 1 399 ? 56.793 6.685 -48.392 1.00 86.44 399 GLU A CA 1
ATOM 3222 C C . GLU A 1 399 ? 55.299 6.899 -48.690 1.00 86.44 399 GLU A C 1
ATOM 3224 O O . GLU A 1 399 ? 54.964 7.491 -49.716 1.00 86.44 399 GLU A O 1
ATOM 3229 N N . TYR A 1 400 ? 54.403 6.481 -47.787 1.00 88.25 400 TYR A N 1
ATOM 3230 C CA . TYR A 1 400 ? 52.964 6.736 -47.901 1.00 88.25 400 TYR A CA 1
ATOM 3231 C C . TYR A 1 400 ? 52.661 8.240 -47.933 1.00 88.25 400 TYR A C 1
ATOM 3233 O O . TYR A 1 400 ? 51.963 8.701 -48.837 1.00 88.25 400 TYR A O 1
ATOM 3241 N N . ALA A 1 401 ? 53.240 9.017 -47.012 1.00 89.38 401 ALA A N 1
ATOM 3242 C CA . ALA A 1 401 ? 53.030 10.460 -46.946 1.00 89.38 401 ALA A CA 1
ATOM 3243 C C . ALA A 1 401 ? 53.511 11.186 -48.214 1.00 89.38 401 ALA A C 1
ATOM 3245 O O . ALA A 1 401 ? 52.770 11.994 -48.776 1.00 89.38 401 ALA A O 1
ATOM 3246 N N . LEU A 1 402 ? 54.688 10.824 -48.740 1.00 89.75 402 LEU A N 1
ATOM 3247 C CA . LEU A 1 402 ? 55.202 11.362 -50.006 1.00 89.75 402 LEU A CA 1
ATOM 3248 C C . LEU A 1 402 ? 54.283 11.035 -51.193 1.00 89.75 402 LEU A C 1
ATOM 3250 O O . LEU A 1 402 ? 54.063 11.878 -52.063 1.00 89.75 402 LEU A O 1
ATOM 3254 N N . LYS A 1 403 ? 53.716 9.822 -51.246 1.00 89.12 403 LYS A N 1
ATOM 3255 C CA . LYS A 1 403 ? 52.774 9.430 -52.308 1.00 89.12 403 LYS A CA 1
ATOM 3256 C C . LYS A 1 403 ? 51.433 10.157 -52.198 1.00 89.12 403 LYS A C 1
ATOM 3258 O O . LYS A 1 403 ? 50.889 10.550 -53.229 1.00 89.12 403 LYS A O 1
ATOM 3263 N N . MET A 1 404 ? 50.932 10.376 -50.982 1.00 91.44 404 MET A N 1
ATOM 3264 C CA . MET A 1 404 ? 49.727 11.175 -50.735 1.00 91.44 404 MET A CA 1
ATOM 3265 C C . MET A 1 404 ? 49.941 12.643 -51.116 1.00 91.44 404 MET A C 1
ATOM 3267 O O . MET A 1 404 ? 49.107 13.210 -51.816 1.00 91.44 404 MET A O 1
ATOM 3271 N N . ARG A 1 405 ? 51.092 13.242 -50.783 1.00 91.06 405 ARG A N 1
ATOM 3272 C CA . ARG A 1 405 ? 51.468 14.584 -51.269 1.00 91.06 405 ARG A CA 1
ATOM 3273 C C . ARG A 1 405 ? 51.545 14.654 -52.790 1.00 91.06 405 ARG A C 1
ATOM 3275 O O . ARG A 1 405 ? 50.975 15.562 -53.385 1.00 91.06 405 ARG A O 1
ATOM 3282 N N . GLY A 1 406 ? 52.131 13.646 -53.433 1.00 89.88 406 GLY A N 1
ATOM 3283 C CA . GLY A 1 406 ? 52.122 13.547 -54.894 1.00 89.88 406 GLY A CA 1
ATOM 3284 C C . GLY A 1 406 ? 50.711 13.427 -55.493 1.00 89.88 406 GLY A C 1
ATOM 3285 O O . GLY A 1 406 ? 50.479 13.867 -56.617 1.00 89.88 406 GLY A O 1
ATOM 3286 N N . LEU A 1 407 ? 49.742 12.855 -54.769 1.00 92.00 407 LEU A N 1
ATOM 3287 C CA . LEU A 1 407 ? 48.330 12.882 -55.166 1.00 92.00 407 LEU A CA 1
ATOM 3288 C C . LEU A 1 407 ? 47.737 14.297 -55.032 1.00 92.00 407 LEU A C 1
ATOM 3290 O O . LEU A 1 407 ? 47.076 14.747 -55.967 1.00 92.00 407 LEU A O 1
ATOM 3294 N N . TYR A 1 408 ? 48.022 15.021 -53.943 1.00 92.88 408 TYR A N 1
ATOM 3295 C CA . TYR A 1 408 ? 47.617 16.426 -53.786 1.00 92.88 408 TYR A CA 1
ATOM 3296 C C . TYR A 1 408 ? 48.168 17.327 -54.892 1.00 92.88 408 TYR A C 1
ATOM 3298 O O . TYR A 1 408 ? 47.421 18.135 -55.436 1.00 92.88 408 TYR A O 1
ATOM 3306 N N . GLU A 1 409 ? 49.439 17.170 -55.266 1.00 91.69 409 GLU A N 1
ATOM 3307 C CA . GLU A 1 409 ? 50.057 17.926 -56.364 1.00 91.69 409 GLU A CA 1
ATOM 3308 C C . GLU A 1 409 ? 49.322 17.699 -57.690 1.00 91.69 409 GLU A C 1
ATOM 3310 O O . GLU A 1 409 ? 49.024 18.647 -58.418 1.00 91.69 409 GLU A O 1
ATOM 3315 N N . LYS A 1 410 ? 48.957 16.447 -57.989 1.00 91.31 410 LYS A N 1
ATOM 3316 C CA . LYS A 1 410 ? 48.195 16.122 -59.201 1.00 91.31 410 LYS A CA 1
ATOM 3317 C C . LYS A 1 410 ? 46.771 16.677 -59.168 1.00 91.31 410 LYS A C 1
ATOM 3319 O O . LYS A 1 410 ? 46.291 17.143 -60.197 1.00 91.31 410 LYS A O 1
ATOM 3324 N N . ILE A 1 411 ? 46.114 16.676 -58.005 1.00 92.06 411 ILE A N 1
ATOM 3325 C CA . ILE A 1 411 ? 44.796 17.308 -57.829 1.00 92.06 411 ILE A CA 1
ATOM 3326 C C . ILE A 1 411 ? 44.901 18.830 -57.987 1.00 92.06 411 ILE A C 1
ATOM 3328 O O . ILE A 1 411 ? 44.068 19.434 -58.658 1.00 92.06 411 ILE A O 1
ATOM 3332 N N . ALA A 1 412 ? 45.944 19.464 -57.446 1.00 90.19 412 ALA A N 1
ATOM 3333 C CA . ALA A 1 412 ? 46.205 20.887 -57.656 1.00 90.19 412 ALA A CA 1
ATOM 3334 C C . ALA A 1 412 ? 46.435 21.207 -59.144 1.00 90.19 412 ALA A C 1
ATOM 3336 O O . ALA A 1 412 ? 45.941 22.221 -59.637 1.00 90.19 412 ALA A O 1
ATOM 3337 N N . GLY A 1 413 ? 47.083 20.299 -59.880 1.00 89.31 413 GLY A N 1
ATOM 3338 C CA . GLY A 1 413 ? 47.231 20.380 -61.334 1.00 89.31 413 GLY A CA 1
ATOM 3339 C C . GLY A 1 413 ? 45.902 20.443 -62.101 1.00 89.31 413 GLY A C 1
ATOM 3340 O O . GLY A 1 413 ? 45.853 21.089 -63.146 1.00 89.31 413 GLY A O 1
ATOM 3341 N N . ILE A 1 414 ? 44.807 19.869 -61.574 1.00 90.31 414 ILE A N 1
ATOM 3342 C CA . ILE A 1 414 ? 43.464 20.023 -62.169 1.00 90.31 414 ILE A CA 1
ATOM 3343 C C . ILE A 1 414 ? 43.028 21.494 -62.148 1.00 90.31 414 ILE A C 1
ATOM 3345 O O . ILE A 1 414 ? 42.451 21.969 -63.123 1.00 90.31 414 ILE A O 1
ATOM 3349 N N . LYS A 1 415 ? 43.322 22.240 -61.076 1.00 88.12 415 LYS A N 1
ATOM 3350 C CA . LYS A 1 415 ? 42.969 23.667 -60.996 1.00 88.12 415 LYS A CA 1
ATOM 3351 C C . LYS A 1 415 ? 43.749 24.500 -62.003 1.00 88.12 415 LYS A C 1
ATOM 3353 O O . LYS A 1 415 ? 43.164 25.335 -62.680 1.00 88.12 415 LYS A O 1
ATOM 3358 N N . THR A 1 416 ? 45.045 24.230 -62.149 1.00 87.69 416 THR A N 1
ATOM 3359 C CA . THR A 1 416 ? 45.868 24.871 -63.185 1.00 87.69 416 THR A CA 1
ATOM 3360 C C . THR A 1 416 ? 45.344 24.547 -64.583 1.00 87.69 416 THR A C 1
ATOM 3362 O O . THR A 1 416 ? 45.278 25.419 -65.441 1.00 87.69 416 THR A O 1
ATOM 3365 N N . TYR A 1 417 ? 44.903 23.310 -64.815 1.00 87.69 417 TYR A N 1
ATOM 3366 C CA . TYR A 1 417 ? 44.262 22.930 -66.069 1.00 87.69 417 TYR A CA 1
ATOM 3367 C C . TYR A 1 417 ? 42.931 23.667 -66.301 1.00 87.69 417 TYR A C 1
ATOM 3369 O O . TYR A 1 417 ? 42.672 24.123 -67.415 1.00 87.69 417 TYR A O 1
ATOM 3377 N N . ALA A 1 418 ? 42.119 23.861 -65.257 1.00 88.56 418 ALA A N 1
ATOM 3378 C CA . ALA A 1 418 ? 40.838 24.564 -65.338 1.00 88.56 418 ALA A CA 1
ATOM 3379 C C . ALA A 1 418 ? 40.965 26.009 -65.856 1.00 88.56 418 ALA A C 1
ATOM 3381 O O . ALA A 1 418 ? 40.033 26.525 -66.467 1.00 88.56 418 ALA A O 1
ATOM 3382 N N . GLU A 1 419 ? 42.114 26.662 -65.655 1.00 88.94 419 GLU A N 1
ATOM 3383 C CA . GLU A 1 419 ? 42.390 28.013 -66.167 1.00 88.94 419 GLU A CA 1
ATOM 3384 C C . GLU A 1 419 ? 42.426 28.087 -67.700 1.00 88.94 419 GLU A C 1
ATOM 3386 O O . GLU A 1 419 ? 42.268 29.169 -68.262 1.00 88.94 419 GLU A O 1
ATOM 3391 N N . THR A 1 420 ? 42.603 26.948 -68.373 1.00 88.06 420 THR A N 1
ATOM 3392 C CA . THR A 1 420 ? 42.631 26.847 -69.840 1.00 88.06 420 THR A CA 1
ATOM 3393 C C . THR A 1 420 ? 41.249 26.615 -70.466 1.00 88.06 420 THR A C 1
ATOM 3395 O O . THR A 1 420 ? 41.131 26.614 -71.691 1.00 88.06 420 THR A O 1
ATOM 3398 N N . LEU A 1 421 ? 40.210 26.432 -69.642 1.00 90.00 421 LEU A N 1
ATOM 3399 C CA . LEU A 1 421 ? 38.845 26.090 -70.058 1.00 90.00 421 LEU A CA 1
ATOM 3400 C C . LEU A 1 421 ? 37.931 27.324 -70.135 1.00 90.00 421 LEU A C 1
ATOM 3402 O O . LEU A 1 421 ? 38.283 28.414 -69.676 1.00 90.00 421 LEU A O 1
ATOM 3406 N N . SER A 1 422 ? 36.723 27.155 -70.684 1.00 90.25 422 SER A N 1
ATOM 3407 C CA . SER A 1 422 ? 35.696 28.204 -70.636 1.00 90.25 422 SER A CA 1
ATOM 3408 C C . SER A 1 422 ? 35.249 28.494 -69.197 1.00 90.25 422 SER A C 1
ATOM 3410 O O . SER A 1 422 ? 35.367 27.643 -68.320 1.00 90.25 422 SER A O 1
ATOM 3412 N N . GLU A 1 423 ? 34.677 29.675 -68.933 1.00 88.56 423 GLU A N 1
ATOM 3413 C CA . GLU A 1 423 ? 34.231 30.050 -67.576 1.00 88.56 423 GLU A CA 1
ATOM 3414 C C . GLU A 1 423 ? 33.248 29.038 -66.959 1.00 88.56 423 GLU A C 1
ATOM 3416 O O . GLU A 1 423 ? 33.322 28.747 -65.766 1.00 88.56 423 GLU A O 1
ATOM 3421 N N . HIS A 1 424 ? 32.362 28.444 -67.763 1.00 88.00 424 HIS A N 1
ATOM 3422 C CA . HIS A 1 424 ? 31.424 27.433 -67.274 1.00 88.00 424 HIS A CA 1
ATOM 3423 C C . HIS A 1 424 ? 32.132 26.132 -66.859 1.00 88.00 424 HIS A C 1
ATOM 3425 O O . HIS A 1 424 ? 31.924 25.637 -65.751 1.00 88.00 424 HIS A O 1
ATOM 3431 N N . GLU A 1 425 ? 33.007 25.605 -67.715 1.00 88.75 425 GLU A N 1
ATOM 3432 C CA . GLU A 1 425 ? 33.775 24.381 -67.452 1.00 88.75 425 GLU A CA 1
ATOM 3433 C C . GLU A 1 425 ? 34.782 24.583 -66.316 1.00 88.75 425 GLU A C 1
ATOM 3435 O O . GLU A 1 425 ? 34.940 23.724 -65.454 1.00 88.75 425 GLU A O 1
ATOM 3440 N N . LYS A 1 426 ? 35.413 25.758 -66.252 1.00 90.00 426 LYS A N 1
ATOM 3441 C CA . LYS A 1 426 ? 36.335 26.154 -65.188 1.00 90.00 426 LYS A CA 1
ATOM 3442 C C . LYS A 1 426 ? 35.680 26.087 -63.813 1.00 90.00 426 LYS A C 1
ATOM 3444 O O . LYS A 1 426 ? 36.301 25.599 -62.872 1.00 90.00 426 LYS A O 1
ATOM 3449 N N . ILE A 1 427 ? 34.431 26.538 -63.675 1.00 90.94 427 ILE A N 1
ATOM 3450 C CA . ILE A 1 427 ? 33.680 26.426 -62.413 1.00 90.94 427 ILE A CA 1
ATOM 3451 C C . ILE A 1 427 ? 33.475 24.951 -62.037 1.00 90.94 427 ILE A C 1
ATOM 3453 O O . ILE A 1 427 ? 33.715 24.573 -60.889 1.00 90.94 427 ILE A O 1
ATOM 3457 N N . ILE A 1 428 ? 33.070 24.115 -62.997 1.00 89.94 428 ILE A N 1
ATOM 3458 C CA . ILE A 1 428 ? 32.816 22.681 -62.784 1.00 89.94 428 ILE A CA 1
ATOM 3459 C C . ILE A 1 428 ? 34.101 21.950 -62.374 1.00 89.94 428 ILE A C 1
ATOM 3461 O O . ILE A 1 428 ? 34.101 21.185 -61.409 1.00 89.94 428 ILE A O 1
ATOM 3465 N N . ILE A 1 429 ? 35.209 22.216 -63.063 1.00 91.62 429 ILE A N 1
ATOM 3466 C CA . ILE A 1 429 ? 36.483 21.523 -62.851 1.00 91.62 429 ILE A CA 1
ATOM 3467 C C . ILE A 1 429 ? 37.220 22.023 -61.608 1.00 91.62 429 ILE A C 1
ATOM 3469 O O . ILE A 1 429 ? 37.821 21.218 -60.896 1.00 91.62 429 ILE A O 1
ATOM 3473 N N . ASN A 1 430 ? 37.103 23.308 -61.261 1.00 91.81 430 ASN A N 1
ATOM 3474 C CA . ASN A 1 430 ? 37.573 23.791 -59.962 1.00 91.81 430 ASN A CA 1
ATOM 3475 C C . ASN A 1 430 ? 36.820 23.121 -58.814 1.00 91.81 430 ASN A C 1
ATOM 3477 O O . ASN A 1 430 ? 37.454 22.656 -57.867 1.00 91.81 430 ASN A O 1
ATOM 3481 N N . LYS A 1 431 ? 35.491 23.004 -58.934 1.00 92.25 431 LYS A N 1
ATOM 3482 C CA . LYS A 1 431 ? 34.682 22.289 -57.947 1.00 92.25 431 LYS A CA 1
ATOM 3483 C C . LYS A 1 431 ? 35.108 20.826 -57.837 1.00 92.25 431 LYS A C 1
ATOM 3485 O O . LYS A 1 431 ? 35.304 20.351 -56.728 1.00 92.25 431 LYS A O 1
ATOM 3490 N N . LEU A 1 432 ? 35.322 20.137 -58.960 1.00 92.56 432 LEU A N 1
ATOM 3491 C CA . LEU A 1 432 ? 35.835 18.767 -58.968 1.00 92.56 432 LEU A CA 1
ATOM 3492 C C . LEU A 1 432 ? 37.178 18.651 -58.227 1.00 92.56 432 LEU A C 1
ATOM 3494 O O . LEU A 1 432 ? 37.357 17.732 -57.433 1.00 92.56 432 LEU A O 1
ATOM 3498 N N . ALA A 1 433 ? 38.111 19.576 -58.456 1.00 92.69 433 ALA A N 1
ATOM 3499 C CA . ALA A 1 433 ? 39.402 19.579 -57.771 1.00 92.69 433 ALA A CA 1
ATOM 3500 C C . ALA A 1 433 ? 39.265 19.814 -56.256 1.00 92.69 433 ALA A C 1
ATOM 3502 O O . ALA A 1 433 ? 39.945 19.150 -55.474 1.00 92.69 433 ALA A O 1
ATOM 3503 N N . ASP A 1 434 ? 38.381 20.723 -55.835 1.00 93.00 434 ASP A N 1
ATOM 3504 C CA . ASP A 1 434 ? 38.074 20.962 -54.418 1.00 93.00 434 ASP A CA 1
ATOM 3505 C C . ASP A 1 434 ? 37.440 19.735 -53.758 1.00 93.00 434 ASP A C 1
ATOM 3507 O O . ASP A 1 434 ? 37.856 19.306 -52.682 1.00 93.00 434 ASP A O 1
ATOM 3511 N N . ASP A 1 435 ? 36.477 19.131 -54.444 1.00 91.94 435 ASP A N 1
ATOM 3512 C CA . ASP A 1 435 ? 35.761 17.939 -54.018 1.00 91.94 435 ASP A CA 1
ATOM 3513 C C . ASP A 1 435 ? 36.707 16.724 -53.921 1.00 91.94 435 ASP A C 1
ATOM 3515 O O . ASP A 1 435 ? 36.618 15.948 -52.969 1.00 91.94 435 ASP A O 1
ATOM 3519 N N . LEU A 1 436 ? 37.647 16.560 -54.858 1.00 92.88 436 LEU A N 1
ATOM 3520 C CA . LEU A 1 436 ? 38.696 15.535 -54.796 1.00 92.88 436 LEU A CA 1
ATOM 3521 C C . LEU A 1 436 ? 39.654 15.788 -53.637 1.00 92.88 436 LEU A C 1
ATOM 3523 O O . LEU A 1 436 ? 39.948 14.865 -52.884 1.00 92.88 436 LEU A O 1
ATOM 3527 N N . LYS A 1 437 ? 40.122 17.030 -53.468 1.00 93.69 437 LYS A N 1
ATOM 3528 C CA . LYS A 1 437 ? 41.005 17.396 -52.357 1.00 93.69 437 LYS A CA 1
ATOM 3529 C C . LYS A 1 437 ? 40.350 17.059 -51.019 1.00 93.69 437 LYS A C 1
ATOM 3531 O O . LYS A 1 437 ? 40.976 16.410 -50.190 1.00 93.69 437 LYS A O 1
ATOM 3536 N N . LYS A 1 438 ? 39.077 17.421 -50.853 1.00 91.44 438 LYS A N 1
ATOM 3537 C CA . LYS A 1 438 ? 38.298 17.119 -49.651 1.00 91.44 438 LYS A CA 1
ATOM 3538 C C . LYS A 1 438 ? 38.208 15.616 -49.380 1.00 91.44 438 LYS A C 1
ATOM 3540 O O . LYS A 1 438 ? 38.344 15.209 -48.232 1.00 91.44 438 LYS A O 1
ATOM 3545 N N . ASP A 1 439 ? 38.008 14.791 -50.407 1.00 91.38 439 ASP A N 1
ATOM 3546 C CA . ASP A 1 439 ? 37.991 13.331 -50.248 1.00 91.38 439 ASP A CA 1
ATOM 3547 C C . ASP A 1 439 ? 39.342 12.785 -49.769 1.00 91.38 439 ASP A C 1
ATOM 3549 O O . ASP A 1 439 ? 39.378 11.888 -48.925 1.00 91.38 439 ASP A O 1
ATOM 3553 N N . VAL A 1 440 ? 40.450 13.339 -50.275 1.00 93.00 440 VAL A N 1
ATOM 3554 C CA . VAL A 1 440 ? 41.800 12.993 -49.807 1.00 93.00 440 VAL A CA 1
ATOM 3555 C C . VAL A 1 440 ? 42.014 13.459 -48.367 1.00 93.00 440 VAL A C 1
ATOM 3557 O O . VAL A 1 440 ? 42.465 12.660 -47.549 1.00 93.00 440 VAL A O 1
ATOM 3560 N N . ASP A 1 441 ? 41.628 14.694 -48.031 1.00 91.69 441 ASP A N 1
ATOM 3561 C CA . ASP A 1 441 ? 41.752 15.244 -46.675 1.00 91.69 441 ASP A CA 1
ATOM 3562 C C . ASP A 1 441 ? 40.981 14.384 -45.661 1.00 91.69 441 ASP A C 1
ATOM 3564 O O . ASP A 1 441 ? 41.514 14.000 -44.619 1.00 91.69 441 ASP A O 1
ATOM 3568 N N . GLN A 1 442 ? 39.741 14.006 -45.997 1.00 89.69 442 GLN A N 1
ATOM 3569 C CA . GLN A 1 442 ? 38.935 13.100 -45.181 1.00 89.69 442 GLN A CA 1
ATOM 3570 C C . GLN A 1 442 ? 39.620 11.744 -45.026 1.00 89.69 442 GLN A C 1
ATOM 3572 O O . GLN A 1 442 ? 39.709 11.234 -43.914 1.00 89.69 442 GLN A O 1
ATOM 3577 N N . PHE A 1 443 ? 40.118 11.150 -46.107 1.00 90.94 443 PHE A N 1
ATOM 3578 C CA . PHE A 1 443 ? 40.764 9.844 -46.042 1.00 90.94 443 PHE A CA 1
ATOM 3579 C C . PHE A 1 443 ? 42.025 9.847 -45.171 1.00 90.94 443 PHE A C 1
ATOM 3581 O O . PHE A 1 443 ? 42.214 8.927 -44.376 1.00 90.94 443 PHE A O 1
ATOM 3588 N N . VAL A 1 444 ? 42.858 10.885 -45.277 1.00 91.00 444 VAL A N 1
ATOM 3589 C CA . VAL A 1 444 ? 44.038 11.061 -44.418 1.00 91.00 444 VAL A CA 1
ATOM 3590 C C . VAL A 1 444 ? 43.619 11.200 -42.958 1.00 91.00 444 VAL A C 1
ATOM 3592 O O . VAL A 1 444 ? 44.163 10.504 -42.107 1.00 91.00 444 VAL A O 1
ATOM 3595 N N . HIS A 1 445 ? 42.618 12.036 -42.675 1.00 89.31 445 HIS A N 1
ATOM 3596 C CA . HIS A 1 445 ? 42.124 12.252 -41.317 1.00 89.31 445 HIS A CA 1
ATOM 3597 C C . HIS A 1 445 ? 41.584 10.971 -40.665 1.00 89.31 445 HIS A C 1
ATOM 3599 O O . HIS A 1 445 ? 41.955 10.637 -39.543 1.00 89.31 445 HIS A O 1
ATOM 3605 N N . HIS A 1 446 ? 40.745 10.204 -41.369 1.00 87.19 446 HIS A N 1
ATOM 3606 C CA . HIS A 1 446 ? 40.190 8.949 -40.839 1.00 87.19 446 HIS A CA 1
ATOM 3607 C C . HIS A 1 446 ? 41.267 7.887 -40.557 1.00 87.19 446 HIS A C 1
ATOM 3609 O O . HIS A 1 446 ? 41.013 6.944 -39.814 1.00 87.19 446 HIS A O 1
ATOM 3615 N N . ASN A 1 447 ? 42.464 8.039 -41.131 1.00 88.12 447 ASN A N 1
ATOM 3616 C CA . ASN A 1 447 ? 43.597 7.130 -40.975 1.00 88.12 447 ASN A CA 1
ATOM 3617 C C . ASN A 1 447 ? 44.802 7.861 -40.350 1.00 88.12 447 ASN A C 1
ATOM 3619 O O . ASN A 1 447 ? 45.936 7.717 -40.801 1.00 88.12 447 ASN A O 1
ATOM 3623 N N . GLN A 1 448 ? 44.555 8.684 -39.324 1.00 85.75 448 GLN A N 1
ATOM 3624 C CA . GLN A 1 448 ? 45.583 9.510 -38.674 1.00 85.75 448 GLN A CA 1
ATOM 3625 C C . GLN A 1 448 ? 46.644 8.714 -37.898 1.00 85.75 448 GLN A C 1
ATOM 3627 O O . GLN A 1 448 ? 47.800 9.131 -37.795 1.00 85.75 448 GLN A O 1
ATOM 3632 N N . ASP A 1 449 ? 46.266 7.555 -37.357 1.00 85.31 449 ASP A N 1
ATOM 3633 C CA . ASP A 1 449 ? 47.131 6.772 -36.472 1.00 85.31 449 ASP A CA 1
ATOM 3634 C C . ASP A 1 449 ? 47.979 5.748 -37.241 1.00 85.31 449 ASP A C 1
ATOM 3636 O O . ASP A 1 449 ? 49.153 5.520 -36.913 1.00 85.31 449 ASP A O 1
ATOM 3640 N N . GLU A 1 450 ? 47.417 5.171 -38.307 1.00 86.88 450 GLU A N 1
ATOM 3641 C CA . GLU A 1 450 ? 48.029 4.110 -39.102 1.00 86.88 450 GLU A CA 1
ATOM 3642 C C . GLU A 1 450 ? 47.752 4.259 -40.610 1.00 86.88 450 GLU A C 1
ATOM 3644 O O . GLU A 1 450 ? 46.810 4.921 -41.025 1.00 86.88 450 GLU A O 1
ATOM 3649 N N . ILE A 1 451 ? 48.591 3.631 -41.445 1.00 86.12 451 ILE A N 1
ATOM 3650 C CA . ILE A 1 451 ? 48.310 3.480 -42.877 1.00 86.12 451 ILE A CA 1
ATOM 3651 C C . ILE A 1 451 ? 46.978 2.719 -43.044 1.00 86.12 451 ILE A C 1
ATOM 3653 O O . ILE A 1 451 ? 46.812 1.677 -42.410 1.00 86.12 451 ILE A O 1
ATOM 3657 N N . PRO A 1 452 ? 46.066 3.191 -43.912 1.00 87.31 452 PRO A N 1
ATOM 3658 C CA . PRO A 1 452 ? 44.757 2.580 -44.144 1.00 87.31 452 PRO A CA 1
ATOM 3659 C C . PRO A 1 452 ? 44.846 1.098 -44.512 1.00 87.31 452 PRO A C 1
ATOM 3661 O O . PRO A 1 452 ? 45.763 0.669 -45.218 1.00 87.31 452 PRO A O 1
ATOM 3664 N N . ASP A 1 453 ? 43.846 0.326 -44.093 1.00 82.81 453 ASP A N 1
ATOM 3665 C CA . ASP A 1 453 ? 43.705 -1.072 -44.489 1.00 82.81 453 ASP A CA 1
ATOM 3666 C C . ASP A 1 453 ? 43.182 -1.238 -45.933 1.00 82.81 453 ASP A C 1
ATOM 3668 O O . ASP A 1 453 ? 42.890 -0.278 -46.659 1.00 82.81 453 ASP A O 1
ATOM 3672 N N . LYS A 1 454 ? 43.071 -2.501 -46.370 1.00 81.44 454 LYS A N 1
ATOM 3673 C CA . LYS A 1 454 ? 42.607 -2.860 -47.716 1.00 81.44 454 LYS A CA 1
ATOM 3674 C C . LYS A 1 454 ? 41.224 -2.300 -48.021 1.00 81.44 454 LYS A C 1
ATOM 3676 O O . LYS A 1 454 ? 41.011 -1.841 -49.140 1.00 81.44 454 LYS A O 1
ATOM 3681 N N . GLU A 1 455 ? 40.298 -2.403 -47.081 1.00 81.75 455 GLU A N 1
ATOM 3682 C CA . GLU A 1 455 ? 38.893 -2.083 -47.298 1.00 81.75 455 GLU A CA 1
ATOM 3683 C C . GLU A 1 455 ? 38.685 -0.567 -47.339 1.00 81.75 455 GLU A C 1
ATOM 3685 O O . GLU A 1 455 ? 38.074 -0.053 -48.281 1.00 81.75 455 GLU A O 1
ATOM 3690 N N . ALA A 1 456 ? 39.274 0.154 -46.381 1.00 84.19 456 ALA A N 1
ATOM 3691 C CA . ALA A 1 456 ? 39.272 1.610 -46.326 1.00 84.19 456 ALA A CA 1
ATOM 3692 C C . ALA A 1 456 ? 39.870 2.210 -47.605 1.00 84.19 456 ALA A C 1
ATOM 3694 O O . ALA A 1 456 ? 39.285 3.114 -48.209 1.00 84.19 456 ALA A O 1
ATOM 3695 N N . TYR A 1 457 ? 40.997 1.663 -48.075 1.00 88.06 457 TYR A N 1
ATOM 3696 C CA . TYR A 1 457 ? 41.618 2.121 -49.312 1.00 88.06 457 TYR A CA 1
ATOM 3697 C C . TYR A 1 457 ? 40.791 1.791 -50.565 1.00 88.06 457 TYR A C 1
ATOM 3699 O O . TYR A 1 457 ? 40.706 2.633 -51.455 1.00 88.06 457 TYR A O 1
ATOM 3707 N N . GLN A 1 458 ? 40.146 0.620 -50.661 1.00 85.75 458 GLN A N 1
ATOM 3708 C CA . GLN A 1 458 ? 39.285 0.313 -51.816 1.00 85.75 458 GLN A CA 1
ATOM 3709 C C . GLN A 1 458 ? 38.073 1.243 -51.888 1.00 85.75 458 GLN A C 1
ATOM 3711 O O . GLN A 1 458 ? 37.757 1.745 -52.967 1.00 85.75 458 GLN A O 1
ATOM 3716 N N . LYS A 1 459 ? 37.440 1.547 -50.747 1.00 85.44 459 LYS A N 1
ATOM 3717 C CA . LYS A 1 459 ? 36.354 2.537 -50.683 1.00 85.44 459 LYS A CA 1
ATOM 3718 C C . LYS A 1 459 ? 36.851 3.920 -51.111 1.00 85.44 459 LYS A C 1
ATOM 3720 O O . LYS A 1 459 ? 36.231 4.559 -51.956 1.00 85.44 459 LYS A O 1
ATOM 3725 N N . PHE A 1 460 ? 38.007 4.359 -50.617 1.00 90.19 460 PHE A N 1
ATOM 3726 C CA . PHE A 1 460 ? 38.620 5.617 -51.051 1.00 90.19 460 PHE A CA 1
ATOM 3727 C C . PHE A 1 460 ? 38.932 5.638 -52.556 1.00 90.19 460 PHE A C 1
ATOM 3729 O O . PHE A 1 460 ? 38.508 6.557 -53.256 1.00 90.19 460 PHE A O 1
ATOM 3736 N N . LYS A 1 461 ? 39.601 4.603 -53.083 1.00 89.94 461 LYS A N 1
ATOM 3737 C CA . LYS A 1 461 ? 39.929 4.465 -54.512 1.00 89.94 461 LYS A CA 1
ATOM 3738 C C . LYS A 1 461 ? 38.667 4.527 -55.371 1.00 89.94 461 LYS A C 1
ATOM 3740 O O . LYS A 1 461 ? 38.652 5.254 -56.360 1.00 89.94 461 LYS A O 1
ATOM 3745 N N . MET A 1 462 ? 37.616 3.800 -54.988 1.00 87.38 462 MET A N 1
ATOM 3746 C CA . MET A 1 462 ? 36.330 3.794 -55.686 1.00 87.38 462 MET A CA 1
ATOM 3747 C C . MET A 1 462 ? 35.695 5.188 -55.708 1.00 87.38 462 MET A C 1
ATOM 3749 O O . MET A 1 462 ? 35.282 5.644 -56.774 1.00 87.38 462 MET A O 1
ATOM 3753 N N . LYS A 1 463 ? 35.688 5.897 -54.570 1.00 89.94 463 LYS A N 1
ATOM 3754 C CA . LYS A 1 463 ? 35.146 7.261 -54.468 1.00 89.94 463 LYS A CA 1
ATOM 3755 C C . LYS A 1 463 ? 35.911 8.245 -55.351 1.00 89.94 463 LYS A C 1
ATOM 3757 O O . LYS A 1 463 ? 35.295 8.971 -56.127 1.00 89.94 463 LYS A O 1
ATOM 3762 N N . VAL A 1 464 ? 37.244 8.235 -55.280 1.00 90.75 464 VAL A N 1
ATOM 3763 C CA . VAL A 1 464 ? 38.101 9.134 -56.070 1.00 90.75 464 VAL A CA 1
ATOM 3764 C C . VAL A 1 464 ? 37.999 8.818 -57.563 1.00 90.75 464 VAL A C 1
ATOM 3766 O O . VAL A 1 464 ? 37.857 9.742 -58.360 1.00 90.75 464 VAL A O 1
ATOM 3769 N N . LYS A 1 465 ? 37.993 7.534 -57.956 1.00 90.44 465 LYS A N 1
ATOM 3770 C CA . LYS A 1 465 ? 37.783 7.112 -59.353 1.00 90.44 465 LYS A CA 1
ATOM 3771 C C . LYS A 1 465 ? 36.429 7.600 -59.870 1.00 90.44 465 LYS A C 1
ATOM 3773 O O . LYS A 1 465 ? 36.375 8.263 -60.901 1.00 90.44 465 LYS A O 1
ATOM 3778 N N . ALA A 1 466 ? 35.347 7.340 -59.138 1.00 88.81 466 ALA A N 1
ATOM 3779 C CA . ALA A 1 466 ? 34.019 7.807 -59.523 1.00 88.81 466 ALA A CA 1
ATOM 3780 C C . ALA A 1 466 ? 33.959 9.341 -59.604 1.00 88.81 466 ALA A C 1
ATOM 3782 O O . ALA A 1 466 ? 33.391 9.887 -60.541 1.00 88.81 466 ALA A O 1
ATOM 3783 N N . ARG A 1 467 ? 34.598 10.060 -58.679 1.00 92.44 467 ARG A N 1
ATOM 3784 C CA . ARG A 1 467 ? 34.638 11.525 -58.702 1.00 92.44 467 ARG A CA 1
ATOM 3785 C C . ARG A 1 467 ? 35.383 12.067 -59.919 1.00 92.44 467 ARG A C 1
ATOM 3787 O O . ARG A 1 467 ? 34.847 12.957 -60.573 1.00 92.44 467 ARG A O 1
ATOM 3794 N N . LE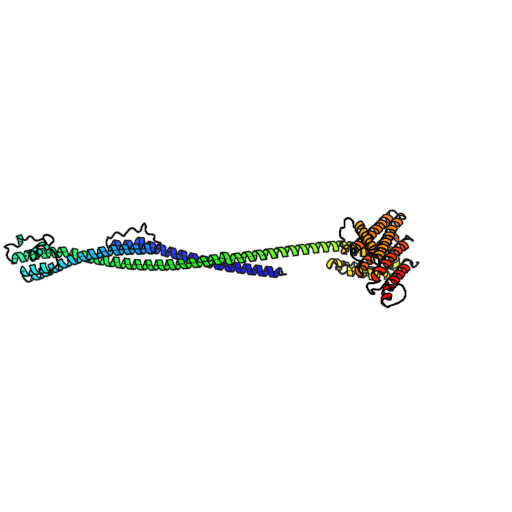U A 1 468 ? 36.535 11.497 -60.279 1.00 90.19 468 LEU A N 1
ATOM 3795 C CA . LEU A 1 468 ? 37.280 11.869 -61.491 1.00 90.19 468 LEU A CA 1
ATOM 3796 C C . LEU A 1 468 ? 36.430 11.716 -62.754 1.00 90.19 468 LEU A C 1
ATOM 3798 O O . LEU A 1 468 ? 36.337 12.656 -63.534 1.00 90.19 468 LEU A O 1
ATOM 3802 N N . HIS A 1 469 ? 35.750 10.578 -62.897 1.00 89.25 469 HIS A N 1
ATOM 3803 C CA . HIS A 1 469 ? 34.901 10.297 -64.058 1.00 89.25 469 HIS A CA 1
ATOM 3804 C C . HIS A 1 469 ? 33.541 11.010 -64.020 1.00 89.25 469 HIS A C 1
ATOM 3806 O O . HIS A 1 469 ? 32.797 11.003 -64.999 1.00 89.25 469 HIS A O 1
ATOM 3812 N N . SER A 1 470 ? 33.193 11.669 -62.909 1.00 89.25 470 SER A N 1
ATOM 3813 C CA . SER A 1 470 ? 31.893 12.328 -62.754 1.00 89.25 470 SER A CA 1
ATOM 3814 C C . SER A 1 470 ? 31.687 13.512 -63.695 1.00 89.25 470 SER A C 1
ATOM 3816 O O . SER A 1 470 ? 30.551 13.930 -63.846 1.00 89.25 470 SER A O 1
ATOM 3818 N N . GLN A 1 471 ? 32.732 14.077 -64.306 1.00 90.50 471 GLN A N 1
ATOM 3819 C CA . GLN A 1 471 ? 32.612 15.215 -65.233 1.00 90.50 471 GLN A CA 1
ATOM 3820 C C . GLN A 1 471 ? 33.091 14.877 -66.650 1.00 90.50 471 GLN A C 1
ATOM 3822 O O . GLN A 1 471 ? 33.309 15.779 -67.460 1.00 90.50 471 GLN A O 1
ATOM 3827 N N . ASP A 1 472 ? 33.251 13.590 -66.973 1.00 86.69 472 ASP A N 1
ATOM 3828 C CA . ASP A 1 472 ? 33.711 13.167 -68.299 1.00 86.69 472 ASP A CA 1
ATOM 3829 C C . ASP A 1 472 ? 32.751 13.624 -69.405 1.00 86.69 472 ASP A C 1
ATOM 3831 O O . ASP A 1 472 ? 33.188 13.966 -70.502 1.00 86.69 472 ASP A O 1
ATOM 3835 N N . ASP A 1 473 ? 31.449 13.710 -69.113 1.00 85.31 473 ASP A N 1
ATOM 3836 C CA . ASP A 1 473 ? 30.430 14.200 -70.045 1.00 85.31 473 ASP A CA 1
ATOM 3837 C C . ASP A 1 473 ? 30.656 15.651 -70.481 1.00 85.31 473 ASP A C 1
ATOM 3839 O O . ASP A 1 473 ? 30.353 15.990 -71.623 1.00 85.31 473 ASP A O 1
ATOM 3843 N N . VAL A 1 474 ? 31.225 16.476 -69.601 1.00 86.94 474 VAL A N 1
ATOM 3844 C CA . VAL A 1 474 ? 31.615 17.864 -69.888 1.00 86.94 474 VAL A CA 1
ATOM 3845 C C . VAL A 1 474 ? 32.991 17.916 -70.552 1.00 86.94 474 VAL A C 1
ATOM 3847 O O . VAL A 1 474 ? 33.226 18.723 -71.444 1.00 86.94 474 VAL A O 1
ATOM 3850 N N . MET A 1 475 ? 33.906 17.035 -70.143 1.00 86.31 475 MET A N 1
ATOM 3851 C CA . MET A 1 475 ? 35.321 17.136 -70.502 1.00 86.31 475 MET A CA 1
ATOM 3852 C C . MET A 1 475 ? 35.756 16.305 -71.709 1.00 86.31 475 MET A C 1
ATOM 3854 O O . MET A 1 475 ? 36.888 16.450 -72.168 1.00 86.31 475 MET A O 1
ATOM 3858 N N . SER A 1 476 ? 34.881 15.450 -72.237 1.00 82.56 476 SER A N 1
ATOM 3859 C CA . SER A 1 476 ? 35.208 14.512 -73.322 1.00 82.56 476 SER A CA 1
ATOM 3860 C C . SER A 1 476 ? 35.721 15.152 -74.613 1.00 82.56 476 SER A C 1
ATOM 3862 O O . SER A 1 476 ? 36.447 14.502 -75.362 1.00 82.56 476 SER A O 1
ATOM 3864 N N . GLU A 1 477 ? 35.404 16.422 -74.867 1.00 82.25 477 GLU A N 1
ATOM 3865 C CA . GLU A 1 477 ? 35.875 17.153 -76.051 1.00 82.25 477 GLU A CA 1
ATOM 3866 C C . GLU A 1 477 ? 37.331 17.651 -75.911 1.00 82.25 477 GLU A C 1
ATOM 3868 O O . GLU A 1 477 ? 37.977 18.013 -76.899 1.00 82.25 477 GLU A O 1
ATOM 3873 N N . HIS A 1 478 ? 37.894 17.619 -74.698 1.00 84.69 478 HIS A N 1
ATOM 3874 C CA . HIS A 1 478 ? 39.236 18.118 -74.408 1.00 84.69 478 HIS A CA 1
ATOM 3875 C C . HIS A 1 478 ? 40.285 17.002 -74.454 1.00 84.69 478 HIS A C 1
ATOM 3877 O O . HIS A 1 478 ? 40.374 16.162 -73.559 1.00 84.69 478 HIS A O 1
ATOM 3883 N N . ARG A 1 479 ? 41.171 17.037 -75.460 1.00 80.88 479 ARG A N 1
ATOM 3884 C CA . ARG A 1 479 ? 42.196 15.994 -75.709 1.00 80.88 479 ARG A CA 1
ATOM 3885 C C . ARG A 1 479 ? 43.142 15.713 -74.536 1.00 80.88 479 ARG A C 1
ATOM 3887 O O . ARG A 1 479 ? 43.693 14.623 -74.448 1.00 80.88 479 ARG A O 1
ATOM 3894 N N . SER A 1 480 ? 43.373 16.697 -73.674 1.00 83.81 480 SER A N 1
ATOM 3895 C CA . SER A 1 480 ? 44.261 16.604 -72.509 1.00 83.81 480 SER A CA 1
ATOM 3896 C C . SER A 1 480 ? 43.597 16.002 -71.273 1.00 83.81 480 SER A C 1
ATOM 3898 O O . SER A 1 480 ? 44.308 15.527 -70.387 1.00 83.81 480 SER A O 1
ATOM 3900 N N . TRP A 1 481 ? 42.262 16.010 -71.196 1.00 86.56 481 TRP A N 1
ATOM 3901 C CA . TRP A 1 481 ? 41.532 15.506 -70.033 1.00 86.56 481 TRP A CA 1
ATOM 3902 C C . TRP A 1 481 ? 41.852 14.036 -69.726 1.00 86.56 481 TRP A C 1
ATOM 3904 O O . TRP A 1 481 ? 42.158 13.736 -68.567 1.00 86.56 481 TRP A O 1
ATOM 3914 N N . PRO A 1 482 ? 41.940 13.137 -70.728 1.00 83.69 482 PRO A N 1
ATOM 3915 C CA . PRO A 1 482 ? 42.333 11.764 -70.467 1.00 83.69 482 PRO A CA 1
ATOM 3916 C C . PRO A 1 482 ? 43.702 11.616 -69.792 1.00 83.69 482 PRO A C 1
ATOM 3918 O O . PRO A 1 482 ? 43.875 10.849 -68.847 1.00 83.69 482 PRO A O 1
ATOM 3921 N N . THR A 1 483 ? 44.686 12.408 -70.213 1.00 84.94 483 THR A N 1
ATOM 3922 C CA . THR A 1 483 ? 46.018 12.401 -69.595 1.00 84.94 483 THR A CA 1
ATOM 3923 C C . THR A 1 483 ? 45.973 12.877 -68.139 1.00 84.94 483 THR A C 1
ATOM 3925 O O . THR A 1 483 ? 46.670 12.320 -67.289 1.00 84.94 483 THR A O 1
ATOM 3928 N N . VAL A 1 484 ? 45.142 13.877 -67.827 1.00 85.44 484 VAL A N 1
ATOM 3929 C CA . VAL A 1 484 ? 44.955 14.379 -66.454 1.00 85.44 484 VAL A CA 1
ATOM 3930 C C . VAL A 1 484 ? 44.361 13.292 -65.554 1.00 85.44 484 VAL A C 1
ATOM 3932 O O . VAL A 1 484 ? 44.917 13.017 -64.487 1.00 85.44 484 VAL A O 1
ATOM 3935 N N . VAL A 1 485 ? 43.296 12.621 -66.001 1.00 86.19 485 VAL A N 1
ATOM 3936 C CA . VAL A 1 485 ? 42.652 11.526 -65.254 1.00 86.19 485 VAL A CA 1
ATOM 3937 C C . VAL A 1 485 ? 43.616 10.351 -65.057 1.00 86.19 485 VAL A C 1
ATOM 3939 O O . VAL A 1 485 ? 43.816 9.905 -63.924 1.00 86.19 485 VAL A O 1
ATOM 3942 N N . ALA A 1 486 ? 44.292 9.902 -66.121 1.00 84.00 486 ALA A N 1
ATOM 3943 C CA . ALA A 1 486 ? 45.234 8.781 -66.070 1.00 84.00 486 ALA A CA 1
ATOM 3944 C C . ALA A 1 486 ? 46.386 9.027 -65.080 1.00 84.00 486 ALA A C 1
ATOM 3946 O O . ALA A 1 486 ? 46.758 8.139 -64.310 1.00 84.00 486 ALA A O 1
ATOM 3947 N N . ASN A 1 487 ? 46.915 10.254 -65.029 1.00 87.00 487 ASN A N 1
ATOM 3948 C CA . ASN A 1 487 ? 47.973 10.617 -64.086 1.00 87.00 487 ASN A CA 1
ATOM 3949 C C . ASN A 1 487 ? 47.536 10.459 -62.622 1.00 87.00 487 ASN A C 1
ATOM 3951 O O . ASN A 1 487 ? 48.344 10.036 -61.783 1.00 87.00 487 ASN A O 1
ATOM 3955 N N . ILE A 1 488 ? 46.283 10.788 -62.302 1.00 88.44 488 ILE A N 1
ATOM 3956 C CA . ILE A 1 488 ? 45.731 10.666 -60.947 1.00 88.44 488 ILE A CA 1
ATOM 3957 C C . ILE A 1 488 ? 45.433 9.202 -60.619 1.00 88.44 488 ILE A C 1
ATOM 3959 O O . ILE A 1 488 ? 45.844 8.734 -59.554 1.00 88.44 488 ILE A O 1
ATOM 3963 N N . LEU A 1 489 ? 44.822 8.451 -61.542 1.00 88.00 489 LEU A N 1
ATOM 3964 C CA . LEU A 1 489 ? 44.574 7.014 -61.372 1.00 88.00 489 LEU A CA 1
ATOM 3965 C C . LEU A 1 489 ? 45.877 6.237 -61.143 1.00 88.00 489 LEU A C 1
ATOM 3967 O O . LEU A 1 489 ? 45.960 5.429 -60.217 1.00 88.00 489 LEU A O 1
ATOM 3971 N N . LEU A 1 490 ? 46.937 6.552 -61.894 1.00 85.75 490 LEU A N 1
ATOM 3972 C CA . LEU A 1 490 ? 48.260 5.963 -61.683 1.00 85.75 490 LEU A CA 1
ATOM 3973 C C . LEU A 1 490 ? 48.809 6.285 -60.284 1.00 85.75 490 LEU A C 1
ATOM 3975 O O . LEU A 1 490 ? 49.393 5.420 -59.630 1.00 85.75 490 LEU A O 1
ATOM 3979 N N . SER A 1 491 ? 48.592 7.510 -59.790 1.00 87.56 491 SER A N 1
ATOM 3980 C CA . SER A 1 491 ? 48.946 7.868 -58.410 1.00 87.56 491 SER A CA 1
ATOM 3981 C C . SER A 1 491 ? 48.221 6.993 -57.397 1.00 87.56 491 SER A C 1
ATOM 3983 O O . SER A 1 491 ? 48.877 6.443 -56.509 1.00 87.56 491 SER A O 1
ATOM 3985 N N . LEU A 1 492 ? 46.908 6.803 -57.561 1.00 87.88 492 LEU A N 1
ATOM 3986 C CA . LEU A 1 492 ? 46.132 5.918 -56.697 1.00 87.88 492 LEU A CA 1
ATOM 3987 C C . LEU A 1 492 ? 46.737 4.516 -56.703 1.00 87.88 492 LEU A C 1
ATOM 3989 O O . LEU A 1 492 ? 47.081 4.028 -55.634 1.00 87.88 492 LEU A O 1
ATOM 3993 N N . VAL A 1 493 ? 46.986 3.910 -57.866 1.00 84.62 493 VAL A N 1
ATOM 3994 C CA . VAL A 1 493 ? 47.596 2.569 -57.959 1.00 84.62 493 VAL A CA 1
ATOM 3995 C C . VAL A 1 493 ? 48.923 2.486 -57.210 1.00 84.62 493 VAL A C 1
ATOM 3997 O O . VAL A 1 493 ? 49.161 1.515 -56.491 1.00 84.62 493 VAL A O 1
ATOM 4000 N N . THR A 1 494 ? 49.788 3.500 -57.325 1.00 84.50 494 THR A N 1
ATOM 4001 C CA . THR A 1 494 ? 51.064 3.499 -56.590 1.00 84.50 494 THR A CA 1
ATOM 4002 C C . THR A 1 494 ? 50.877 3.556 -55.073 1.00 84.50 494 THR A C 1
ATOM 4004 O O . THR A 1 494 ? 51.631 2.898 -54.357 1.00 84.50 494 THR A O 1
ATOM 4007 N N . ILE A 1 495 ? 49.859 4.273 -54.584 1.00 85.56 495 ILE A N 1
ATOM 4008 C CA . ILE A 1 495 ? 49.480 4.296 -53.163 1.00 85.56 495 ILE A CA 1
ATOM 4009 C C . ILE A 1 495 ? 48.937 2.922 -52.740 1.00 85.56 495 ILE A C 1
ATOM 4011 O O . ILE A 1 495 ? 49.364 2.377 -51.725 1.00 85.56 495 ILE A O 1
ATOM 4015 N N . GLY A 1 496 ? 48.068 2.312 -53.550 1.00 83.25 496 GLY A N 1
ATOM 4016 C CA . GLY A 1 496 ? 47.504 0.988 -53.282 1.00 83.25 496 GLY A CA 1
ATOM 4017 C C . GLY A 1 496 ? 48.571 -0.100 -53.210 1.00 83.25 496 GLY A C 1
ATOM 4018 O O . GLY A 1 496 ? 48.584 -0.887 -52.270 1.00 83.25 496 GLY A O 1
ATOM 4019 N N . LYS A 1 497 ? 49.533 -0.106 -54.144 1.00 82.19 497 LYS A N 1
ATOM 4020 C CA . LYS A 1 497 ? 50.688 -1.019 -54.094 1.00 82.19 497 LYS A CA 1
ATOM 4021 C C . LYS A 1 497 ? 51.449 -0.900 -52.779 1.00 82.19 497 LYS A C 1
ATOM 4023 O O . LYS A 1 497 ? 51.810 -1.920 -52.202 1.00 82.19 497 LYS A O 1
ATOM 4028 N N . LEU A 1 498 ? 51.678 0.321 -52.298 1.00 81.00 498 LEU A N 1
ATOM 4029 C CA . LEU A 1 498 ? 52.377 0.550 -51.036 1.00 81.00 498 LEU A CA 1
ATOM 4030 C C . LEU A 1 498 ? 51.600 -0.048 -49.857 1.00 81.00 498 LEU A C 1
ATOM 4032 O O . LEU A 1 498 ? 52.188 -0.778 -49.059 1.00 81.00 498 LEU A O 1
ATOM 4036 N N . ILE A 1 499 ? 50.286 0.186 -49.807 1.00 80.31 499 ILE A N 1
ATOM 4037 C CA . ILE A 1 499 ? 49.380 -0.359 -48.785 1.00 80.31 499 ILE A CA 1
ATOM 4038 C C . ILE A 1 499 ? 49.354 -1.900 -48.827 1.00 80.31 499 ILE A C 1
ATOM 4040 O O . ILE A 1 499 ? 49.451 -2.552 -47.788 1.00 80.31 499 ILE A O 1
ATOM 4044 N N . TYR A 1 500 ? 49.297 -2.504 -50.020 1.00 72.19 500 TYR A N 1
ATOM 4045 C CA . TYR A 1 500 ? 49.201 -3.960 -50.191 1.00 72.19 500 TYR A CA 1
ATOM 4046 C C . TYR A 1 500 ? 50.521 -4.718 -50.068 1.00 72.19 500 TYR A C 1
ATOM 4048 O O . TYR A 1 500 ? 50.502 -5.896 -49.713 1.00 72.19 500 TYR A O 1
ATOM 4056 N N . SER A 1 501 ? 51.667 -4.076 -50.317 1.00 62.38 501 SER A N 1
ATOM 4057 C CA . SER A 1 501 ? 52.958 -4.767 -50.478 1.00 62.38 501 SER A CA 1
ATOM 4058 C C . SER A 1 501 ? 53.475 -5.529 -49.248 1.00 62.38 501 SER A C 1
ATOM 4060 O O . SER A 1 501 ? 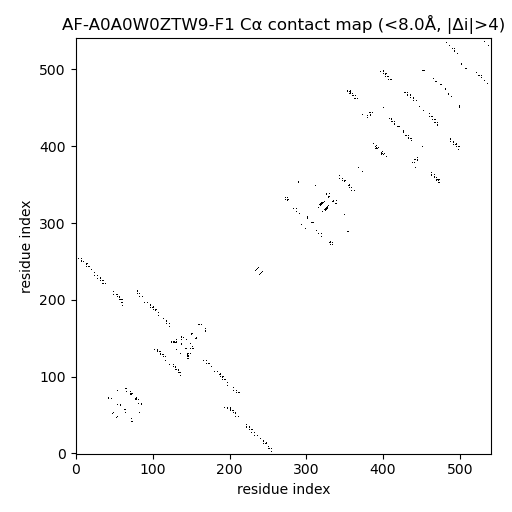54.466 -6.246 -49.375 1.00 62.38 501 SER A O 1
ATOM 4062 N N . LYS A 1 502 ? 52.832 -5.442 -48.070 1.00 53.03 502 LYS A N 1
ATOM 4063 C CA . LYS A 1 502 ? 53.274 -6.160 -46.857 1.00 53.03 502 LYS A CA 1
ATOM 4064 C C . LYS A 1 502 ? 52.195 -6.626 -45.871 1.00 53.03 502 LYS A C 1
ATOM 4066 O O . LYS A 1 502 ? 52.562 -7.033 -44.772 1.00 53.03 502 LYS A O 1
ATOM 4071 N N . VAL A 1 503 ? 50.909 -6.656 -46.227 1.00 45.41 503 VAL A N 1
ATOM 4072 C CA . VAL A 1 503 ? 49.917 -7.349 -45.367 1.00 45.41 503 VAL A CA 1
ATOM 4073 C C . VAL A 1 503 ? 50.121 -8.877 -45.407 1.00 45.41 503 VAL A C 1
ATOM 4075 O O . VAL A 1 503 ? 49.776 -9.567 -44.456 1.00 45.41 503 VAL A O 1
ATOM 4078 N N . THR A 1 504 ? 50.775 -9.417 -46.442 1.00 41.06 504 THR A N 1
ATOM 4079 C CA . THR A 1 504 ? 50.963 -10.869 -46.620 1.00 41.06 504 THR A CA 1
ATOM 4080 C C . THR A 1 504 ? 52.387 -11.407 -46.428 1.00 41.06 504 THR A C 1
ATOM 4082 O O . THR A 1 504 ? 52.529 -12.621 -46.321 1.00 41.06 504 THR A O 1
ATOM 4085 N N . THR A 1 505 ? 53.456 -10.596 -46.365 1.00 46.84 505 THR A N 1
ATOM 4086 C CA . THR A 1 505 ? 54.826 -11.163 -46.500 1.00 46.84 505 THR A CA 1
ATOM 4087 C C . THR A 1 505 ? 55.911 -10.686 -45.534 1.00 46.84 505 THR A C 1
ATOM 4089 O O . THR A 1 505 ? 56.987 -11.279 -45.538 1.00 46.84 505 THR A O 1
ATOM 4092 N N . GLY A 1 506 ? 55.702 -9.676 -44.680 1.00 38.38 506 GLY A N 1
ATOM 4093 C CA . GLY A 1 506 ? 56.643 -9.356 -43.585 1.00 38.38 506 GLY A CA 1
ATOM 4094 C C . GLY A 1 506 ? 58.121 -9.111 -43.969 1.00 38.38 506 GLY A C 1
ATOM 4095 O O . GLY A 1 506 ? 58.974 -9.026 -43.089 1.00 38.38 506 GLY A O 1
ATOM 4096 N N . ARG A 1 507 ? 58.471 -8.963 -45.255 1.00 35.16 507 ARG A N 1
ATOM 4097 C CA . ARG A 1 507 ? 59.849 -8.771 -45.744 1.00 35.16 507 ARG A CA 1
ATOM 4098 C C . ARG A 1 507 ? 59.886 -7.802 -46.912 1.00 35.16 507 ARG A C 1
ATOM 4100 O O . ARG A 1 507 ? 59.037 -7.841 -47.790 1.00 35.16 507 ARG A O 1
ATOM 4107 N N . ALA A 1 508 ? 60.837 -6.869 -46.863 1.00 37.38 508 ALA A N 1
ATOM 4108 C CA . ALA A 1 508 ? 61.126 -5.982 -47.983 1.00 37.38 508 ALA A CA 1
ATOM 4109 C C . ALA A 1 508 ? 62.112 -6.746 -48.858 1.00 37.38 508 ALA A C 1
ATOM 4111 O O . ALA A 1 508 ? 63.270 -6.882 -48.474 1.00 37.38 508 ALA A O 1
ATOM 4112 N N . SER A 1 509 ? 61.641 -7.282 -49.978 1.00 32.03 509 SER A N 1
ATOM 4113 C CA . SER A 1 509 ? 62.508 -7.910 -50.967 1.00 32.03 509 SER A CA 1
ATOM 4114 C C . SER A 1 509 ? 62.450 -7.077 -52.237 1.00 32.03 509 SER A C 1
ATOM 4116 O O . SER A 1 509 ? 61.530 -7.189 -53.042 1.00 32.03 509 SER A O 1
ATOM 4118 N N . PHE A 1 510 ? 63.437 -6.195 -52.371 1.00 35.88 510 PHE A N 1
ATOM 4119 C CA . PHE A 1 510 ? 63.861 -5.675 -53.660 1.00 35.88 510 PHE A CA 1
ATOM 4120 C C . PHE A 1 510 ? 64.469 -6.847 -54.451 1.00 35.88 510 PHE A C 1
ATOM 4122 O O . PHE A 1 510 ? 65.429 -7.452 -53.989 1.00 35.88 510 PHE A O 1
ATOM 4129 N N . TRP A 1 511 ? 63.907 -7.107 -55.634 1.00 41.53 511 TRP A N 1
ATOM 4130 C CA . TRP A 1 511 ? 64.431 -7.949 -56.720 1.00 41.53 511 TRP A CA 1
ATOM 4131 C C . TRP A 1 511 ? 64.455 -9.485 -56.523 1.00 41.53 511 TRP A C 1
ATOM 4133 O O . TRP A 1 511 ? 65.181 -10.024 -55.700 1.00 41.53 511 TRP A O 1
ATOM 4143 N N . PHE A 1 512 ? 63.691 -10.149 -57.405 1.00 38.66 512 PHE A N 1
ATOM 4144 C CA . PHE A 1 512 ? 63.704 -11.572 -57.790 1.00 38.66 512 PHE A CA 1
ATOM 4145 C C . PHE A 1 512 ? 63.413 -12.630 -56.711 1.00 38.66 512 PHE A C 1
ATOM 4147 O O . PHE A 1 512 ? 64.324 -13.262 -56.201 1.00 38.66 512 PHE A O 1
ATOM 4154 N N . ASP A 1 513 ? 62.123 -12.893 -56.471 1.00 34.91 513 ASP A N 1
ATOM 4155 C CA . ASP A 1 513 ? 61.575 -14.257 -56.344 1.00 34.91 513 ASP A CA 1
ATOM 4156 C C . ASP A 1 513 ? 60.038 -14.199 -56.463 1.00 34.91 513 ASP A C 1
ATOM 4158 O O . ASP A 1 513 ? 59.374 -13.489 -55.705 1.00 34.91 513 ASP A O 1
ATOM 4162 N N . LYS A 1 514 ? 59.468 -14.890 -57.463 1.00 40.59 514 LYS A N 1
ATOM 4163 C CA . LYS A 1 514 ? 58.025 -14.874 -57.770 1.00 40.59 514 LYS A CA 1
ATOM 4164 C C . LYS A 1 514 ? 57.286 -15.955 -56.973 1.00 40.59 514 LYS A C 1
ATOM 4166 O O . LYS A 1 514 ? 57.576 -17.136 -57.136 1.00 40.59 514 LYS A O 1
ATOM 4171 N N . ILE A 1 515 ? 56.280 -15.560 -56.189 1.00 47.84 515 ILE A N 1
ATOM 4172 C CA . ILE A 1 515 ? 55.283 -16.462 -55.575 1.00 47.84 515 ILE A CA 1
ATOM 4173 C C . ILE A 1 515 ? 53.884 -16.035 -56.036 1.00 47.84 515 ILE A C 1
ATOM 4175 O O . ILE A 1 515 ? 53.645 -14.862 -56.297 1.00 47.84 515 ILE A O 1
ATOM 4179 N N . GLU A 1 516 ? 52.963 -16.993 -56.123 1.00 43.16 516 GLU A N 1
ATOM 4180 C CA . GLU A 1 516 ? 51.571 -16.898 -56.595 1.00 43.16 516 GLU A CA 1
ATOM 4181 C C . GLU A 1 516 ? 50.768 -15.690 -56.061 1.00 43.16 516 GLU A C 1
ATOM 4183 O O . GLU A 1 516 ? 49.969 -15.121 -56.796 1.00 43.16 516 GLU A O 1
ATOM 4188 N N . ALA A 1 517 ? 51.064 -15.202 -54.850 1.00 40.47 517 ALA A N 1
ATOM 4189 C CA . ALA A 1 517 ? 50.475 -13.982 -54.284 1.00 40.47 517 ALA A CA 1
ATOM 4190 C C . ALA A 1 517 ? 50.877 -12.678 -55.017 1.00 40.47 517 ALA A C 1
ATOM 4192 O O . ALA A 1 517 ? 50.181 -11.675 -54.903 1.00 40.47 517 ALA A O 1
ATOM 4193 N N . GLN A 1 518 ? 51.971 -12.661 -55.791 1.00 40.41 518 GLN A N 1
ATOM 4194 C CA . GLN A 1 518 ? 52.310 -11.540 -56.680 1.00 40.41 518 GLN A CA 1
ATOM 4195 C C . GLN A 1 518 ? 51.459 -11.515 -57.955 1.00 40.41 518 GLN A C 1
ATOM 4197 O O . GLN A 1 518 ? 51.289 -10.433 -58.508 1.00 40.41 518 GLN A O 1
ATOM 4202 N N . LYS A 1 519 ? 50.855 -12.638 -58.381 1.00 43.19 519 LYS A N 1
ATOM 4203 C CA . LYS A 1 519 ? 49.893 -12.623 -59.499 1.00 43.19 519 LYS A CA 1
ATOM 4204 C C . LYS A 1 519 ? 48.627 -11.845 -59.126 1.00 43.19 519 LYS A C 1
ATOM 4206 O O . LYS A 1 519 ? 48.136 -11.080 -59.938 1.00 43.19 519 LYS A O 1
ATOM 4211 N N . GLU A 1 520 ? 48.163 -11.936 -57.877 1.00 40.59 520 GLU A N 1
ATOM 4212 C CA . GLU A 1 520 ? 47.055 -11.104 -57.363 1.00 40.59 520 GLU A CA 1
ATOM 4213 C C . GLU A 1 520 ? 47.413 -9.610 -57.224 1.00 40.59 520 GLU A C 1
ATOM 4215 O O . GLU A 1 520 ? 46.517 -8.776 -57.130 1.00 40.59 520 GLU A O 1
ATOM 4220 N N . ILE A 1 521 ? 48.706 -9.254 -57.203 1.00 43.22 521 ILE A N 1
ATOM 4221 C CA . ILE A 1 521 ? 49.198 -7.863 -57.144 1.00 43.22 521 ILE A CA 1
ATOM 4222 C C . ILE A 1 521 ? 49.471 -7.305 -58.557 1.00 43.22 521 ILE A C 1
ATOM 4224 O O . ILE A 1 521 ? 49.419 -6.088 -58.740 1.00 43.22 521 ILE A O 1
ATOM 4228 N N . GLU A 1 522 ? 49.731 -8.166 -59.550 1.00 38.59 522 GLU A N 1
ATOM 4229 C CA . GLU A 1 522 ? 49.774 -7.814 -60.980 1.00 38.59 522 GLU A CA 1
ATOM 4230 C C . GLU A 1 522 ? 48.360 -7.540 -61.534 1.00 38.59 522 GLU A C 1
ATOM 4232 O O . GLU A 1 522 ? 48.199 -6.566 -62.260 1.00 38.59 522 GLU A O 1
ATOM 4237 N N . VAL A 1 523 ? 47.317 -8.250 -61.076 1.00 43.94 523 VAL A N 1
ATOM 4238 C CA . VAL A 1 523 ? 45.913 -8.041 -61.512 1.00 43.94 523 VAL A CA 1
ATOM 4239 C C . VAL A 1 523 ? 45.432 -6.577 -61.408 1.00 43.94 523 VAL A C 1
ATOM 4241 O O . VAL A 1 523 ? 44.967 -6.051 -62.412 1.00 43.94 523 VAL A O 1
ATOM 4244 N N . PRO A 1 524 ? 45.607 -5.841 -60.288 1.00 45.53 524 PRO A N 1
ATOM 4245 C CA . PRO A 1 524 ? 45.229 -4.428 -60.212 1.00 45.53 524 PRO A CA 1
ATOM 4246 C C . PRO A 1 524 ? 45.993 -3.517 -61.174 1.00 45.53 524 PRO A C 1
ATOM 4248 O O . PRO A 1 524 ? 45.518 -2.421 -61.449 1.00 45.53 524 PRO A O 1
ATOM 4251 N N . VAL A 1 525 ? 47.200 -3.913 -61.596 1.00 41.66 525 VAL A N 1
ATOM 4252 C CA . VAL A 1 525 ? 48.087 -3.157 -62.497 1.00 41.66 525 VAL A CA 1
ATOM 4253 C C . VAL A 1 525 ? 47.711 -3.426 -63.939 1.00 41.66 525 VAL A C 1
ATOM 4255 O O . VAL A 1 525 ? 47.629 -2.477 -64.704 1.00 41.66 525 VAL A O 1
ATOM 4258 N N . ASP A 1 526 ? 47.438 -4.684 -64.270 1.00 38.28 526 ASP A N 1
ATOM 4259 C CA . ASP A 1 526 ? 46.959 -5.103 -65.581 1.00 38.28 526 ASP A CA 1
ATOM 4260 C C . ASP A 1 526 ? 45.544 -4.559 -65.834 1.00 38.28 526 ASP A C 1
ATOM 4262 O O . ASP A 1 526 ? 45.325 -3.974 -66.883 1.00 38.28 526 ASP A O 1
ATOM 4266 N N . GLU A 1 527 ? 44.644 -4.564 -64.840 1.00 51.22 527 GLU A N 1
ATOM 4267 C CA . GLU A 1 527 ? 43.341 -3.874 -64.911 1.00 51.22 527 GLU A CA 1
ATOM 4268 C C . GLU A 1 527 ? 43.498 -2.362 -65.142 1.00 51.22 527 GLU A C 1
ATOM 4270 O O . GLU A 1 527 ? 42.756 -1.778 -65.925 1.00 51.22 527 GLU A O 1
ATOM 4275 N N . THR A 1 528 ? 44.476 -1.692 -64.506 1.00 47.84 528 THR A N 1
ATOM 4276 C CA . THR A 1 528 ? 44.685 -0.255 -64.781 1.00 47.84 528 THR A CA 1
ATOM 4277 C C . THR A 1 528 ? 45.371 0.007 -66.112 1.00 47.84 528 THR A C 1
ATOM 4279 O O . THR A 1 528 ? 45.152 1.067 -66.684 1.00 47.84 528 THR A O 1
ATOM 4282 N N . LEU A 1 529 ? 46.219 -0.901 -66.594 1.00 40.97 529 LEU A N 1
ATOM 4283 C CA . LEU A 1 529 ? 46.832 -0.797 -67.916 1.00 40.97 529 LEU A CA 1
ATOM 4284 C C . LEU A 1 529 ? 45.797 -1.069 -69.012 1.00 40.97 529 LEU A C 1
ATOM 4286 O O . LEU A 1 529 ? 45.780 -0.322 -69.978 1.00 40.97 529 LEU A O 1
ATOM 4290 N N . GLU A 1 530 ? 44.881 -2.021 -68.821 1.00 51.84 530 GLU A N 1
ATOM 4291 C CA . GLU A 1 530 ? 43.719 -2.250 -69.690 1.00 51.84 530 GLU A CA 1
ATOM 4292 C C . GLU A 1 530 ? 42.724 -1.078 -69.646 1.00 51.84 530 GLU A C 1
ATOM 4294 O O . GLU A 1 530 ? 42.191 -0.694 -70.682 1.00 51.84 530 GLU A O 1
ATOM 4299 N N . GLU A 1 531 ? 42.508 -0.444 -68.488 1.00 51.50 531 GLU A N 1
ATOM 4300 C CA . GLU A 1 531 ? 41.689 0.774 -68.376 1.00 51.50 531 GLU A CA 1
ATOM 4301 C C . GLU A 1 531 ? 42.365 1.996 -69.015 1.00 51.50 531 GLU A C 1
ATOM 4303 O O . GLU A 1 531 ? 41.699 2.785 -69.680 1.00 51.50 531 GLU A O 1
ATOM 4308 N N . ILE A 1 532 ? 43.681 2.169 -68.843 1.00 48.88 532 ILE A N 1
ATOM 4309 C CA . ILE A 1 532 ? 44.453 3.241 -69.488 1.00 48.88 532 ILE A CA 1
ATOM 4310 C C . ILE A 1 532 ? 44.505 3.011 -71.004 1.00 48.88 532 ILE A C 1
ATOM 4312 O O . ILE A 1 532 ? 44.296 3.962 -71.754 1.00 48.88 532 ILE A O 1
ATOM 4316 N N . ASP A 1 533 ? 44.702 1.775 -71.466 1.00 40.50 533 ASP A N 1
ATOM 4317 C CA . ASP A 1 533 ? 44.665 1.416 -72.887 1.00 40.50 533 ASP A CA 1
ATOM 4318 C C . ASP A 1 533 ? 43.248 1.506 -73.468 1.00 40.50 533 ASP A C 1
ATOM 4320 O O . ASP A 1 533 ? 43.096 1.938 -74.605 1.00 40.50 533 ASP A O 1
ATOM 4324 N N . GLY A 1 534 ? 42.196 1.185 -72.709 1.00 49.44 534 GLY A N 1
ATOM 4325 C CA . GLY A 1 534 ? 40.797 1.348 -73.123 1.00 49.44 534 GLY A CA 1
ATOM 4326 C C . GLY A 1 534 ? 40.329 2.808 -73.146 1.00 49.44 534 GLY A C 1
ATOM 4327 O O . GLY A 1 534 ? 39.494 3.185 -73.965 1.00 49.44 534 GLY A O 1
ATOM 4328 N N . PHE A 1 535 ? 40.892 3.655 -72.283 1.00 44.78 535 PHE A N 1
ATOM 4329 C CA . PHE A 1 535 ? 40.594 5.087 -72.207 1.00 44.78 535 PHE A CA 1
ATOM 4330 C C . PHE A 1 535 ? 41.406 5.924 -73.208 1.00 44.78 535 PHE A C 1
ATOM 4332 O O . PHE A 1 535 ? 40.892 6.889 -73.773 1.00 44.78 535 PHE A O 1
ATOM 4339 N N . LEU A 1 536 ? 42.664 5.550 -73.470 1.00 41.25 536 LEU A N 1
ATOM 4340 C CA . LEU A 1 536 ? 43.489 6.127 -74.541 1.00 41.25 536 LEU A CA 1
ATOM 4341 C C . LEU A 1 536 ? 43.134 5.536 -75.915 1.00 41.25 536 LEU A C 1
ATOM 4343 O O . LEU A 1 536 ? 43.259 6.213 -76.936 1.00 41.25 536 LEU A O 1
ATOM 4347 N N . GLY A 1 537 ? 42.645 4.299 -75.935 1.00 37.28 537 GLY A N 1
ATOM 4348 C CA . GLY A 1 537 ? 42.059 3.606 -77.072 1.00 37.28 537 GLY A CA 1
ATOM 4349 C C . GLY A 1 537 ? 40.577 3.921 -77.225 1.00 37.28 537 GLY A C 1
ATOM 4350 O O . GLY A 1 537 ? 39.740 3.022 -77.220 1.00 37.28 537 GLY A O 1
ATOM 4351 N N . LEU A 1 538 ? 40.240 5.199 -77.428 1.00 35.31 538 LEU A N 1
ATOM 4352 C CA . LEU A 1 538 ? 39.004 5.544 -78.126 1.00 35.31 538 LEU A CA 1
ATOM 4353 C C . LEU A 1 538 ? 39.044 4.833 -79.483 1.00 35.31 538 LEU A C 1
ATOM 4355 O O . LEU A 1 538 ? 39.727 5.277 -80.410 1.00 35.31 538 LEU A O 1
ATOM 4359 N N . ASN A 1 539 ? 38.333 3.706 -79.580 1.00 28.97 539 ASN A N 1
ATOM 4360 C CA . ASN A 1 539 ? 37.977 3.109 -80.852 1.00 28.97 539 ASN A CA 1
ATOM 4361 C C . ASN A 1 539 ? 37.303 4.200 -81.677 1.00 28.97 539 ASN A C 1
ATOM 4363 O O . ASN A 1 539 ? 36.190 4.648 -81.409 1.00 28.97 539 ASN A O 1
ATOM 4367 N N . THR A 1 540 ? 38.072 4.633 -82.660 1.00 28.75 540 THR A N 1
ATOM 4368 C CA . THR A 1 540 ? 37.673 5.403 -83.814 1.00 28.75 540 THR A CA 1
ATOM 4369 C C . THR A 1 540 ? 36.473 4.719 -84.455 1.00 28.75 540 THR A C 1
ATOM 4371 O O . THR A 1 540 ? 36.620 3.661 -85.064 1.00 28.75 540 THR A O 1
ATOM 4374 N N . ILE A 1 541 ? 35.302 5.344 -84.333 1.00 28.22 541 ILE A N 1
ATOM 4375 C CA . ILE A 1 541 ? 34.461 5.671 -85.489 1.00 28.22 541 ILE A CA 1
ATOM 4376 C C . ILE A 1 541 ? 34.058 7.133 -85.355 1.00 28.22 541 ILE A C 1
ATOM 4378 O O . ILE A 1 541 ? 33.426 7.471 -84.329 1.00 28.22 541 ILE A O 1
#

Radius of gyration: 67.0 Å; Cα contacts (8 Å, |Δi|>4): 414; chains: 1; bounding box: 125×51×184 Å

Sequence (541 aa):
MISKEELTRQYLEKQQQIMVQREQLLQLQQQKSEKEKAIGVINQKNKAIIEHEVPSALSLVQINAGSSVNLNREDKQAVLLYIQNQEGALRKVEEHNKKLFENTNKLNLLLQKVEEHLTVGYDRNTLAKFANQSGIASTKNPQNAGFDLLLEILEEEKSKYSWTLESTDKRNLLSAVSRKTNSIAYTLGVDEQTLEEISSALKTLERLKLKLTRNYDERDILAGEIVLLDQQIIQKETVTIKEHTEQAAELDRQIKVLEKQEEEKQQQEKERKEQRAILAEDLRRMLDTYLNDRNKHYHAKDLLISEDRDLRDQFIKEIGDAENGLLKAYIDSGESEALLKKITAEADKFPGVKMQATLSKIVVKLMEADAKPEAIEDLPGEAERILLTFETKEGRYKEYALKMRGLYEKIAGIKTYAETLSEHEKIIINKLADDLKKDVDQFVHHNQDEIPDKEAYQKFKMKVKARLHSQDDVMSEHRSWPTVVANILLSLVTIGKLIYSKVTTGRASFWFDKIEAQKEIEVPVDETLEEIDGFLGLNTI

pLDDT: mean 85.4, std 13.82, range [28.22, 97.5]

Foldseek 3Di:
DQDLVRLVVVLVVLVVLLVVLVVVLVVLVVVLVVLVVVLVVLLVVLVCCQVPVLQVLCVLLPDGQDDCPPQPSLDLVSSLVSLVVVLVVLVVVLVVLVVVLLQLVLLLVLLVVLLVVLVVFDDQQVNQVSLQVSPDAQPPDNPQGGNSSVCRSLVHDVVQVPPDDSVSVSVVSNVSSVVVNVVSVVVNVVSVVSSVSSVSSSVSSVVSSVVSVVSSVSSVVSVVVSVVSVVVSCCSVPPPSVVSVVVSVVSVVVSVVVVVVVVVVVVVLVVLLVVLVVLLVVLLVLLVVLLVVCCVVCVVVCVPPVPLVVVSVVLSCLANVCPRHPSVVCSVVVDCVVVLCSLVVCVVVNDDLSSLLSSLVSNLSSLVSVCPADPDPCLVVLLVVLLVVLCVVDDLSVVLSVLLVVLLVLLVVQLVVLVVDDPVSSVVSVVLSVVLVVLSSRLSNVQSPHQDAPVSLVSSLSNNLSSLSNCSVVCVVPPCSLVSSLSNNVSSLVSNCSNPVPPPPPDDDDDDDDDPVVVVNVVVVVVSVVVSCVSNPPPDD